Protein AF-0000000079417278 (afdb_homodimer)

Organism: Sphenodon punctatus (NCBI:txid8508)

InterPro domains:
  IPR001283 Cysteine-rich secretory protein-related [PR00837] (62-80)
  IPR001283 Cysteine-rich secretory protein-re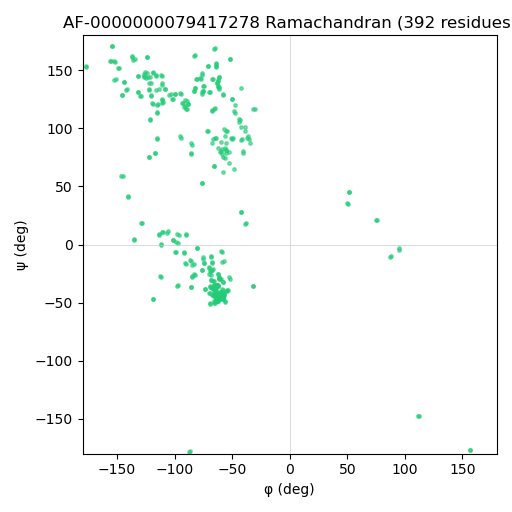lated [PR00837] (104-117)
  IPR001283 Cysteine-rich secretory protein-related [PR00837] (128-144)
  IPR001283 Cysteine-rich secretory protein-related [PR00837] (158-171)
  IPR001283 Cysteine-rich secretory protein-related [PTHR10334] (39-176)
  IPR014044 CAP domain [PF00188] (42-163)
  IPR014044 CAP domain [SM00198] (36-171)
  IPR018244 Allergen V5/Tpx-1-related, conserved site [PS01009] (129-139)
  IPR034117 Cysteine-rich secretory protein, SCP domain [cd05383] (38-166)
  IPR035940 CAP superfamily [G3DSA:3.40.33.10] (29-190)
  IPR035940 CAP superfamily [SSF55797] (27-167)

Solvent-accessible surface area (backbone atoms only — not comparable to full-atom values): 21828 Å² total; per-residue (Å²): 134,83,78,77,76,76,76,76,76,74,75,73,72,74,74,77,74,71,78,78,82,67,71,55,78,66,48,65,78,60,36,51,85,38,65,69,44,46,48,48,52,37,50,48,51,42,56,52,56,62,64,46,78,73,39,34,11,52,32,39,52,50,41,83,29,69,67,42,16,52,53,19,34,59,48,24,64,63,65,57,97,70,85,73,90,48,81,32,15,74,42,77,47,72,28,75,57,84,70,56,63,65,57,55,53,49,55,36,47,56,25,50,81,36,46,37,78,27,71,28,48,72,44,76,55,44,58,35,66,49,23,49,44,67,49,18,20,75,31,23,36,31,14,41,20,62,23,80,27,84,85,46,90,81,30,31,32,34,38,24,35,26,27,38,46,24,60,44,44,50,51,46,73,42,55,58,12,62,50,13,75,95,29,53,56,91,46,19,12,76,47,78,66,77,81,66,84,124,135,81,79,75,74,75,76,73,74,74,73,72,72,73,74,76,75,70,78,78,82,68,70,56,80,66,46,66,79,60,35,51,85,39,66,70,43,46,49,48,51,38,49,50,51,44,56,53,56,63,65,45,79,72,39,33,10,51,29,40,53,50,41,83,28,69,68,40,16,52,53,18,35,59,50,24,66,61,66,57,96,70,86,72,91,48,80,32,15,75,43,77,50,75,28,76,58,84,72,55,63,63,58,54,54,48,56,36,47,57,25,50,80,37,45,37,78,27,72,28,51,73,43,75,54,44,59,33,67,48,25,50,45,66,49,18,20,76,30,24,37,33,13,42,19,62,22,80,28,84,87,48,90,83,32,32,31,33,38,26,36,27,26,37,46,24,60,44,44,51,52,46,74,40,56,59,12,64,50,12,74,94,29,52,58,90,45,19,13,77,46,78,65,77,81,67,84,124

Structure (mmCIF, N/CA/C/O backbone):
data_AF-0000000079417278-model_v1
#
loop_
_entity.id
_entity.type
_entity.pdbx_description
1 polymer 'SCP domain-containing protein'
#
loop_
_atom_site.group_PDB
_atom_site.id
_atom_site.type_symbol
_atom_site.label_atom_id
_atom_site.label_alt_id
_atom_site.label_comp_id
_atom_site.label_asym_id
_atom_site.label_entity_id
_atom_site.label_seq_id
_atom_site.pdbx_PDB_ins_code
_atom_site.Cartn_x
_atom_site.Cartn_y
_atom_site.Cartn_z
_atom_site.occupancy
_atom_site.B_iso_or_equiv
_atom_site.auth_seq_id
_atom_site.auth_comp_id
_atom_site.auth_asym_id
_atom_site.auth_atom_id
_atom_site.pdbx_PDB_model_num
ATOM 1 N N . SER A 1 1 ? 47.281 -26.141 -70.812 1 25.16 1 SER A N 1
ATOM 2 C CA . SER A 1 1 ? 46 -26.688 -70.438 1 25.16 1 SER A CA 1
ATOM 3 C C . SER A 1 1 ? 45.812 -26.609 -68.938 1 25.16 1 SER A C 1
ATOM 5 O O . SER A 1 1 ? 46.438 -27.375 -68.188 1 25.16 1 SER A O 1
ATOM 7 N N . VAL A 1 2 ? 45.75 -25.328 -68.25 1 30.38 2 VAL A N 1
ATOM 8 C CA . VAL A 1 2 ? 45.812 -24.953 -66.875 1 30.38 2 VAL A CA 1
ATOM 9 C C . VAL A 1 2 ? 44.562 -25.453 -66.125 1 30.38 2 VAL A C 1
ATOM 11 O O . VAL A 1 2 ? 43.438 -25.188 -66.562 1 30.38 2 VAL A O 1
ATOM 14 N N . CYS A 1 3 ? 44.594 -26.688 -65.625 1 24.47 3 CYS A N 1
ATOM 15 C CA . CYS A 1 3 ? 43.531 -27.406 -64.938 1 24.47 3 CYS A CA 1
ATOM 16 C C . CYS A 1 3 ? 42.969 -26.594 -63.781 1 24.47 3 CYS A C 1
ATOM 18 O O . CYS A 1 3 ? 43.656 -26.312 -62.812 1 24.47 3 CYS A O 1
ATOM 20 N N . LEU A 1 4 ? 42.094 -25.641 -64.062 1 29.89 4 LEU A N 1
ATOM 21 C CA . LEU A 1 4 ? 41.375 -24.828 -63.062 1 29.89 4 LEU A CA 1
ATOM 22 C C . LEU A 1 4 ? 40.562 -25.703 -62.125 1 29.89 4 LEU A C 1
ATOM 24 O O . LEU A 1 4 ? 39.625 -26.359 -62.562 1 29.89 4 LEU A O 1
ATOM 28 N N . THR A 1 5 ? 41.312 -26.375 -61.188 1 29.88 5 THR A N 1
ATOM 29 C CA . THR A 1 5 ? 40.594 -27.234 -60.25 1 29.88 5 THR A CA 1
ATOM 30 C C . THR A 1 5 ? 39.531 -26.438 -59.5 1 29.88 5 THR A C 1
ATOM 32 O O . THR A 1 5 ? 39.812 -25.391 -58.938 1 29.88 5 THR A O 1
ATOM 35 N N . HIS A 1 6 ? 38.312 -26.438 -60 1 31.06 6 HIS A N 1
ATOM 36 C CA . HIS A 1 6 ? 37.156 -25.859 -59.344 1 31.06 6 HIS A CA 1
ATOM 37 C C . HIS A 1 6 ? 36.938 -26.438 -57.938 1 31.06 6 HIS A C 1
ATOM 39 O O . HIS A 1 6 ? 36.781 -27.641 -57.781 1 31.06 6 HIS A O 1
ATOM 45 N N . VAL A 1 7 ? 37.688 -25.906 -56.938 1 31.5 7 VAL A N 1
ATOM 46 C CA . VAL A 1 7 ? 37.469 -26.391 -55.562 1 31.5 7 VAL A CA 1
ATOM 47 C C . VAL A 1 7 ? 36.031 -26.125 -55.156 1 31.5 7 VAL A C 1
ATOM 49 O O . VAL A 1 7 ? 35.562 -24.984 -55.188 1 31.5 7 VAL A O 1
ATOM 52 N N . VAL A 1 8 ? 35.188 -27.062 -55.469 1 32.56 8 VAL A N 1
ATOM 53 C CA . VAL A 1 8 ? 33.812 -26.953 -55 1 32.56 8 VAL A CA 1
ATOM 54 C C . VAL A 1 8 ? 33.781 -26.969 -53.469 1 32.56 8 VAL A C 1
ATOM 56 O O . VAL A 1 8 ? 34.281 -27.922 -52.844 1 32.56 8 VAL A O 1
ATOM 59 N N . PHE A 1 9 ? 34 -25.844 -52.75 1 33.34 9 PHE A N 1
ATOM 60 C CA . PHE A 1 9 ? 33.844 -25.812 -51.312 1 33.34 9 PHE A CA 1
ATOM 61 C C . PHE A 1 9 ? 32.406 -26.156 -50.906 1 33.34 9 PHE A C 1
ATOM 63 O O . PHE A 1 9 ? 31.469 -25.516 -51.344 1 33.34 9 PHE A O 1
ATOM 70 N N . THR A 1 10 ? 32.125 -27.422 -50.906 1 30.91 10 THR A N 1
ATOM 71 C CA . THR A 1 10 ? 30.797 -27.734 -50.344 1 30.91 10 THR A CA 1
ATOM 72 C C . THR A 1 10 ? 30.656 -27.172 -48.938 1 30.91 10 THR A C 1
ATOM 74 O O . THR A 1 10 ? 31.438 -27.5 -48.062 1 30.91 10 THR A O 1
ATOM 77 N N . VAL A 1 11 ? 30.234 -25.938 -48.781 1 35.12 11 VAL A N 1
ATOM 78 C CA . VAL A 1 11 ? 29.859 -25.438 -47.469 1 35.12 11 VAL A CA 1
ATOM 79 C C . VAL A 1 11 ? 28.781 -26.328 -46.844 1 35.12 11 VAL A C 1
ATOM 81 O O . VAL A 1 11 ? 27.688 -26.469 -47.406 1 35.12 11 VAL A O 1
ATOM 84 N N . SER A 1 12 ? 29.141 -27.516 -46.375 1 31.7 12 SER A N 1
ATOM 85 C CA . SER A 1 12 ? 28.109 -28.203 -45.625 1 31.7 12 SER A CA 1
ATOM 86 C C . SER A 1 12 ? 27.484 -27.297 -44.562 1 31.7 12 SER A C 1
ATOM 88 O O . SER A 1 12 ? 28.203 -26.672 -43.781 1 31.7 12 SER A O 1
ATOM 90 N N . ASN A 1 13 ? 26.438 -26.625 -44.906 1 34.72 13 ASN A N 1
ATOM 91 C CA . ASN A 1 13 ? 25.703 -25.828 -43.938 1 34.72 13 ASN A CA 1
ATOM 92 C C . ASN A 1 13 ? 25.391 -26.641 -42.688 1 34.72 13 ASN A C 1
ATOM 94 O O . ASN A 1 13 ? 24.734 -27.688 -42.75 1 34.72 13 ASN A O 1
ATOM 98 N N . PRO A 1 14 ? 26.281 -26.641 -41.625 1 39.88 14 PRO A N 1
ATOM 99 C CA . PRO A 1 14 ? 25.906 -27.438 -40.469 1 39.88 14 PRO A CA 1
ATOM 100 C C . PRO A 1 14 ? 24.453 -27.203 -40.031 1 39.88 14 PRO A C 1
ATOM 102 O O . PRO A 1 14 ? 23.875 -26.156 -40.312 1 39.88 14 PRO A O 1
ATOM 105 N N . ILE A 1 15 ? 23.594 -28.25 -40.031 1 37.28 15 ILE A N 1
ATOM 106 C CA . ILE A 1 15 ? 22.25 -28.234 -39.5 1 37.28 15 ILE A CA 1
ATOM 107 C C . ILE A 1 15 ? 22.234 -27.484 -38.156 1 37.28 15 ILE A C 1
ATOM 109 O O . ILE A 1 15 ? 23.031 -27.797 -37.281 1 37.28 15 ILE A O 1
ATOM 113 N N . PRO A 1 16 ? 21.797 -26.188 -38.125 1 36.31 16 PRO A N 1
ATOM 114 C CA . PRO A 1 16 ? 21.797 -25.531 -36.812 1 36.31 16 PRO A CA 1
ATOM 115 C C . PRO A 1 16 ? 21.266 -26.438 -35.688 1 36.31 16 PRO A C 1
ATOM 117 O O . PRO A 1 16 ? 20.359 -27.234 -35.906 1 36.31 16 PRO A O 1
ATOM 120 N N . CYS A 1 17 ? 22.078 -26.953 -34.781 1 33.75 17 CYS A N 1
ATOM 121 C CA . CYS A 1 17 ? 21.688 -27.625 -33.562 1 33.75 17 CYS A CA 1
ATOM 122 C C . CYS A 1 17 ? 20.422 -27 -32.969 1 33.75 17 CYS A C 1
ATOM 124 O O . CYS A 1 17 ? 20.375 -25.781 -32.75 1 33.75 17 CYS A O 1
ATOM 126 N N . ARG A 1 18 ? 19.203 -27.469 -33.312 1 36.84 18 ARG A N 1
ATOM 127 C CA . ARG A 1 18 ? 18.016 -27.047 -32.594 1 36.84 18 ARG A CA 1
ATOM 128 C C . ARG A 1 18 ? 18.312 -26.938 -31.094 1 36.84 18 ARG A C 1
ATOM 130 O O . ARG A 1 18 ? 18.891 -27.859 -30.5 1 36.84 18 ARG A O 1
ATOM 137 N N . PRO A 1 19 ? 18.609 -25.828 -30.453 1 39.59 19 PRO A N 1
ATOM 138 C CA . PRO A 1 19 ? 18.812 -25.828 -29 1 39.59 19 PRO A CA 1
ATOM 139 C C . PRO A 1 19 ? 17.891 -26.781 -28.266 1 39.59 19 PRO A C 1
ATOM 141 O O . PRO A 1 19 ? 16.688 -26.828 -28.547 1 39.59 19 PRO A O 1
ATOM 144 N N . SER A 1 20 ? 18.203 -28.016 -27.953 1 35.88 20 SER A N 1
ATOM 145 C CA . SER A 1 20 ? 17.422 -28.984 -27.188 1 35.88 20 SER A CA 1
ATOM 146 C C . SER A 1 20 ? 16.734 -28.312 -26 1 35.88 20 SER A C 1
ATOM 148 O O . SER A 1 20 ? 17.375 -27.703 -25.156 1 35.88 20 SER A O 1
ATOM 150 N N . THR A 1 21 ? 15.578 -27.578 -26 1 42.97 21 THR A N 1
ATOM 151 C CA . THR A 1 21 ? 14.711 -27.125 -24.938 1 42.97 21 THR A CA 1
ATOM 152 C C . THR A 1 21 ? 14.586 -28.188 -23.844 1 42.97 21 THR A C 1
ATOM 154 O O . THR A 1 21 ? 13.547 -28.844 -23.719 1 42.97 21 THR A O 1
ATOM 157 N N . ASP A 1 22 ? 15.344 -29.109 -23.688 1 45.53 22 ASP A N 1
ATOM 158 C CA . ASP A 1 22 ? 15.188 -30.172 -22.703 1 45.53 22 ASP A CA 1
ATOM 159 C C . ASP A 1 22 ? 15.047 -29.609 -21.297 1 45.53 22 ASP A C 1
ATOM 161 O O . ASP A 1 22 ? 15.906 -28.859 -20.828 1 45.53 22 ASP A O 1
ATOM 165 N N . PRO A 1 23 ? 13.828 -29.406 -20.641 1 55.72 23 PRO A N 1
ATOM 166 C CA . PRO A 1 23 ? 13.641 -28.875 -19.297 1 55.72 23 PRO A CA 1
ATOM 167 C C . PRO A 1 23 ? 14.547 -29.547 -18.266 1 55.72 23 PRO A C 1
ATOM 169 O O . PRO A 1 23 ? 14.938 -30.703 -18.438 1 55.72 23 PRO A O 1
ATOM 172 N N . HIS A 1 24 ? 15.492 -28.844 -17.641 1 63.59 24 HIS A N 1
ATOM 173 C CA . HIS A 1 24 ? 16.203 -29.312 -16.469 1 63.59 24 HIS A CA 1
ATOM 174 C C . HIS A 1 24 ? 15.32 -30.203 -15.602 1 63.59 24 HIS A C 1
ATOM 176 O O . HIS A 1 24 ? 14.125 -29.953 -15.469 1 63.59 24 HIS A O 1
ATOM 182 N N . PRO A 1 25 ? 15.727 -31.5 -15.461 1 64.44 25 PRO A N 1
ATOM 183 C CA . PRO A 1 25 ? 14.922 -32.438 -14.688 1 64.44 25 PRO A CA 1
ATOM 184 C C . PRO A 1 25 ? 14.18 -31.766 -13.531 1 64.44 25 PRO A C 1
ATOM 186 O O . PRO A 1 25 ? 13.016 -32.094 -13.273 1 64.44 25 PRO A O 1
ATOM 189 N N . GLY A 1 26 ? 14.719 -30.812 -12.891 1 74.62 26 GLY A N 1
ATOM 190 C CA . GLY A 1 26 ? 14.078 -30.188 -11.75 1 74.62 26 GLY A CA 1
ATOM 191 C C . GLY A 1 26 ? 13.023 -29.172 -12.141 1 74.62 26 GLY A C 1
ATOM 192 O O . GLY A 1 26 ? 12.188 -28.781 -11.32 1 74.62 26 GLY A O 1
ATOM 193 N N . PHE A 1 27 ? 12.875 -28.953 -13.344 1 82.56 27 PHE A N 1
ATOM 194 C CA . PHE A 1 27 ? 11.938 -27.953 -13.82 1 82.56 27 PHE A CA 1
ATOM 195 C C . PHE A 1 27 ? 10.539 -28.531 -13.961 1 82.56 27 PHE A C 1
ATOM 197 O O . PHE A 1 27 ? 9.555 -27.891 -13.602 1 82.56 27 PHE A O 1
ATOM 204 N N . ALA A 1 28 ? 10.43 -29.766 -14.367 1 86.44 28 ALA A N 1
ATOM 205 C CA . ALA A 1 28 ? 9.133 -30.375 -14.664 1 86.44 28 ALA A CA 1
ATOM 206 C C . ALA A 1 28 ? 8.289 -30.5 -13.398 1 86.44 28 ALA A C 1
ATOM 208 O O . ALA A 1 28 ? 7.066 -30.344 -13.445 1 86.44 28 ALA A O 1
ATOM 209 N N . ILE A 1 29 ? 8.938 -30.75 -12.328 1 89.5 29 ILE A N 1
ATOM 210 C CA . ILE A 1 29 ? 8.195 -30.984 -11.094 1 89.5 29 ILE A CA 1
ATOM 211 C C . ILE A 1 29 ? 7.66 -29.656 -10.562 1 89.5 29 ILE A C 1
ATOM 213 O O . ILE A 1 29 ? 6.809 -29.625 -9.672 1 89.5 29 ILE A O 1
ATOM 217 N N . LEU A 1 30 ? 8.156 -28.594 -11.031 1 93.94 30 LEU A N 1
ATOM 218 C CA . LEU A 1 30 ? 7.75 -27.266 -10.578 1 93.94 30 LEU A CA 1
ATOM 219 C C . LEU A 1 30 ? 6.609 -26.719 -11.438 1 93.94 30 LEU A C 1
ATOM 221 O O . LEU A 1 30 ? 6.012 -25.703 -11.102 1 93.94 30 LEU A O 1
ATOM 225 N N . SER A 1 31 ? 6.254 -27.406 -12.508 1 94.69 31 SER A N 1
ATOM 226 C CA . SER A 1 31 ? 5.281 -26.906 -13.469 1 94.69 31 SER A CA 1
ATOM 227 C C . SER A 1 31 ? 3.916 -26.703 -12.82 1 94.69 31 SER A C 1
ATOM 229 O O . SER A 1 31 ? 3.416 -27.578 -12.117 1 94.69 31 SER A O 1
ATOM 231 N N . THR A 1 32 ? 3.326 -25.562 -13.156 1 97.31 32 THR A N 1
ATOM 232 C CA . THR A 1 32 ? 2.029 -25.25 -12.562 1 97.31 32 THR A CA 1
ATOM 233 C C . THR A 1 32 ? 0.896 -25.797 -13.422 1 97.31 32 THR A C 1
ATOM 235 O O . THR A 1 32 ? -0.279 -25.547 -13.148 1 97.31 32 THR A O 1
ATOM 238 N N . HIS A 1 33 ? 1.244 -26.578 -14.414 1 96.06 33 HIS A N 1
ATOM 239 C CA . HIS A 1 33 ? 0.23 -27.344 -15.117 1 96.06 33 HIS A CA 1
ATOM 240 C C . HIS A 1 33 ? -0.213 -28.547 -14.297 1 96.06 33 HIS A C 1
ATOM 242 O O . HIS A 1 33 ? -1.271 -29.125 -14.555 1 96.06 33 HIS A O 1
ATOM 248 N N . LEU A 1 34 ? 0.67 -28.938 -13.367 1 96 34 LEU A N 1
ATOM 249 C CA . LEU A 1 34 ? 0.325 -30 -12.438 1 96 34 LEU A CA 1
ATOM 250 C C . LEU A 1 34 ? -0.626 -29.5 -11.352 1 96 34 LEU A C 1
ATOM 252 O O . LEU A 1 34 ? -0.33 -28.516 -10.672 1 96 34 LEU A O 1
ATOM 256 N N . SER A 1 35 ? -1.718 -30.203 -11.125 1 97.12 35 SER A N 1
ATOM 257 C CA . SER A 1 35 ? -2.703 -29.797 -10.125 1 97.12 35 SER A CA 1
ATOM 258 C C . SER A 1 35 ? -2.102 -29.797 -8.727 1 97.12 35 SER A C 1
ATOM 260 O O . SER A 1 35 ? -2.475 -28.969 -7.887 1 97.12 35 SER A O 1
ATOM 262 N N . GLU A 1 36 ? -1.253 -30.688 -8.508 1 97.5 36 GLU A N 1
ATOM 263 C CA . GLU A 1 36 ? -0.621 -30.766 -7.191 1 97.5 36 GLU A CA 1
ATOM 264 C C . GLU A 1 36 ? 0.176 -29.5 -6.891 1 97.5 36 GLU A C 1
ATOM 266 O O . GLU A 1 36 ? 0.255 -29.078 -5.738 1 97.5 36 GLU A O 1
ATOM 271 N N . ARG A 1 37 ? 0.781 -28.906 -7.867 1 97.94 37 ARG A N 1
ATOM 272 C CA . ARG A 1 37 ? 1.534 -27.672 -7.672 1 97.94 37 ARG A CA 1
ATOM 273 C C . ARG A 1 37 ? 0.599 -26.484 -7.473 1 97.94 37 ARG A C 1
ATOM 275 O O . ARG A 1 37 ? 0.873 -25.609 -6.66 1 97.94 37 ARG A O 1
ATOM 282 N N . GLN A 1 38 ? -0.481 -26.469 -8.203 1 98.62 38 GLN A N 1
ATOM 283 C CA . GLN A 1 38 ? -1.494 -25.453 -7.973 1 98.62 38 GLN A CA 1
ATOM 284 C C . GLN A 1 38 ? -1.996 -25.484 -6.535 1 98.62 38 GLN A C 1
ATOM 286 O O . GLN A 1 38 ? -2.088 -24.453 -5.875 1 98.62 38 GLN A O 1
ATOM 291 N N . GLU A 1 39 ? -2.229 -26.656 -6.094 1 98.56 39 GLU A N 1
ATOM 292 C CA . GLU A 1 39 ? -2.713 -26.828 -4.727 1 98.56 39 GLU A CA 1
ATOM 293 C C . GLU A 1 39 ? -1.662 -26.391 -3.709 1 98.56 39 GLU A C 1
ATOM 295 O O . GLU A 1 39 ? -1.987 -25.75 -2.709 1 98.56 39 GLU A O 1
ATOM 300 N N . GLU A 1 40 ? -0.449 -26.781 -3.996 1 98.69 40 GLU A N 1
ATOM 301 C CA . GLU A 1 40 ? 0.633 -26.359 -3.113 1 98.69 40 GLU A CA 1
ATOM 302 C C . GLU A 1 40 ? 0.671 -24.828 -2.984 1 98.69 40 GLU A C 1
ATOM 304 O O . GLU A 1 40 ? 0.738 -24.297 -1.874 1 98.69 40 GLU A O 1
ATOM 309 N N . ILE A 1 41 ? 0.638 -24.172 -4.074 1 98.81 41 ILE A N 1
ATOM 310 C CA . ILE A 1 41 ? 0.74 -22.719 -4.129 1 98.81 41 ILE A CA 1
ATOM 311 C C . ILE A 1 41 ? -0.442 -22.094 -3.393 1 98.81 41 ILE A C 1
ATOM 313 O O . ILE A 1 41 ? -0.257 -21.234 -2.518 1 98.81 41 ILE A O 1
ATOM 317 N N . VAL A 1 42 ? -1.636 -22.531 -3.674 1 98.88 42 VAL A N 1
ATOM 318 C CA . VAL A 1 42 ? -2.85 -21.969 -3.086 1 98.88 42 VAL A CA 1
ATOM 319 C C . VAL A 1 42 ? -2.865 -22.25 -1.582 1 98.88 42 VAL A C 1
ATOM 321 O O . VAL A 1 42 ? -3.102 -21.328 -0.785 1 98.88 42 VAL A O 1
ATOM 324 N N . ASN A 1 43 ? -2.535 -23.453 -1.196 1 98.81 43 ASN A N 1
ATOM 325 C CA . ASN A 1 43 ? -2.578 -23.828 0.212 1 98.81 43 ASN A CA 1
ATOM 326 C C . ASN A 1 43 ? -1.535 -23.062 1.027 1 98.81 43 ASN A C 1
ATOM 328 O O . ASN A 1 43 ? -1.814 -22.625 2.145 1 98.81 43 ASN A O 1
ATOM 332 N N . LYS A 1 44 ? -0.368 -22.969 0.472 1 98.88 44 LYS A N 1
ATOM 333 C CA . LYS A 1 44 ? 0.672 -22.234 1.195 1 98.88 44 LYS A CA 1
ATOM 334 C C . LYS A 1 44 ? 0.276 -20.781 1.415 1 98.88 44 LYS A C 1
ATOM 336 O O . LYS A 1 44 ? 0.459 -20.25 2.508 1 98.88 44 LYS A O 1
ATOM 341 N N . HIS A 1 45 ? -0.262 -20.156 0.408 1 98.88 45 HIS A N 1
ATOM 342 C CA . HIS A 1 45 ? -0.734 -18.797 0.562 1 98.88 45 HIS A CA 1
ATOM 343 C C . HIS A 1 45 ? -1.825 -18.703 1.623 1 98.88 45 HIS A C 1
ATOM 345 O O . HIS A 1 45 ? -1.789 -17.812 2.482 1 98.88 45 HIS A O 1
ATOM 351 N N . ASN A 1 46 ? -2.74 -19.594 1.552 1 98.94 46 ASN A N 1
ATOM 352 C CA . ASN A 1 46 ? -3.846 -19.562 2.504 1 98.94 46 ASN A CA 1
ATOM 353 C C . ASN A 1 46 ? -3.367 -19.828 3.928 1 98.94 46 ASN A C 1
ATOM 355 O O . ASN A 1 46 ? -3.832 -19.188 4.875 1 98.94 46 ASN A O 1
ATOM 359 N N . ASP A 1 47 ? -2.475 -20.719 4.082 1 98.88 47 ASP A N 1
ATOM 360 C CA . ASP A 1 47 ? -1.902 -20.984 5.398 1 98.88 47 ASP A CA 1
ATOM 361 C C . ASP A 1 47 ? -1.259 -19.719 5.977 1 98.88 47 ASP A C 1
ATOM 363 O O . ASP A 1 47 ? -1.453 -19.406 7.152 1 98.88 47 ASP A O 1
ATOM 367 N N . LEU A 1 48 ? -0.523 -19.078 5.191 1 98.88 48 LEU A N 1
ATOM 368 C CA . LEU A 1 48 ? 0.182 -17.891 5.641 1 98.88 48 LEU A CA 1
ATOM 369 C C . LEU A 1 48 ? -0.796 -16.75 5.91 1 98.88 48 LEU A C 1
ATOM 371 O O . LEU A 1 48 ? -0.62 -15.984 6.863 1 98.88 48 LEU A O 1
ATOM 375 N N . ARG A 1 49 ? -1.822 -16.625 5.141 1 98.75 49 ARG A N 1
ATOM 376 C CA . ARG A 1 49 ? -2.855 -15.609 5.34 1 98.75 49 ARG A CA 1
ATOM 377 C C . ARG A 1 49 ? -3.559 -15.805 6.68 1 98.75 49 ARG A C 1
ATOM 379 O O . ARG A 1 49 ? -3.986 -14.836 7.309 1 98.75 49 ARG A O 1
ATOM 386 N N . ARG A 1 50 ? -3.572 -17.016 7.199 1 98.56 50 ARG A N 1
ATOM 387 C CA . ARG A 1 50 ? -4.176 -17.312 8.492 1 98.56 50 ARG A CA 1
ATOM 388 C C . ARG A 1 50 ? -3.299 -16.828 9.641 1 98.56 50 ARG A C 1
ATOM 390 O O . ARG A 1 50 ? -3.758 -16.719 10.773 1 98.56 50 ARG A O 1
ATOM 397 N N . MET A 1 51 ? -2.115 -16.453 9.32 1 98.06 51 MET A N 1
ATOM 398 C CA . MET A 1 51 ? -1.134 -16.219 10.375 1 98.06 51 MET A CA 1
ATOM 399 C C . MET A 1 51 ? -0.812 -14.734 10.492 1 98.06 51 MET A C 1
ATOM 401 O O . MET A 1 51 ? 0.124 -14.352 11.203 1 98.06 51 MET A O 1
ATOM 405 N N . VAL A 1 52 ? -1.559 -13.922 9.844 1 98.19 52 VAL A N 1
ATOM 406 C CA . VAL A 1 52 ? -1.215 -12.5 9.859 1 98.19 52 VAL A CA 1
ATOM 407 C C . VAL A 1 52 ? -1.485 -11.922 11.242 1 98.19 52 VAL A C 1
ATOM 409 O O . VAL A 1 52 ? -2.322 -12.438 11.992 1 98.19 52 VAL A O 1
ATOM 412 N N . GLU A 1 53 ? -0.718 -10.844 11.562 1 96.25 53 GLU A N 1
ATOM 413 C CA . GLU A 1 53 ? -0.848 -10.055 12.781 1 96.25 53 GLU A CA 1
ATOM 414 C C . GLU A 1 53 ? -0.869 -8.562 12.484 1 96.25 53 GLU A C 1
ATOM 416 O O . GLU A 1 53 ? 0.032 -8.047 11.82 1 96.25 53 GLU A O 1
ATOM 421 N N . PRO A 1 54 ? -1.895 -7.918 13.117 1 95.88 54 PRO A N 1
ATOM 422 C CA . PRO A 1 54 ? -3.1 -8.406 13.789 1 95.88 54 PRO A CA 1
ATOM 423 C C . PRO A 1 54 ? -3.918 -9.359 12.922 1 95.88 54 PRO A C 1
ATOM 425 O O . PRO A 1 54 ? -3.725 -9.414 11.711 1 95.88 54 PRO A O 1
ATOM 428 N N . THR A 1 55 ? -4.758 -10.156 13.578 1 98 55 THR A N 1
ATOM 429 C CA . THR A 1 55 ? -5.605 -11.086 12.844 1 98 55 THR A CA 1
ATOM 430 C C . THR A 1 55 ? -6.582 -10.336 11.945 1 98 55 THR A 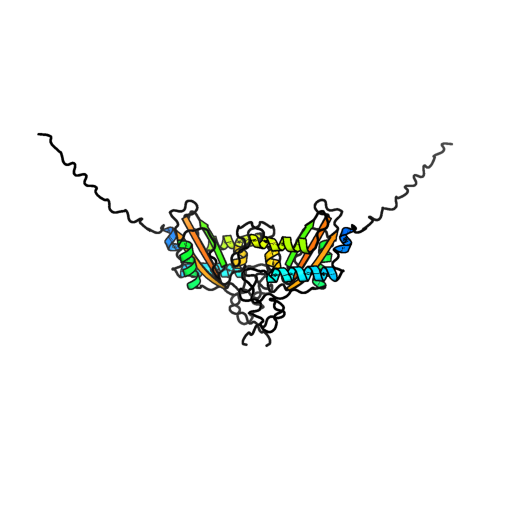C 1
ATOM 432 O O . THR A 1 55 ? -6.891 -9.164 12.195 1 98 55 THR A O 1
ATOM 435 N N . ALA A 1 56 ? -7.027 -10.977 10.93 1 97.5 56 ALA A N 1
ATOM 436 C CA . ALA A 1 56 ? -7.859 -10.344 9.914 1 97.5 56 ALA A CA 1
ATOM 437 C C . ALA A 1 56 ? -9.305 -10.82 10.008 1 97.5 56 ALA A C 1
ATOM 439 O O . ALA A 1 56 ? -9.562 -12.023 10.039 1 97.5 56 ALA A O 1
ATOM 440 N N . SER A 1 57 ? -10.227 -9.93 9.953 1 96.5 57 SER A N 1
ATOM 441 C CA . SER A 1 57 ? -11.641 -10.297 10.023 1 96.5 57 SER A CA 1
ATOM 442 C C . SER A 1 57 ? -12.211 -10.547 8.633 1 96.5 57 SER A C 1
ATOM 444 O O . SER A 1 57 ? -13.25 -11.211 8.5 1 96.5 57 SER A O 1
ATOM 446 N N . ASN A 1 58 ? -11.484 -10.078 7.574 1 96.25 58 ASN A N 1
ATOM 447 C CA . ASN A 1 58 ? -12.086 -10.07 6.246 1 96.25 58 ASN A CA 1
ATOM 448 C C . ASN A 1 58 ? -11.18 -10.734 5.215 1 96.25 58 ASN A C 1
ATOM 450 O O . ASN A 1 58 ? -11.312 -10.484 4.012 1 96.25 58 ASN A O 1
ATOM 454 N N . MET A 1 59 ? -10.219 -11.523 5.617 1 98.25 59 MET A N 1
ATOM 455 C CA . MET A 1 59 ? -9.273 -12.156 4.691 1 98.25 59 MET A CA 1
ATOM 456 C C . MET A 1 59 ? -9.984 -13.188 3.818 1 98.25 59 MET A C 1
ATOM 458 O O . MET A 1 59 ? -10.445 -14.211 4.316 1 98.25 59 MET A O 1
ATOM 462 N N . LEU A 1 60 ? -10.008 -12.906 2.545 1 98.5 60 LEU A N 1
ATOM 463 C CA . LEU A 1 60 ? -10.625 -13.859 1.63 1 98.5 60 LEU A CA 1
ATOM 464 C C . LEU A 1 60 ? -9.695 -15.039 1.359 1 98.5 60 LEU A C 1
ATOM 466 O O . LEU A 1 60 ? -8.484 -14.859 1.213 1 98.5 60 LEU A O 1
ATOM 470 N N . ARG A 1 61 ? -10.273 -16.203 1.244 1 98.62 61 ARG A N 1
ATOM 471 C CA . ARG A 1 61 ? -9.523 -17.406 0.854 1 98.62 61 ARG A CA 1
ATOM 472 C C . ARG A 1 61 ? -9.086 -17.328 -0.604 1 98.62 61 ARG A C 1
ATOM 474 O O . ARG A 1 61 ? -9.891 -17.016 -1.483 1 98.62 61 ARG A O 1
ATOM 481 N N . MET A 1 62 ? -7.824 -17.609 -0.785 1 98.62 62 MET A N 1
ATOM 482 C CA . MET A 1 62 ? -7.285 -17.562 -2.141 1 98.62 62 MET A CA 1
ATOM 483 C C . MET A 1 62 ? -7.707 -18.781 -2.941 1 98.62 62 MET A C 1
ATOM 485 O O . MET A 1 62 ? -7.793 -19.891 -2.396 1 98.62 62 MET A O 1
ATOM 489 N N . LYS A 1 63 ? -7.906 -18.578 -4.203 1 98.5 63 LYS A N 1
ATOM 490 C CA . LYS A 1 63 ? -8.195 -19.641 -5.152 1 98.5 63 LYS A CA 1
ATOM 491 C C . LYS A 1 63 ? -7.363 -19.5 -6.422 1 98.5 63 LYS A C 1
ATOM 493 O O . LYS A 1 63 ? -6.891 -18.406 -6.734 1 98.5 63 LYS A O 1
ATOM 498 N N . TRP A 1 64 ? -7.246 -20.625 -7.137 1 98.69 64 TRP A N 1
ATOM 499 C CA . TRP A 1 64 ? -6.469 -20.641 -8.375 1 98.69 64 TRP A CA 1
ATOM 500 C C . TRP A 1 64 ? -7.234 -19.969 -9.508 1 98.69 64 TRP A C 1
ATOM 502 O O . TRP A 1 64 ? -8.438 -20.188 -9.664 1 98.69 64 TRP A O 1
ATOM 512 N N . ASN A 1 65 ? -6.578 -19.109 -10.203 1 98.25 65 ASN A N 1
ATOM 513 C CA . ASN A 1 65 ? -7.094 -18.484 -11.422 1 98.25 65 ASN A CA 1
ATOM 514 C C . ASN A 1 65 ? -6.273 -18.875 -12.648 1 98.25 65 ASN A C 1
ATOM 516 O O . ASN A 1 65 ? -5.141 -18.422 -12.812 1 98.25 65 ASN A O 1
ATOM 520 N N . ALA A 1 66 ? -6.871 -19.594 -13.523 1 97.62 66 ALA A N 1
ATOM 521 C CA . ALA A 1 66 ? -6.164 -20.156 -14.672 1 97.62 66 ALA A CA 1
ATOM 522 C C . ALA A 1 66 ? -5.715 -19.062 -15.633 1 97.62 66 ALA A C 1
ATOM 524 O O . ALA A 1 66 ? -4.66 -19.172 -16.25 1 97.62 66 ALA A O 1
ATOM 525 N N . THR A 1 67 ? -6.523 -18.078 -15.789 1 95.5 67 THR A N 1
ATOM 526 C CA . THR A 1 67 ? -6.145 -16.969 -16.656 1 95.5 67 THR A CA 1
ATOM 527 C C . THR A 1 67 ? -4.922 -16.25 -16.109 1 95.5 67 THR A C 1
ATOM 529 O O . THR A 1 67 ? -3.99 -15.93 -16.859 1 95.5 67 THR A O 1
ATOM 532 N N . ALA A 1 68 ? -4.953 -15.992 -14.836 1 94.81 68 ALA A N 1
ATOM 533 C CA . ALA A 1 68 ? -3.793 -15.367 -14.203 1 94.81 68 ALA A CA 1
ATOM 534 C C . ALA A 1 68 ? -2.545 -16.219 -14.375 1 94.81 68 ALA A C 1
ATOM 536 O O . ALA A 1 68 ? -1.452 -15.703 -14.609 1 94.81 68 ALA A O 1
ATOM 537 N N . ALA A 1 69 ? -2.689 -17.531 -14.289 1 96.94 69 ALA A N 1
ATOM 538 C CA . ALA A 1 69 ? -1.572 -18.453 -14.461 1 96.94 69 ALA A CA 1
ATOM 539 C C . ALA A 1 69 ? -1.02 -18.391 -15.883 1 96.94 69 ALA A C 1
ATOM 541 O O . ALA A 1 69 ? 0.198 -18.391 -16.078 1 96.94 69 ALA A O 1
ATOM 542 N N . LYS A 1 70 ? -1.911 -18.391 -16.781 1 94.81 70 LYS A N 1
ATOM 543 C CA . LYS A 1 70 ? -1.494 -18.297 -18.188 1 94.81 70 LYS A CA 1
ATOM 544 C C . LYS A 1 70 ? -0.713 -17.016 -18.438 1 94.81 70 LYS A C 1
ATOM 546 O O . LYS A 1 70 ? 0.308 -17.031 -19.125 1 94.81 70 LYS A O 1
ATOM 551 N N . ASN A 1 71 ? -1.22 -15.961 -17.938 1 92.31 71 ASN A N 1
ATOM 552 C CA . ASN A 1 71 ? -0.524 -14.688 -18.078 1 92.31 71 ASN A CA 1
ATOM 553 C C . ASN A 1 71 ? 0.841 -14.711 -17.391 1 92.31 71 ASN A C 1
ATOM 555 O O . ASN A 1 71 ? 1.824 -14.211 -17.938 1 92.31 71 ASN A O 1
ATOM 559 N N . ALA A 1 72 ? 0.885 -15.242 -16.219 1 93.88 72 ALA A N 1
ATO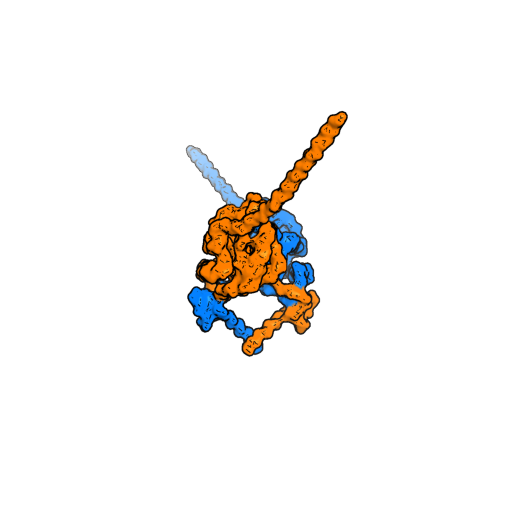M 560 C CA . ALA A 1 72 ? 2.15 -15.398 -15.508 1 93.88 72 ALA A CA 1
ATOM 561 C C . ALA A 1 72 ? 3.146 -16.219 -16.328 1 93.88 72 ALA A C 1
ATOM 563 O O . ALA A 1 72 ? 4.336 -15.898 -16.359 1 93.88 72 ALA A O 1
ATOM 564 N N . GLU A 1 73 ? 2.664 -17.219 -16.891 1 94 73 GLU A N 1
ATOM 565 C CA . GLU A 1 73 ? 3.516 -18.094 -17.703 1 94 73 GLU A CA 1
ATOM 566 C C . GLU A 1 73 ? 4.094 -17.328 -18.891 1 94 73 GLU A C 1
ATOM 568 O O . GLU A 1 73 ? 5.281 -17.453 -19.203 1 94 73 GLU A O 1
ATOM 573 N N . SER A 1 74 ? 3.236 -16.656 -19.562 1 91.06 74 SER A N 1
ATOM 574 C CA . SER A 1 74 ? 3.697 -15.859 -20.688 1 91.06 74 SER A CA 1
ATOM 575 C C . SER A 1 74 ? 4.797 -14.891 -20.266 1 91.06 74 SER A C 1
ATOM 577 O O . SER A 1 74 ? 5.801 -14.734 -20.969 1 91.06 74 SER A O 1
ATOM 579 N N . TRP A 1 75 ? 4.645 -14.328 -19.156 1 88.12 75 TRP A N 1
ATOM 580 C CA . TRP A 1 75 ? 5.629 -13.391 -18.625 1 88.12 75 TRP A CA 1
ATOM 581 C C . TRP A 1 75 ? 6.914 -14.109 -18.234 1 88.12 75 TRP A C 1
ATOM 583 O O . TRP A 1 75 ? 8.016 -13.672 -18.594 1 88.12 75 TRP A O 1
ATOM 593 N N . ALA A 1 76 ? 6.801 -15.133 -17.484 1 90.06 76 ALA A N 1
ATOM 594 C CA . ALA A 1 76 ? 7.957 -15.906 -17.031 1 90.06 76 ALA A CA 1
ATOM 595 C C . ALA A 1 76 ? 8.797 -16.359 -18.219 1 90.06 76 ALA A C 1
ATOM 597 O O . ALA A 1 76 ? 10.031 -16.312 -18.172 1 90.06 76 ALA A O 1
ATOM 598 N N . ASN A 1 77 ? 8.188 -16.719 -19.219 1 91.12 77 ASN A N 1
ATOM 599 C CA . ASN A 1 77 ? 8.867 -17.266 -20.375 1 91.12 77 ASN A CA 1
ATOM 600 C C . ASN A 1 77 ? 9.703 -16.203 -21.094 1 91.12 77 ASN A C 1
ATOM 602 O O . ASN A 1 77 ? 10.609 -16.531 -21.859 1 91.12 77 ASN A O 1
ATOM 606 N N . ASP A 1 78 ? 9.359 -15.023 -20.891 1 85.69 78 ASP A N 1
ATOM 607 C CA . ASP A 1 78 ? 10.164 -13.945 -21.469 1 85.69 78 ASP A CA 1
ATOM 608 C C . ASP A 1 78 ? 11.523 -13.836 -20.781 1 85.69 78 ASP A C 1
ATOM 610 O O . ASP A 1 78 ? 12.461 -13.258 -21.328 1 85.69 78 ASP A O 1
ATOM 614 N N . CYS A 1 79 ? 11.625 -14.375 -19.641 1 86.94 79 CYS A N 1
ATOM 615 C CA . CYS A 1 79 ? 12.844 -14.352 -18.844 1 86.94 79 CYS A CA 1
ATOM 616 C C . CYS A 1 79 ? 13.406 -12.938 -18.734 1 86.94 79 CYS A C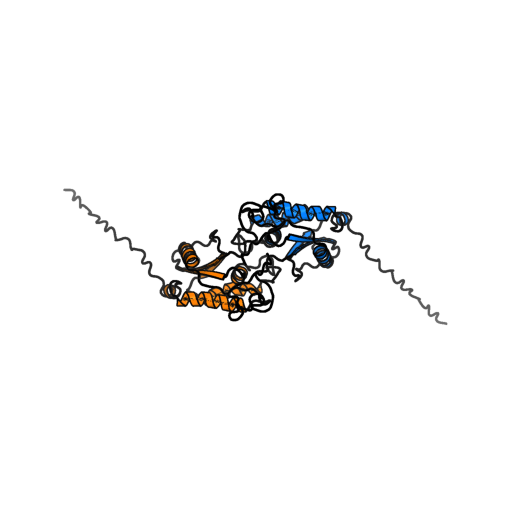 1
ATOM 618 O O . CYS A 1 79 ? 14.602 -12.719 -18.922 1 86.94 79 CYS A O 1
ATOM 620 N N . ILE A 1 80 ? 12.508 -11.969 -18.656 1 73.81 80 ILE A N 1
ATOM 621 C CA . ILE A 1 80 ? 12.883 -10.578 -18.438 1 73.81 80 ILE A CA 1
ATOM 622 C C . ILE A 1 80 ? 12.445 -10.141 -17.047 1 73.81 80 ILE A C 1
ATOM 624 O O . ILE A 1 80 ? 11.266 -10.25 -16.688 1 73.81 80 ILE A O 1
ATOM 628 N N . LEU A 1 81 ? 13.508 -9.719 -16.359 1 65.88 81 LEU A N 1
ATOM 629 C CA . LEU A 1 81 ? 13.227 -9.234 -15.008 1 65.88 81 LEU A CA 1
ATOM 630 C C . LEU A 1 81 ? 12.5 -7.895 -15.055 1 65.88 81 LEU A C 1
ATOM 632 O O . LEU A 1 81 ? 13.039 -6.906 -15.555 1 65.88 81 LEU A O 1
ATOM 636 N N . GLY A 1 82 ? 11.219 -7.867 -14.93 1 64.06 82 GLY A N 1
ATOM 637 C CA . GLY A 1 82 ? 10.422 -6.652 -14.883 1 64.06 82 GLY A CA 1
ATOM 638 C C . GLY A 1 82 ? 8.945 -6.918 -14.656 1 64.06 82 GLY A C 1
ATOM 639 O O . GLY A 1 82 ? 8.5 -8.062 -14.711 1 64.06 82 GLY A O 1
ATOM 640 N N . HIS A 1 83 ? 8.297 -5.891 -14.047 1 60.69 83 HIS A N 1
ATOM 641 C CA . HIS A 1 83 ? 6.875 -6.023 -13.75 1 60.69 83 HIS A CA 1
ATOM 642 C C . HIS A 1 83 ? 6.02 -5.711 -14.969 1 60.69 83 HIS A C 1
ATOM 644 O O . HIS A 1 83 ? 6.383 -4.863 -15.789 1 60.69 83 HIS A O 1
ATOM 650 N N . ASN A 1 84 ? 5.035 -6.574 -15.188 1 55.25 84 ASN A N 1
ATOM 651 C CA . ASN A 1 84 ? 4.098 -6.359 -16.281 1 55.25 84 ASN A CA 1
ATOM 652 C C . ASN A 1 84 ? 2.904 -5.516 -15.852 1 55.25 84 ASN A C 1
ATOM 654 O O . ASN A 1 84 ? 2.553 -5.492 -14.672 1 55.25 84 ASN A O 1
ATOM 658 N N . GLY A 1 85 ? 2.623 -4.328 -16.344 1 55.84 85 GLY A N 1
ATOM 659 C CA . GLY A 1 85 ? 1.533 -3.381 -16.172 1 55.84 85 GLY A CA 1
ATOM 660 C C . GLY A 1 85 ? 0.168 -4.039 -16.156 1 55.84 85 GLY A C 1
ATOM 661 O O . GLY A 1 85 ? -0.812 -3.467 -16.641 1 55.84 85 GLY A O 1
ATOM 662 N N . LEU A 1 86 ? 0.052 -5.328 -15.719 1 61.03 86 LEU A N 1
ATOM 663 C CA . LEU A 1 86 ? -1.285 -5.906 -15.797 1 61.03 86 LEU A CA 1
ATOM 664 C C . LEU A 1 86 ? -2.127 -5.496 -14.594 1 61.03 86 LEU A C 1
ATOM 666 O O . LEU A 1 86 ? -1.618 -4.875 -13.656 1 61.03 86 LEU A O 1
ATOM 670 N N . GLN A 1 87 ? -3.451 -5.633 -14.633 1 71.75 87 GLN A N 1
ATOM 671 C CA . GLN A 1 87 ? -4.477 -5.371 -13.625 1 71.75 87 GLN A CA 1
ATOM 672 C C . GLN A 1 87 ? -4.246 -6.211 -12.375 1 71.75 87 GLN A C 1
ATOM 674 O O . GLN A 1 87 ? -4.828 -5.941 -11.32 1 71.75 87 GLN A O 1
ATOM 679 N N . CYS A 1 88 ? -3.23 -7.129 -12.43 1 88.62 88 CYS A N 1
ATOM 680 C CA . CYS A 1 88 ? -2.93 -7.969 -11.273 1 88.62 88 CYS A CA 1
ATOM 681 C C . CYS A 1 88 ? -1.584 -7.598 -10.664 1 88.62 88 CYS A C 1
ATOM 683 O O . CYS A 1 88 ? -0.679 -7.148 -11.367 1 88.62 88 CYS A O 1
ATOM 685 N N . GLY A 1 89 ? -1.502 -7.727 -9.344 1 91.88 89 GLY A N 1
ATOM 686 C CA . GLY A 1 89 ? -0.204 -7.637 -8.695 1 91.88 89 GLY A CA 1
ATOM 687 C C . GLY A 1 89 ? 0.732 -8.773 -9.078 1 91.88 89 GLY A C 1
ATOM 688 O O . GLY A 1 89 ? 0.309 -9.758 -9.68 1 91.88 89 GLY A O 1
ATOM 689 N N . GLU A 1 90 ? 1.999 -8.602 -8.711 1 92 90 GLU A N 1
ATOM 690 C CA . GLU A 1 90 ? 2.994 -9.57 -9.164 1 92 90 GLU A CA 1
ATOM 691 C C . GLU A 1 90 ? 4.074 -9.789 -8.109 1 92 90 GLU A C 1
ATOM 693 O O . GLU A 1 90 ? 4.566 -8.828 -7.504 1 92 90 GLU A O 1
ATOM 698 N N . ASN A 1 91 ? 4.328 -10.969 -7.773 1 93.94 91 ASN A N 1
ATOM 699 C CA . ASN A 1 91 ? 5.543 -11.344 -7.055 1 93.94 91 ASN A CA 1
ATOM 700 C C . ASN A 1 91 ? 6.48 -12.164 -7.938 1 93.94 91 ASN A C 1
ATOM 702 O O . ASN A 1 91 ? 6.039 -13.055 -8.664 1 93.94 91 ASN A O 1
ATOM 706 N N . LEU A 1 92 ? 7.75 -11.805 -7.816 1 92.31 92 LEU A N 1
ATOM 707 C CA . LEU A 1 92 ? 8.789 -12.477 -8.594 1 92.31 92 LEU A CA 1
ATOM 708 C C . LEU A 1 92 ? 9.836 -13.102 -7.68 1 92.31 92 LEU A C 1
ATOM 710 O O . LEU A 1 92 ? 10.172 -12.531 -6.637 1 92.31 92 LEU A O 1
ATOM 714 N N . TYR A 1 93 ? 10.312 -14.195 -8.078 1 91.31 93 TYR A N 1
ATOM 715 C CA . TYR A 1 93 ? 11.422 -14.898 -7.43 1 91.31 93 TYR A CA 1
ATOM 716 C C . TYR A 1 93 ? 12.344 -15.531 -8.461 1 91.31 93 TYR A C 1
ATOM 718 O O . TYR A 1 93 ? 11.875 -16.094 -9.461 1 91.31 93 TYR A O 1
ATOM 726 N N . TYR A 1 94 ? 13.633 -15.375 -8.328 1 91.06 94 TYR A N 1
ATOM 727 C CA . TYR A 1 94 ? 14.586 -16.031 -9.227 1 91.06 94 TYR A CA 1
ATOM 728 C C . TYR A 1 94 ? 15.609 -16.844 -8.438 1 91.06 94 TYR A C 1
ATOM 730 O O . TYR A 1 94 ? 15.961 -16.484 -7.312 1 91.06 94 TYR A O 1
ATOM 738 N N . ALA A 1 95 ? 16.016 -17.891 -9.102 1 91.31 95 ALA A N 1
ATOM 739 C CA . ALA A 1 95 ? 16.953 -18.812 -8.461 1 91.31 95 ALA A CA 1
ATOM 740 C C . ALA A 1 95 ? 17.875 -19.469 -9.492 1 91.31 95 ALA A C 1
ATOM 742 O O . ALA A 1 95 ? 17.5 -19.609 -10.656 1 91.31 95 ALA A O 1
ATOM 743 N N . SER A 1 96 ? 19.094 -19.828 -8.984 1 90.19 96 SER A N 1
ATOM 744 C CA . SER A 1 96 ? 20.047 -20.516 -9.844 1 90.19 96 SER A CA 1
ATOM 745 C C . SER A 1 96 ? 19.766 -22.016 -9.891 1 90.19 96 SER A C 1
ATOM 747 O O . SER A 1 96 ? 20.156 -22.703 -10.836 1 90.19 96 SER A O 1
ATOM 749 N N . VAL A 1 97 ? 19.156 -22.484 -8.852 1 91.31 97 VAL A N 1
ATOM 750 C CA . VAL A 1 97 ? 18.75 -23.891 -8.758 1 91.31 97 VAL A CA 1
ATOM 751 C C . VAL A 1 97 ? 17.25 -23.969 -8.484 1 91.31 97 VAL A C 1
ATOM 753 O O . VAL A 1 97 ? 16.641 -23.016 -8.008 1 91.31 97 VAL A O 1
ATOM 756 N N . PRO A 1 98 ? 16.641 -25.109 -8.742 1 92.81 98 PRO A N 1
ATOM 757 C CA . PRO A 1 98 ? 15.203 -25.234 -8.484 1 92.81 98 PRO A CA 1
ATOM 758 C C . PRO A 1 98 ? 14.859 -25.031 -7.008 1 92.81 98 PRO A C 1
ATOM 760 O O . PRO A 1 98 ? 15.57 -25.531 -6.129 1 92.81 98 PRO A O 1
ATOM 763 N N . LYS A 1 99 ? 13.844 -24.25 -6.742 1 94.94 99 LYS A N 1
ATOM 764 C CA . LYS A 1 99 ? 13.25 -24.031 -5.426 1 94.94 99 LYS A CA 1
ATOM 765 C C . LYS A 1 99 ? 11.773 -24.422 -5.418 1 94.94 99 LYS A C 1
ATOM 767 O O . LYS A 1 99 ? 11.055 -24.156 -6.383 1 94.94 99 LYS A O 1
ATOM 772 N N . SER A 1 100 ? 11.391 -25.078 -4.285 1 96.38 100 SER A N 1
ATOM 773 C CA . SER A 1 100 ? 9.969 -25.391 -4.191 1 96.38 100 SER A CA 1
ATOM 774 C C . SER A 1 100 ? 9.125 -24.125 -4.129 1 96.38 100 SER A C 1
ATOM 776 O O . SER A 1 100 ? 9.578 -23.094 -3.648 1 96.38 100 SER A O 1
ATOM 778 N N . TRP A 1 101 ? 7.922 -24.266 -4.598 1 97.88 101 TRP A N 1
ATOM 779 C CA . TRP A 1 101 ? 6.988 -23.156 -4.488 1 97.88 101 TRP A CA 1
ATOM 780 C C . TRP A 1 101 ? 6.805 -22.734 -3.033 1 97.88 101 TRP A C 1
ATOM 782 O O . TRP A 1 101 ? 6.836 -21.547 -2.715 1 97.88 101 TRP A O 1
ATOM 792 N N . SER A 1 102 ? 6.684 -23.703 -2.148 1 98.44 102 SER A N 1
ATOM 793 C CA . SER A 1 102 ? 6.5 -23.391 -0.735 1 98.44 102 SER A CA 1
ATOM 794 C C . SER A 1 102 ? 7.66 -22.562 -0.195 1 98.44 102 SER A C 1
ATOM 796 O O . SER A 1 102 ? 7.453 -21.609 0.566 1 98.44 102 SER A O 1
ATOM 798 N N . SER A 1 103 ? 8.805 -22.891 -0.574 1 97.31 103 SER A N 1
ATOM 799 C CA . SER A 1 103 ? 9.984 -22.156 -0.111 1 97.31 103 SER A CA 1
ATOM 800 C C . SER A 1 103 ? 9.984 -20.734 -0.635 1 97.31 103 SER A C 1
ATOM 802 O O . SER A 1 103 ? 10.234 -19.781 0.119 1 97.31 103 SER A O 1
ATOM 804 N N . GLY A 1 104 ? 9.766 -20.547 -1.907 1 97.19 104 GLY A N 1
ATOM 805 C CA . GLY A 1 104 ? 9.695 -19.219 -2.48 1 97.19 104 GLY A CA 1
ATOM 806 C C . GLY A 1 104 ? 8.617 -18.344 -1.854 1 97.19 104 GLY A C 1
ATOM 807 O O . GLY A 1 104 ? 8.867 -17.203 -1.499 1 97.19 104 GLY A O 1
ATOM 808 N N . ILE A 1 105 ? 7.465 -18.906 -1.664 1 98.62 105 ILE A N 1
ATOM 809 C CA . ILE A 1 105 ? 6.324 -18.203 -1.084 1 98.62 105 ILE A CA 1
ATOM 810 C C . ILE A 1 105 ? 6.648 -17.797 0.352 1 98.62 105 ILE A C 1
ATOM 812 O O . ILE A 1 105 ? 6.34 -16.688 0.768 1 98.62 105 ILE A O 1
ATOM 816 N N . GLN A 1 106 ? 7.309 -18.688 1.093 1 98.69 106 GLN A N 1
ATOM 817 C CA . GLN A 1 106 ? 7.727 -18.344 2.449 1 98.69 106 GLN A CA 1
ATOM 818 C C . GLN A 1 106 ? 8.672 -17.156 2.449 1 98.69 106 GLN A C 1
ATOM 820 O O . GLN A 1 106 ? 8.594 -16.297 3.328 1 98.69 106 GLN A O 1
ATOM 825 N N . GLY A 1 107 ? 9.555 -17.125 1.521 1 97.62 107 GLY A N 1
ATOM 826 C CA . GLY A 1 107 ? 10.469 -16 1.4 1 97.62 107 GLY A CA 1
ATOM 827 C C . GLY A 1 107 ? 9.766 -14.664 1.225 1 97.62 107 GLY A C 1
ATOM 828 O O . GLY A 1 107 ? 10.141 -13.672 1.851 1 97.62 107 GLY A O 1
ATOM 829 N N . TRP A 1 108 ? 8.789 -14.609 0.35 1 97.69 108 TRP A N 1
ATOM 830 C CA . TRP A 1 108 ? 7.984 -13.406 0.183 1 97.69 108 TRP A CA 1
ATOM 831 C C . TRP A 1 108 ? 7.316 -13.008 1.496 1 97.69 108 TRP A C 1
ATOM 833 O O . TRP A 1 108 ? 7.359 -11.844 1.896 1 97.69 108 TRP A O 1
ATOM 843 N N . PHE A 1 109 ? 6.762 -13.969 2.205 1 98.69 109 PHE A N 1
ATOM 844 C CA . PHE A 1 109 ? 6.016 -13.727 3.434 1 98.69 109 PHE A CA 1
ATOM 845 C C . PHE A 1 109 ? 6.938 -13.195 4.527 1 98.69 109 PHE A C 1
ATOM 847 O O . PHE A 1 109 ? 6.52 -12.398 5.371 1 98.69 109 PHE A O 1
ATOM 854 N N . ASP A 1 110 ? 8.141 -13.578 4.516 1 98.44 110 ASP A N 1
ATOM 855 C CA . ASP A 1 110 ? 9.078 -13.25 5.586 1 98.44 110 ASP A CA 1
ATOM 856 C C . ASP A 1 110 ? 9.375 -11.75 5.605 1 98.44 110 ASP A C 1
ATOM 858 O O . ASP A 1 110 ? 9.906 -11.234 6.594 1 98.44 110 ASP A O 1
ATOM 862 N N . GLU A 1 111 ? 9.055 -11.07 4.539 1 96.88 111 GLU A N 1
ATOM 863 C CA . GLU A 1 111 ? 9.125 -9.609 4.574 1 96.88 111 GLU A CA 1
ATOM 864 C C . GLU A 1 111 ? 8.25 -9.039 5.688 1 96.88 111 GLU A C 1
ATOM 866 O O . GLU A 1 111 ? 8.391 -7.871 6.051 1 96.88 111 GLU A O 1
ATOM 871 N N . ARG A 1 112 ? 7.355 -9.836 6.266 1 97.56 112 ARG A N 1
ATOM 872 C CA . ARG A 1 112 ? 6.48 -9.414 7.355 1 97.56 112 ARG A CA 1
ATOM 873 C C . ARG A 1 112 ? 7.285 -8.805 8.5 1 97.56 112 ARG A C 1
ATOM 875 O O . ARG A 1 112 ? 6.789 -7.938 9.219 1 97.56 112 ARG A O 1
ATOM 882 N N . SER A 1 113 ? 8.516 -9.203 8.664 1 97.44 113 SER A N 1
ATOM 883 C CA . SER A 1 113 ? 9.359 -8.727 9.758 1 97.44 113 SER A CA 1
ATOM 884 C C . SER A 1 113 ? 9.688 -7.246 9.602 1 97.44 113 SER A C 1
ATOM 886 O O . SER A 1 113 ? 10.062 -6.578 10.57 1 97.44 113 SER A O 1
ATOM 888 N N . ASP A 1 114 ? 9.586 -6.734 8.398 1 96 114 ASP A N 1
ATOM 889 C CA . ASP A 1 114 ? 9.93 -5.344 8.102 1 96 114 ASP A CA 1
ATOM 890 C C . ASP A 1 114 ? 8.68 -4.5 7.883 1 96 114 ASP A C 1
ATOM 892 O O . ASP A 1 114 ? 8.766 -3.359 7.426 1 96 114 ASP A O 1
ATOM 896 N N . PHE A 1 115 ? 7.551 -5.043 8.203 1 94.69 115 PHE A N 1
ATOM 897 C CA . PHE A 1 115 ? 6.27 -4.391 7.949 1 94.69 115 PHE A CA 1
ATOM 898 C C . PHE A 1 115 ? 5.559 -4.074 9.258 1 94.69 115 PHE A C 1
ATOM 900 O O . PHE A 1 115 ? 5.469 -4.926 10.148 1 94.69 115 PHE A O 1
ATOM 907 N N . ILE A 1 116 ? 5.074 -2.914 9.375 1 91.88 116 ILE A N 1
ATOM 908 C CA . ILE A 1 116 ? 4.203 -2.504 10.469 1 91.88 116 ILE A CA 1
ATOM 909 C C . ILE A 1 116 ? 2.814 -2.172 9.93 1 91.88 116 ILE A C 1
ATOM 911 O O . ILE A 1 116 ? 2.662 -1.274 9.102 1 91.88 116 ILE A O 1
ATOM 915 N N . PHE A 1 117 ? 1.813 -2.879 10.414 1 93.19 117 PHE A N 1
ATOM 916 C CA . PHE A 1 117 ? 0.437 -2.676 9.977 1 93.19 117 PHE A CA 1
ATOM 917 C C . PHE A 1 117 ? -0.003 -1.237 10.227 1 93.19 117 PHE A C 1
ATOM 919 O O . PHE A 1 117 ? 0.17 -0.709 11.32 1 93.19 117 PHE A O 1
ATOM 926 N N . GLY A 1 118 ? -0.525 -0.613 9.203 1 89.56 118 GLY A N 1
ATOM 927 C CA . GLY A 1 118 ? -1.011 0.754 9.312 1 89.56 118 GLY A CA 1
ATOM 928 C C . GLY A 1 118 ? 0.066 1.791 9.055 1 89.56 118 GLY A C 1
ATOM 929 O O . GLY A 1 118 ? -0.236 2.967 8.844 1 89.56 118 GLY A O 1
ATOM 930 N N . LYS A 1 119 ? 1.251 1.405 8.977 1 87.69 119 LYS A N 1
ATOM 931 C CA . LYS A 1 119 ? 2.367 2.33 8.797 1 87.69 119 LYS A CA 1
ATOM 932 C C . LYS A 1 119 ? 3.109 2.047 7.492 1 87.69 119 LYS A C 1
ATOM 934 O O . LYS A 1 119 ? 3.408 2.969 6.73 1 87.69 119 LYS A O 1
ATOM 939 N N . GLY A 1 120 ? 3.379 0.797 7.293 1 91.44 120 GLY A N 1
ATOM 940 C CA . GLY A 1 120 ? 4.215 0.422 6.164 1 91.44 120 GLY A CA 1
ATOM 941 C C . GLY A 1 120 ? 5.574 -0.109 6.578 1 91.44 120 GLY A C 1
ATOM 942 O O . GLY A 1 120 ? 5.688 -0.836 7.566 1 91.44 120 GLY A O 1
ATOM 943 N N . PRO A 1 121 ? 6.551 0.156 5.746 1 91.56 121 PRO A N 1
ATOM 944 C CA . PRO A 1 121 ? 7.879 -0.354 6.105 1 91.56 121 PRO A CA 1
ATOM 945 C C . PRO A 1 121 ? 8.406 0.236 7.41 1 91.56 121 PRO A C 1
ATOM 947 O O . PRO A 1 121 ? 8.172 1.413 7.699 1 91.56 121 PRO A O 1
ATOM 950 N N . ASP A 1 122 ? 9.055 -0.613 8.211 1 90.06 122 ASP A N 1
ATOM 951 C CA . ASP A 1 122 ? 9.609 -0.143 9.469 1 90.06 122 ASP A CA 1
ATOM 952 C C . ASP A 1 122 ? 10.719 0.881 9.234 1 90.06 122 ASP A C 1
ATOM 954 O O . ASP A 1 122 ? 10.828 1.863 9.969 1 90.06 122 ASP A O 1
ATOM 958 N N . GLU A 1 123 ? 11.461 0.575 8.195 1 87.75 123 GLU A N 1
ATOM 959 C CA . GLU A 1 123 ? 12.43 1.536 7.672 1 87.75 123 GLU A CA 1
ATOM 960 C C . GLU A 1 123 ? 12.102 1.922 6.23 1 87.75 123 GLU A C 1
ATOM 962 O O . GLU A 1 123 ? 11.656 1.082 5.445 1 87.75 123 GLU A O 1
ATOM 967 N N . ASP A 1 124 ? 12.391 3.098 5.852 1 81.5 124 ASP A N 1
ATOM 968 C CA . ASP A 1 124 ? 11.922 3.682 4.598 1 81.5 124 ASP A CA 1
ATOM 969 C C . ASP A 1 124 ? 12.352 2.836 3.404 1 81.5 124 ASP A C 1
ATOM 971 O O . ASP A 1 124 ? 11.641 2.752 2.402 1 81.5 124 ASP A O 1
ATOM 975 N N . THR A 1 125 ? 13.5 2.197 3.523 1 86.94 125 THR A N 1
ATOM 976 C CA . THR A 1 125 ? 14.031 1.49 2.365 1 86.94 125 THR A CA 1
ATOM 977 C C . THR A 1 125 ? 13.766 -0.009 2.477 1 86.94 125 THR A C 1
ATOM 979 O O . THR A 1 125 ? 14.258 -0.793 1.66 1 86.94 125 THR A O 1
ATOM 982 N N . ALA A 1 126 ? 13.039 -0.414 3.529 1 92.31 126 ALA A N 1
ATOM 983 C CA . ALA A 1 126 ? 12.742 -1.833 3.701 1 92.31 126 ALA A CA 1
ATOM 984 C C . ALA A 1 126 ? 11.812 -2.334 2.596 1 92.31 126 ALA A C 1
ATOM 986 O O . ALA A 1 126 ? 10.914 -1.614 2.154 1 92.31 126 ALA A O 1
ATOM 987 N N . ILE A 1 127 ? 12.07 -3.551 2.184 1 91.44 127 ILE A N 1
ATOM 988 C CA . ILE A 1 127 ? 11.273 -4.172 1.133 1 91.44 127 ILE A CA 1
ATOM 989 C C . ILE A 1 127 ? 10.078 -4.891 1.752 1 91.44 127 ILE A C 1
ATOM 991 O O . ILE A 1 127 ? 10.25 -5.812 2.557 1 91.44 127 ILE A O 1
ATOM 995 N N . ILE A 1 128 ? 8.844 -4.492 1.349 1 94.94 128 ILE A N 1
ATOM 996 C CA . ILE A 1 128 ? 7.645 -5.078 1.944 1 94.94 128 ILE A CA 1
ATOM 997 C C . ILE A 1 128 ? 6.637 -5.414 0.85 1 94.94 128 ILE A C 1
ATOM 999 O O . ILE A 1 128 ? 5.531 -5.887 1.137 1 94.94 128 ILE A O 1
ATOM 1003 N N . GLY A 1 129 ? 6.984 -5.23 -0.377 1 94 129 GLY A N 1
ATOM 1004 C CA . GLY A 1 129 ? 6.027 -5.316 -1.469 1 94 129 GLY A CA 1
ATOM 1005 C C . GLY A 1 129 ? 5.488 -6.719 -1.683 1 94 129 GLY A C 1
ATOM 1006 O O . GLY A 1 129 ? 4.301 -6.895 -1.965 1 94 129 GLY A O 1
ATOM 1007 N N . HIS A 1 130 ? 6.312 -7.762 -1.518 1 95.88 130 HIS A N 1
ATOM 1008 C CA . HIS A 1 130 ? 5.84 -9.125 -1.722 1 95.88 130 HIS A CA 1
ATOM 1009 C C . HIS A 1 130 ? 4.867 -9.539 -0.623 1 95.88 130 HIS A C 1
ATOM 1011 O O . HIS A 1 130 ? 3.809 -10.109 -0.905 1 95.88 130 HIS A O 1
ATOM 1017 N N . TYR A 1 131 ? 5.195 -9.18 0.558 1 97.75 131 TYR A N 1
ATOM 1018 C CA . TYR A 1 131 ? 4.348 -9.523 1.694 1 97.75 131 TYR A CA 1
ATOM 1019 C C . TYR A 1 131 ? 2.986 -8.844 1.584 1 97.75 131 TYR A C 1
ATOM 1021 O O . TYR A 1 131 ? 1.95 -9.492 1.741 1 97.75 131 TYR A O 1
ATOM 1029 N N . THR A 1 132 ? 3.023 -7.52 1.287 1 97 132 THR A N 1
ATOM 1030 C CA . THR A 1 132 ? 1.763 -6.785 1.258 1 97 132 THR A CA 1
ATOM 1031 C C . THR A 1 132 ? 0.857 -7.309 0.148 1 97 132 THR A C 1
ATOM 1033 O O . THR A 1 132 ? -0.362 -7.391 0.319 1 97 132 THR A O 1
ATOM 1036 N N . GLN A 1 133 ? 1.446 -7.695 -0.924 1 96.56 133 GLN A N 1
ATOM 1037 C CA . GLN A 1 133 ? 0.64 -8.289 -1.986 1 96.56 133 GLN A CA 1
ATOM 1038 C C . GLN A 1 133 ? 0 -9.594 -1.528 1 96.56 133 GLN A C 1
ATOM 1040 O O . GLN A 1 133 ? -1.167 -9.859 -1.823 1 96.56 133 GLN A O 1
ATOM 1045 N N . MET A 1 134 ? 0.678 -10.391 -0.756 1 98.31 134 MET A N 1
ATOM 1046 C CA . MET A 1 134 ? 0.208 -11.703 -0.318 1 98.31 134 MET A CA 1
ATOM 1047 C C . MET A 1 134 ? -0.968 -11.562 0.644 1 98.31 134 MET A C 1
ATOM 1049 O O . MET A 1 134 ? -1.839 -12.438 0.695 1 98.31 134 MET A O 1
ATOM 1053 N N . VAL A 1 135 ? -1.018 -10.492 1.396 1 98.25 135 VAL A N 1
ATOM 1054 C CA . VAL A 1 135 ? -1.975 -10.453 2.496 1 98.25 135 VAL A CA 1
ATOM 1055 C C . VAL A 1 135 ? -3.035 -9.391 2.225 1 98.25 135 VAL A C 1
ATOM 1057 O O . VAL A 1 135 ? -3.822 -9.047 3.111 1 98.25 135 VAL A O 1
ATOM 1060 N N . TRP A 1 136 ? -3.016 -8.859 1.053 1 97 136 TRP A N 1
ATOM 1061 C CA . TRP A 1 136 ? -4.125 -7.992 0.671 1 97 136 TRP A CA 1
ATOM 1062 C C . TRP A 1 136 ? -5.43 -8.781 0.594 1 97 136 TRP A C 1
ATOM 1064 O O . TRP A 1 136 ? -5.578 -9.672 -0.25 1 97 136 TRP A O 1
ATOM 1074 N N . TYR A 1 137 ? -6.391 -8.461 1.412 1 96.94 137 TYR A N 1
ATOM 1075 C CA . TYR A 1 137 ? -7.543 -9.312 1.676 1 96.94 137 TYR A CA 1
ATOM 1076 C C . TYR A 1 137 ? -8.328 -9.578 0.399 1 96.94 137 TYR A C 1
ATOM 1078 O O . TYR A 1 137 ? -8.906 -10.656 0.227 1 96.94 137 TYR A O 1
ATOM 1086 N N . LYS A 1 138 ? -8.281 -8.625 -0.492 1 93.44 138 LYS A N 1
ATOM 1087 C CA . LYS A 1 138 ? -9.203 -8.742 -1.618 1 93.44 138 LYS A CA 1
ATOM 1088 C C . LYS A 1 138 ? -8.5 -9.312 -2.848 1 93.44 138 LYS A C 1
ATOM 1090 O O . LYS A 1 138 ? -9.133 -9.547 -3.877 1 93.44 138 LYS A O 1
ATOM 1095 N N . SER A 1 139 ? -7.219 -9.477 -2.771 1 95.31 139 SER A N 1
ATOM 1096 C CA . SER A 1 139 ? -6.469 -10.141 -3.832 1 95.31 139 SER A CA 1
ATOM 1097 C C . SER A 1 139 ? -6.477 -11.648 -3.648 1 95.31 139 SER A C 1
ATOM 1099 O O . SER A 1 139 ? -5.461 -12.25 -3.285 1 95.31 139 SER A O 1
ATOM 1101 N N . TYR A 1 140 ? -7.594 -12.297 -4.02 1 97.31 140 TYR A N 1
ATOM 1102 C CA . TYR A 1 140 ? -7.754 -13.688 -3.604 1 97.31 140 TYR A CA 1
ATOM 1103 C C . TYR A 1 140 ? -7.688 -14.625 -4.805 1 97.31 140 TYR A C 1
ATOM 1105 O O . TYR A 1 140 ? -7.805 -15.844 -4.656 1 97.31 140 TYR A O 1
ATOM 1113 N N . GLU A 1 141 ? -7.508 -14.086 -6.016 1 97.44 141 GLU A N 1
ATOM 1114 C CA . GLU A 1 141 ? -7.285 -14.906 -7.199 1 97.44 141 GLU A CA 1
ATOM 1115 C C . GLU A 1 141 ? -5.805 -14.938 -7.582 1 97.44 141 GLU A C 1
ATOM 1117 O O . GLU A 1 141 ? -5.211 -13.891 -7.844 1 97.44 141 GLU A O 1
ATOM 1122 N N . ILE A 1 142 ? -5.285 -16.188 -7.695 1 98.19 142 ILE A N 1
ATOM 1123 C CA . ILE A 1 142 ? -3.846 -16.281 -7.914 1 98.19 142 ILE A CA 1
ATOM 1124 C C . ILE A 1 142 ? -3.562 -17.234 -9.07 1 98.19 142 ILE A C 1
ATOM 1126 O O . ILE A 1 142 ? -4.309 -18.203 -9.281 1 98.19 142 ILE A O 1
ATOM 1130 N N . GLY A 1 143 ? -2.59 -16.969 -9.828 1 97.94 143 GLY A N 1
ATOM 1131 C CA . GLY A 1 143 ? -1.967 -17.812 -10.828 1 97.94 143 GLY A CA 1
ATOM 1132 C C . GLY A 1 143 ? -0.465 -17.625 -10.914 1 97.94 143 GLY A C 1
ATOM 1133 O O . GLY A 1 143 ? 0.028 -16.5 -10.859 1 97.94 143 GLY A O 1
ATOM 1134 N N . CYS A 1 144 ? 0.244 -18.75 -11.078 1 97.88 144 CYS A N 1
ATOM 1135 C CA . CYS A 1 144 ? 1.701 -18.688 -11.055 1 97.88 144 CYS A CA 1
ATOM 1136 C C . CYS A 1 144 ? 2.299 -19.547 -12.164 1 97.88 144 CYS A C 1
ATOM 1138 O O . CYS A 1 144 ? 1.623 -20.438 -12.695 1 97.88 144 CYS A O 1
ATOM 1140 N N . ALA A 1 145 ? 3.504 -19.234 -12.422 1 96.94 145 ALA A N 1
ATOM 1141 C CA . ALA A 1 145 ? 4.266 -20.047 -13.367 1 96.94 145 ALA A CA 1
ATOM 1142 C C . ALA A 1 145 ? 5.766 -19.922 -13.109 1 96.94 145 ALA A C 1
ATOM 1144 O O . ALA A 1 145 ? 6.211 -19 -12.422 1 96.94 145 ALA A O 1
ATOM 1145 N N . VAL A 1 146 ? 6.461 -20.922 -13.57 1 95.88 146 VAL A N 1
ATOM 1146 C CA . VAL A 1 146 ? 7.918 -20.922 -13.508 1 95.88 146 VAL A CA 1
ATOM 1147 C C . VAL A 1 146 ? 8.492 -21.141 -14.906 1 95.88 146 VAL A C 1
ATOM 1149 O O . VAL A 1 146 ? 7.914 -21.875 -15.711 1 95.88 146 VAL A O 1
ATOM 1152 N N . ALA A 1 147 ? 9.57 -20.5 -15.188 1 94.25 147 ALA A N 1
ATOM 1153 C CA . ALA A 1 147 ? 10.281 -20.688 -16.453 1 94.25 147 ALA A CA 1
ATOM 1154 C C . ALA A 1 147 ? 11.75 -21.031 -16.203 1 94.25 147 ALA A C 1
ATOM 1156 O O . ALA A 1 147 ? 12.32 -20.625 -15.188 1 94.25 147 ALA A O 1
ATOM 1157 N N . TYR A 1 148 ? 12.297 -21.875 -17.062 1 93.12 148 TYR A N 1
ATOM 1158 C CA . TYR A 1 148 ? 13.734 -22.094 -17.125 1 93.12 148 TYR A CA 1
ATOM 1159 C C . TYR A 1 148 ? 14.398 -21.125 -18.094 1 93.12 148 TYR A C 1
ATOM 1161 O O . TYR A 1 148 ? 13.969 -20.984 -19.234 1 93.12 148 TYR A O 1
ATOM 1169 N N . CYS A 1 149 ? 15.391 -20.375 -17.562 1 91.25 149 CYS A N 1
ATOM 1170 C CA . CYS A 1 149 ? 16.047 -19.312 -18.328 1 91.25 149 CYS A CA 1
ATOM 1171 C C . CYS A 1 149 ? 17.531 -19.625 -18.531 1 91.25 149 CYS A C 1
ATOM 1173 O O . CYS A 1 149 ? 18.391 -18.984 -17.938 1 91.25 149 CYS A O 1
ATOM 1175 N N . PRO A 1 150 ? 17.859 -20.5 -19.469 1 89.19 150 PRO A N 1
ATOM 1176 C CA . PRO A 1 150 ? 19.234 -20.984 -19.625 1 89.19 150 PRO A CA 1
ATOM 1177 C C . PRO A 1 150 ? 20.188 -19.891 -20.125 1 89.19 150 PRO A C 1
ATOM 1179 O O . PRO A 1 150 ? 21.391 -19.953 -19.859 1 89.19 150 PRO A O 1
ATOM 1182 N N . LYS A 1 151 ? 19.703 -18.938 -20.797 1 89.31 151 LYS A N 1
ATOM 1183 C CA . LYS A 1 151 ? 20.562 -17.922 -21.375 1 89.31 151 LYS A CA 1
ATOM 1184 C C . LYS A 1 151 ? 20.844 -16.797 -20.375 1 89.31 151 LYS A C 1
ATOM 1186 O O . LYS A 1 151 ? 21.719 -15.953 -20.609 1 89.31 151 LYS A O 1
ATOM 1191 N N . SER A 1 152 ? 20.062 -16.844 -19.344 1 87.06 152 SER A N 1
ATOM 1192 C CA . SER A 1 152 ? 20.281 -15.812 -18.344 1 87.06 152 SER A CA 1
ATOM 1193 C C . SER A 1 152 ? 21.531 -16.094 -17.516 1 87.06 152 SER A C 1
ATOM 1195 O O . SER A 1 152 ? 21.75 -17.234 -17.094 1 87.06 152 SER A O 1
ATOM 1197 N N . ALA A 1 153 ? 22.344 -15.008 -17.281 1 85.19 153 ALA A N 1
ATOM 1198 C CA . ALA A 1 153 ? 23.531 -15.133 -16.453 1 85.19 153 ALA A CA 1
ATOM 1199 C C . ALA A 1 153 ? 23.172 -14.984 -14.969 1 85.19 153 ALA A C 1
ATOM 1201 O O . ALA A 1 153 ? 23.906 -15.453 -14.102 1 85.19 153 ALA A O 1
ATOM 1202 N N . LEU A 1 154 ? 22.078 -14.469 -14.703 1 84.56 154 LEU A N 1
ATOM 1203 C CA . LEU A 1 154 ? 21.719 -14.086 -13.344 1 84.56 154 LEU A CA 1
ATOM 1204 C C . LEU A 1 154 ? 20.875 -15.18 -12.672 1 84.56 154 LEU A C 1
ATOM 1206 O O . LEU A 1 154 ? 21 -15.406 -11.469 1 84.56 154 LEU A O 1
ATOM 1210 N N . TYR A 1 155 ? 20.094 -15.797 -13.398 1 89 155 TYR A N 1
ATOM 1211 C CA . TYR A 1 155 ? 19.203 -16.828 -12.852 1 89 155 TYR A CA 1
ATOM 1212 C C . TYR A 1 155 ? 18.859 -17.875 -13.898 1 89 155 TYR A C 1
ATOM 1214 O O . TYR A 1 155 ? 18.922 -17.594 -15.102 1 89 155 TYR A O 1
ATOM 1222 N N . LYS A 1 156 ? 18.469 -19.047 -13.375 1 92 156 LYS A N 1
ATOM 1223 C CA . LYS A 1 156 ? 18.078 -20.125 -14.281 1 92 156 LYS A CA 1
ATOM 1224 C C . LYS A 1 156 ? 16.594 -20.422 -14.156 1 92 156 LYS A C 1
ATOM 1226 O O . LYS A 1 156 ? 15.969 -20.906 -15.102 1 92 156 LYS A O 1
ATOM 1231 N N . PHE A 1 157 ? 16.094 -20.125 -12.945 1 93.06 157 PHE A N 1
ATOM 1232 C CA . PHE A 1 157 ? 14.672 -20.375 -12.695 1 93.06 157 PHE A CA 1
ATOM 1233 C C . PHE A 1 157 ? 13.969 -19.078 -12.312 1 93.06 157 PHE A C 1
ATOM 1235 O O . PHE A 1 157 ? 14.406 -18.359 -11.398 1 93.06 157 PHE A O 1
ATOM 1242 N N . PHE A 1 158 ? 12.875 -18.812 -13.031 1 93.12 158 PHE A N 1
ATOM 1243 C CA . PHE A 1 158 ? 12.125 -17.578 -12.859 1 93.12 158 PHE A CA 1
ATOM 1244 C C . PHE A 1 158 ? 10.68 -17.859 -12.469 1 93.12 158 PHE A C 1
ATOM 1246 O O . PHE A 1 158 ? 9.906 -18.375 -13.273 1 93.12 158 PHE A O 1
ATOM 1253 N N . TYR A 1 159 ? 10.375 -17.562 -11.133 1 95 159 TYR A N 1
ATOM 1254 C CA . TYR A 1 159 ? 9.039 -17.797 -10.578 1 95 159 TYR A CA 1
ATOM 1255 C C . TYR A 1 159 ? 8.195 -16.531 -10.648 1 95 159 TYR A C 1
ATOM 1257 O O . TYR A 1 159 ? 8.648 -15.453 -10.234 1 95 159 TYR A O 1
ATOM 1265 N N . VAL A 1 160 ? 6.98 -16.656 -11.188 1 94.06 160 VAL A N 1
ATOM 1266 C CA . VAL A 1 160 ? 6.074 -15.523 -11.305 1 94.06 160 VAL A CA 1
ATOM 1267 C C . VAL A 1 160 ? 4.707 -15.883 -10.734 1 94.06 160 VAL A C 1
ATOM 1269 O O . VAL A 1 160 ? 4.141 -16.922 -11.07 1 94.06 160 VAL A O 1
ATOM 1272 N N . CYS A 1 161 ? 4.18 -15.055 -9.812 1 96.62 161 CYS A N 1
ATOM 1273 C CA . CYS A 1 161 ? 2.793 -15.164 -9.367 1 96.62 161 CYS A CA 1
ATOM 1274 C C . CYS A 1 161 ? 2.035 -13.867 -9.609 1 96.62 161 CYS A C 1
ATOM 1276 O O . CYS A 1 161 ? 2.523 -12.789 -9.266 1 96.62 161 CYS A O 1
ATOM 1278 N N . HIS A 1 162 ? 0.871 -14.008 -10.172 1 94.94 162 HIS A N 1
ATOM 1279 C CA . HIS A 1 162 ? -0.06 -12.898 -10.328 1 94.94 162 HIS A CA 1
ATOM 1280 C C . HIS A 1 162 ? -1.189 -12.977 -9.305 1 94.94 162 HIS A C 1
ATOM 1282 O O . HIS A 1 162 ? -1.763 -14.039 -9.086 1 94.94 162 HIS A O 1
ATOM 1288 N N . TYR A 1 163 ? -1.368 -11.852 -8.648 1 96.19 163 TYR A N 1
ATOM 1289 C CA . TYR A 1 163 ? -2.428 -11.656 -7.66 1 96.19 163 TYR A CA 1
ATOM 1290 C C . TYR A 1 163 ? -3.471 -10.672 -8.172 1 96.19 163 TYR A C 1
ATOM 1292 O O . TYR A 1 163 ? -3.162 -9.508 -8.422 1 96.19 163 TYR A O 1
ATOM 1300 N N . CYS A 1 164 ? -4.688 -11.07 -8.188 1 92.75 164 CYS A N 1
ATOM 1301 C CA . CYS A 1 164 ? -5.699 -10.172 -8.734 1 92.75 164 CYS A CA 1
ATOM 1302 C C . CYS A 1 164 ? -6.746 -9.828 -7.676 1 92.75 164 CYS A C 1
ATOM 1304 O O . CYS A 1 164 ? -7.43 -10.719 -7.164 1 92.75 164 CYS A O 1
ATOM 1306 N N . PRO A 1 165 ? -6.852 -8.523 -7.43 1 90.75 165 PRO A N 1
ATOM 1307 C CA . PRO A 1 165 ? -6.199 -7.344 -8.008 1 90.75 165 PRO A CA 1
ATOM 1308 C C . PRO A 1 165 ? -4.875 -7.004 -7.332 1 90.75 165 PRO A C 1
ATOM 1310 O O . PRO A 1 165 ? -4.445 -7.715 -6.418 1 90.75 165 PRO A O 1
ATOM 1313 N N . ALA A 1 166 ? -4.258 -5.895 -7.805 1 91.69 166 ALA A N 1
ATOM 1314 C CA . ALA A 1 166 ? -2.969 -5.441 -7.281 1 91.69 166 ALA A CA 1
ATOM 1315 C C . ALA A 1 166 ? -3.15 -4.66 -5.984 1 91.69 166 ALA A C 1
ATOM 1317 O O . ALA A 1 166 ? -4.074 -3.854 -5.859 1 91.69 166 ALA A O 1
ATOM 1318 N N . PHE A 1 167 ? -2.211 -4.844 -5.047 1 91.81 167 PHE A N 1
ATOM 1319 C CA . PHE A 1 167 ? -2.229 -4.086 -3.799 1 91.81 167 PHE A CA 1
ATOM 1320 C C . PHE A 1 167 ? -1.993 -2.604 -4.062 1 91.81 167 PHE A C 1
ATOM 1322 O O . PHE A 1 167 ? -2.732 -1.754 -3.564 1 91.81 167 PHE A O 1
ATOM 1329 N N . TYR A 1 168 ? -0.968 -2.275 -4.801 1 91.56 168 TYR A N 1
ATOM 1330 C CA . TYR A 1 168 ? -0.591 -0.888 -5.043 1 91.56 168 TYR A CA 1
ATOM 1331 C C . TYR A 1 168 ? -1.522 -0.239 -6.062 1 91.56 168 TYR A C 1
ATOM 1333 O O . TYR A 1 168 ? -1.066 0.351 -7.043 1 91.56 168 TYR A O 1
ATOM 1341 N N . SER A 1 169 ? -2.758 -0.355 -5.766 1 90.94 169 SER A N 1
ATOM 1342 C CA . SER A 1 169 ? -3.855 0.288 -6.484 1 90.94 169 SER A CA 1
ATOM 1343 C C . SER A 1 169 ? -4.68 1.171 -5.555 1 90.94 169 SER A C 1
ATOM 1345 O O . SER A 1 169 ? -5.797 0.809 -5.176 1 90.94 169 SER A O 1
ATOM 1347 N N . PRO A 1 170 ? -4.145 2.336 -5.207 1 94.44 170 PRO A N 1
ATOM 1348 C CA . PRO A 1 170 ? -4.746 3.16 -4.156 1 94.44 170 PRO A CA 1
ATOM 1349 C C . PRO A 1 170 ? -6.094 3.75 -4.566 1 94.44 170 PRO A C 1
ATOM 1351 O O . PRO A 1 170 ? -6.805 4.309 -3.729 1 94.44 170 PRO A O 1
ATOM 1354 N N . TYR A 1 171 ? -6.461 3.641 -5.855 1 94.75 171 TYR A N 1
ATOM 1355 C CA . TYR A 1 171 ? -7.746 4.09 -6.375 1 94.75 171 TYR A CA 1
ATOM 1356 C C . TYR A 1 171 ? -8.133 3.305 -7.625 1 94.75 171 TYR A C 1
ATOM 1358 O O . TYR A 1 171 ? -7.352 2.488 -8.117 1 94.75 171 TYR A O 1
ATOM 1366 N N . THR A 1 172 ? -9.375 3.5 -8.062 1 92.94 172 THR A N 1
ATOM 1367 C CA . THR A 1 172 ? -9.844 2.838 -9.273 1 92.94 172 THR A CA 1
ATOM 1368 C C . THR A 1 172 ? -9.594 3.715 -10.492 1 92.94 172 THR A C 1
ATOM 1370 O O . THR A 1 172 ? -10.109 4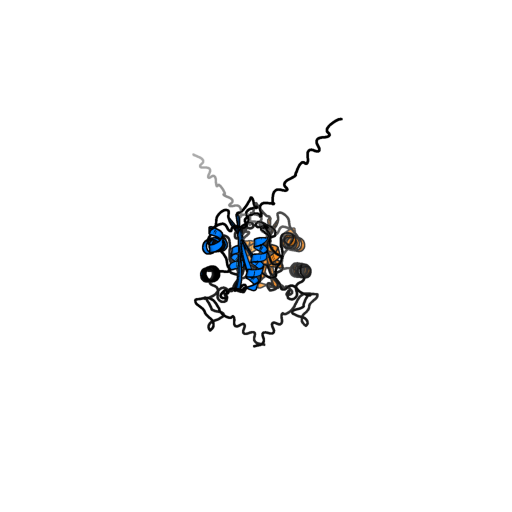.832 -10.578 1 92.94 172 THR A O 1
ATOM 1373 N N . PRO A 1 173 ? -8.789 3.193 -11.414 1 94.19 173 PRO A N 1
ATOM 1374 C CA . PRO A 1 173 ? -8.57 3.975 -12.633 1 94.19 173 PRO A CA 1
ATOM 1375 C C . PRO A 1 173 ? -9.859 4.215 -13.422 1 94.19 173 PRO A C 1
ATOM 1377 O O . PRO A 1 173 ? -10.727 3.334 -13.477 1 94.19 173 PRO A O 1
ATOM 1380 N N . GLY A 1 174 ? -9.969 5.316 -13.992 1 96 174 GLY A N 1
ATOM 1381 C CA . GLY A 1 174 ? -11.117 5.699 -14.797 1 96 174 GLY A CA 1
ATOM 1382 C C . GLY A 1 174 ? -11.289 7.199 -14.906 1 96 174 GLY A C 1
ATOM 1383 O O . GLY A 1 174 ? -10.477 7.965 -14.391 1 96 174 GLY A O 1
ATOM 1384 N N . ASN A 1 175 ? -12.367 7.602 -15.57 1 97.38 175 ASN A N 1
ATOM 1385 C CA . ASN A 1 175 ? -12.664 9.031 -15.664 1 97.38 175 ASN A CA 1
ATOM 1386 C C . ASN A 1 175 ? -12.938 9.633 -14.289 1 97.38 175 ASN A C 1
ATOM 1388 O O . ASN A 1 175 ? -13.609 9.023 -13.453 1 97.38 175 ASN A O 1
ATOM 1392 N N . PRO A 1 176 ? -12.367 10.883 -14.133 1 97.88 176 PRO A N 1
ATOM 1393 C CA . PRO A 1 176 ? -12.656 11.516 -12.844 1 97.88 176 PRO A CA 1
ATOM 1394 C C . PRO A 1 176 ? -14.148 11.508 -12.508 1 97.88 176 PRO A C 1
ATOM 1396 O O . PRO A 1 176 ? -14.977 11.867 -13.344 1 97.88 176 PRO A O 1
ATOM 1399 N N . CYS A 1 177 ? -14.477 10.977 -11.375 1 97.25 177 CYS A N 1
ATOM 1400 C CA . CYS A 1 177 ? -15.828 10.898 -10.844 1 97.25 177 CYS A CA 1
ATOM 1401 C C . CYS A 1 177 ? -16.641 9.828 -11.555 1 97.25 177 CYS A C 1
ATOM 1403 O O . CYS A 1 177 ? -17.875 9.852 -11.516 1 97.25 177 CYS A O 1
ATOM 1405 N N . GLY A 1 178 ? -16.031 8.906 -12.172 1 95.19 178 GLY A N 1
ATOM 1406 C CA . GLY A 1 178 ? -16.75 7.836 -12.836 1 95.19 178 GLY A CA 1
ATOM 1407 C C . GLY A 1 178 ? -17.594 7 -11.891 1 95.19 178 GLY A C 1
ATOM 1408 O O . GLY A 1 178 ? -18.641 6.48 -12.273 1 95.19 178 GLY A O 1
ATOM 1409 N N . ASP A 1 179 ? -17.156 6.898 -10.633 1 94.06 179 ASP A N 1
ATOM 1410 C CA . ASP A 1 179 ? -17.844 6.07 -9.648 1 94.06 179 ASP A CA 1
ATOM 1411 C C . ASP A 1 179 ? -18.797 6.91 -8.789 1 94.06 179 ASP A C 1
ATOM 1413 O O . ASP A 1 179 ? -19.422 6.395 -7.863 1 94.06 179 ASP A O 1
ATOM 1417 N N . CYS A 1 180 ? -18.891 8.219 -9.062 1 95.06 180 CYS A N 1
ATOM 1418 C CA . CYS A 1 180 ? -19.781 9.109 -8.328 1 95.06 180 CYS A CA 1
ATOM 1419 C C . CYS A 1 180 ? -20.359 10.195 -9.234 1 95.06 180 CYS A C 1
ATOM 1421 O O . CYS A 1 180 ? -20.266 11.383 -8.922 1 95.06 180 CYS A O 1
ATOM 1423 N N . PRO A 1 181 ? -21.016 9.883 -10.227 1 92.5 181 PRO A N 1
ATOM 1424 C CA . PRO A 1 181 ? -21.438 10.867 -11.227 1 92.5 181 PRO A CA 1
ATOM 1425 C C . PRO A 1 181 ? -22.359 11.945 -10.641 1 92.5 181 PRO A C 1
ATOM 1427 O O . PRO A 1 181 ? -22.328 13.094 -11.102 1 92.5 181 PRO A O 1
ATOM 1430 N N . ASP A 1 182 ? -23.125 11.664 -9.594 1 94.12 182 ASP A N 1
ATOM 1431 C CA . ASP A 1 182 ? -24.047 12.641 -9.023 1 94.12 182 ASP A CA 1
ATOM 1432 C C . ASP A 1 182 ? -23.438 13.336 -7.816 1 94.12 182 ASP A C 1
ATOM 1434 O O . ASP A 1 182 ? -24.125 14.047 -7.086 1 94.12 182 ASP A O 1
ATOM 1438 N N . ALA A 1 183 ? -22.125 13.062 -7.621 1 96.81 183 ALA A N 1
ATOM 1439 C CA . ALA A 1 183 ? -21.453 13.641 -6.461 1 96.81 183 ALA A CA 1
ATOM 1440 C C . ALA A 1 183 ? -20.031 14.094 -6.82 1 96.81 183 ALA A C 1
ATOM 1442 O O . ALA A 1 183 ? -19.094 13.867 -6.055 1 96.81 183 ALA A O 1
ATOM 1443 N N . CYS A 1 184 ? -20 14.68 -7.992 1 97.06 184 CYS A N 1
ATOM 1444 C CA . CYS A 1 184 ? -18.688 15.078 -8.5 1 97.06 184 CYS A CA 1
ATOM 1445 C C . CYS A 1 184 ? -18.375 16.516 -8.125 1 97.06 184 CYS A C 1
ATOM 1447 O O . CYS A 1 184 ? -19.156 17.422 -8.414 1 97.06 184 CYS A O 1
ATOM 1449 N N . ASP A 1 185 ? -17.312 16.703 -7.438 1 97.5 185 ASP A N 1
ATOM 1450 C CA . ASP A 1 185 ? -16.781 18.016 -7.105 1 97.5 185 ASP A CA 1
ATOM 1451 C C . ASP A 1 185 ? -15.422 18.25 -7.762 1 97.5 185 ASP A C 1
ATOM 1453 O O . ASP A 1 185 ? -14.383 17.969 -7.16 1 97.5 185 ASP A O 1
ATOM 1457 N N . ASN A 1 186 ? -15.453 18.828 -8.992 1 97.88 186 ASN A N 1
ATOM 1458 C CA . ASN A 1 186 ? -14.242 19.156 -9.727 1 97.88 186 ASN A CA 1
ATOM 1459 C C . ASN A 1 186 ? -13.297 17.953 -9.812 1 97.88 186 ASN A C 1
ATOM 1461 O O . ASN A 1 186 ? -12.133 18.047 -9.438 1 97.88 186 ASN A O 1
ATOM 1465 N N . GLY A 1 187 ? -13.852 16.828 -10.125 1 98.12 187 GLY A N 1
ATOM 1466 C CA . GLY A 1 187 ? -13.055 15.641 -10.398 1 98.12 187 GLY A CA 1
ATOM 1467 C C . GLY A 1 187 ? -12.875 14.75 -9.18 1 98.12 187 GLY A C 1
ATOM 1468 O O . GLY A 1 187 ? -12.266 13.68 -9.273 1 98.12 187 GLY A O 1
ATOM 1469 N N . LEU A 1 188 ? -13.367 15.156 -8.062 1 98.62 188 LEU A N 1
ATOM 1470 C CA . LEU A 1 188 ? -13.305 14.367 -6.832 1 98.62 188 LEU A CA 1
ATOM 1471 C C . LEU A 1 188 ? -14.711 13.992 -6.363 1 98.62 188 LEU A C 1
ATOM 1473 O O . LEU A 1 188 ? -15.656 14.766 -6.535 1 98.62 188 LEU A O 1
ATOM 1477 N N . CYS A 1 189 ? -14.82 12.859 -5.812 1 97.94 189 CYS A N 1
ATOM 1478 C CA . CYS A 1 189 ? -16.109 12.375 -5.316 1 97.94 189 CYS A CA 1
ATOM 1479 C C . CYS A 1 189 ? -16.391 12.938 -3.928 1 97.94 189 CYS A C 1
ATOM 1481 O O . CYS A 1 189 ? -15.547 12.859 -3.033 1 97.94 189 CYS A O 1
ATOM 1483 N N . SER A 1 190 ? -17.531 13.445 -3.719 1 96.31 190 SER A N 1
ATOM 1484 C CA . SER A 1 190 ? -17.953 13.812 -2.375 1 96.31 190 SER A CA 1
ATOM 1485 C C . SER A 1 190 ? -18.547 12.617 -1.628 1 96.31 190 SER A C 1
ATOM 1487 O O . SER A 1 190 ? -18.609 12.625 -0.397 1 96.31 190 SER A O 1
ATOM 1489 N N . LYS A 1 191 ? -19.062 11.734 -2.387 1 93 191 LYS A N 1
ATOM 1490 C CA . LYS A 1 191 ? -19.594 10.477 -1.873 1 93 191 LYS A CA 1
ATOM 1491 C C . LYS A 1 191 ? -19.516 9.375 -2.926 1 93 191 LYS A C 1
ATOM 1493 O O . LYS A 1 191 ? -19.594 9.648 -4.125 1 93 191 LYS A O 1
ATOM 1498 N N . LEU A 1 192 ? -19.188 8.195 -2.346 1 88.81 192 LEU A N 1
ATOM 1499 C CA . LEU A 1 192 ? -19.188 7.059 -3.256 1 88.81 192 LEU A CA 1
ATOM 1500 C C . LEU A 1 192 ? -20.469 6.258 -3.137 1 88.81 192 LEU A C 1
ATOM 1502 O O . LEU A 1 192 ? -21.031 6.121 -2.045 1 88.81 192 LEU A O 1
ATOM 1506 N N . ILE A 1 193 ? -21.062 6.004 -4.211 1 72.19 193 ILE A N 1
ATOM 1507 C CA . ILE A 1 193 ? -22.297 5.219 -4.27 1 72.19 193 ILE A CA 1
ATOM 1508 C C . ILE A 1 193 ? -21.953 3.754 -4.539 1 72.19 193 ILE A C 1
ATOM 1510 O O . ILE A 1 193 ? -21.281 3.436 -5.527 1 72.19 193 ILE A O 1
ATOM 1514 N N . TYR A 1 194 ? -21.797 3.016 -3.521 1 60.84 194 TYR A N 1
ATOM 1515 C CA . TYR A 1 194 ? -21.578 1.596 -3.766 1 60.84 194 TYR A CA 1
ATOM 1516 C C . TYR A 1 194 ? -22.891 0.851 -3.936 1 60.84 194 TYR A C 1
ATOM 1518 O O . TYR A 1 194 ? -23.812 1.018 -3.133 1 60.84 194 TYR A O 1
ATOM 1526 N N . CYS A 1 195 ? -23.516 0.77 -5.105 1 50.41 195 CYS A N 1
ATOM 1527 C CA . CYS A 1 195 ? -24.75 0.009 -5.309 1 50.41 195 CYS A CA 1
ATOM 1528 C C . CYS A 1 195 ? -24.5 -1.483 -5.117 1 50.41 195 CYS A C 1
ATOM 1530 O O . CYS A 1 195 ? -23.719 -2.088 -5.855 1 50.41 195 CYS A O 1
ATOM 1532 N N . PHE A 1 196 ? -24.219 -1.928 -3.959 1 42.94 196 PHE A N 1
ATOM 1533 C CA . PHE A 1 196 ? -24.25 -3.375 -3.783 1 42.94 196 PHE A CA 1
ATOM 1534 C C . PHE A 1 196 ? -25.656 -3.914 -3.979 1 42.94 196 PHE A C 1
ATOM 1536 O O . PHE A 1 196 ? -26.625 -3.33 -3.484 1 42.94 196 PHE A O 1
ATOM 1543 N N . SER A 1 197 ? -26.094 -4.324 -5.137 1 33.53 197 SER A N 1
ATOM 1544 C CA . SER A 1 197 ? -27.344 -5.086 -5.176 1 33.53 197 SER A CA 1
ATOM 1545 C C . SER A 1 197 ? -27.406 -6.086 -4.027 1 33.53 197 SER A C 1
ATOM 1547 O O . SER A 1 197 ? -26.484 -6.871 -3.82 1 33.53 197 SER A O 1
ATOM 1549 N N . CYS A 1 198 ? -27.969 -5.664 -2.863 1 31.83 198 CYS A N 1
ATOM 1550 C CA . CYS A 1 198 ? -28.5 -6.703 -1.993 1 31.83 198 CYS A CA 1
ATOM 1551 C C . CYS A 1 198 ? -29.531 -7.551 -2.73 1 31.83 198 CYS A C 1
ATOM 1553 O O . CYS A 1 198 ? -30.312 -7.031 -3.523 1 31.83 198 CYS A O 1
ATOM 1555 N N . SER B 1 1 ? 41.031 36.219 69.312 1 24.73 1 SER B N 1
ATOM 1556 C CA . SER B 1 1 ? 39.719 36.781 68.875 1 24.73 1 SER B CA 1
ATOM 1557 C C . SER B 1 1 ? 39.438 36.531 67.438 1 24.73 1 SER B C 1
ATOM 1559 O O . SER B 1 1 ? 40.031 37.188 66.562 1 24.73 1 SER B O 1
ATOM 1561 N N . VAL B 1 2 ? 39.375 35.188 67 1 29.75 2 VAL B N 1
ATOM 1562 C CA . VAL B 1 2 ? 39.375 34.594 65.688 1 29.75 2 VAL B CA 1
ATOM 1563 C C . VAL B 1 2 ? 38.094 34.969 64.938 1 29.75 2 VAL B C 1
ATOM 1565 O O . VAL B 1 2 ? 37 34.812 65.438 1 29.75 2 VAL B O 1
ATOM 1568 N N . CYS B 1 3 ? 38.188 36.094 64.188 1 24.34 3 CYS B N 1
ATOM 1569 C CA . CYS B 1 3 ? 37.062 36.75 63.469 1 24.34 3 CYS B CA 1
ATOM 1570 C C . CYS B 1 3 ? 36.375 35.781 62.531 1 24.34 3 CYS B C 1
ATOM 1572 O O . CYS B 1 3 ? 36.969 35.281 61.562 1 24.34 3 CYS B O 1
ATOM 1574 N N . LEU B 1 4 ? 35.5 34.906 63.094 1 32.41 4 LEU B N 1
ATOM 1575 C CA . LEU B 1 4 ? 34.656 33.969 62.375 1 32.41 4 LEU B CA 1
ATOM 1576 C C . LEU B 1 4 ? 33.75 34.719 61.375 1 32.41 4 LEU B C 1
ATOM 1578 O O . LEU B 1 4 ? 32.844 35.438 61.781 1 32.41 4 LEU B O 1
ATOM 1582 N N . THR B 1 5 ? 34.438 35.406 60.375 1 33.91 5 THR B N 1
ATOM 1583 C CA . THR B 1 5 ? 33.562 36.125 59.438 1 33.91 5 THR B CA 1
ATOM 1584 C C . THR B 1 5 ? 32.562 35.188 58.781 1 33.91 5 THR B C 1
ATOM 1586 O O . THR B 1 5 ? 32.938 34.094 58.312 1 33.91 5 THR B O 1
ATOM 1589 N N . HIS B 1 6 ? 31.359 35.188 59.312 1 30.81 6 HIS B N 1
ATOM 1590 C CA . HIS B 1 6 ? 30.219 34.438 58.812 1 30.81 6 HIS B CA 1
ATOM 1591 C C . HIS B 1 6 ? 29.938 34.75 57.375 1 30.81 6 HIS B C 1
ATOM 1593 O O . HIS B 1 6 ? 29.672 35.906 57 1 30.81 6 HIS B O 1
ATOM 1599 N N . VAL B 1 7 ? 30.719 34.094 56.438 1 30.69 7 VAL B N 1
ATOM 1600 C CA . VAL B 1 7 ? 30.469 34.312 55 1 30.69 7 VAL B CA 1
ATOM 1601 C C . VAL B 1 7 ? 29.031 33.906 54.656 1 30.69 7 VAL B C 1
ATOM 1603 O O . VAL B 1 7 ? 28.656 32.75 54.875 1 30.69 7 VAL B O 1
ATOM 1606 N N . VAL B 1 8 ? 28.156 34.844 54.938 1 30.22 8 VAL B N 1
ATOM 1607 C CA . VAL B 1 8 ? 26.797 34.531 54.531 1 30.22 8 VAL B CA 1
ATOM 1608 C C . VAL B 1 8 ? 26.734 34.312 53.031 1 30.22 8 VAL B C 1
ATOM 1610 O O . VAL B 1 8 ? 27.062 35.219 52.25 1 30.22 8 VAL B O 1
ATOM 1613 N N . PHE B 1 9 ? 27.078 33.188 52.5 1 34.06 9 PHE B N 1
ATOM 1614 C CA . PHE B 1 9 ? 26.906 32.906 51.094 1 34.06 9 PHE B CA 1
ATOM 1615 C C . PHE B 1 9 ? 25.438 33.031 50.688 1 34.06 9 PHE B C 1
ATOM 1617 O O . PHE B 1 9 ? 24.578 32.344 51.219 1 34.06 9 PHE B O 1
ATOM 1624 N N . THR B 1 10 ? 25.047 34.281 50.531 1 29.42 10 THR B N 1
ATOM 1625 C CA . THR B 1 10 ? 23.688 34.375 50.031 1 29.42 10 THR B CA 1
ATOM 1626 C C . THR B 1 10 ? 23.547 33.594 48.719 1 29.42 10 THR B C 1
ATOM 1628 O O . THR B 1 10 ? 24.25 33.875 47.75 1 29.42 10 THR B O 1
ATOM 1631 N N . VAL B 1 11 ? 23.344 32.344 48.781 1 36.12 11 VAL B N 1
ATOM 1632 C CA . VAL B 1 11 ? 22.984 31.562 47.594 1 36.12 11 VAL B CA 1
ATOM 1633 C C . VAL B 1 11 ? 21.781 32.219 46.906 1 36.12 11 VAL B C 1
ATOM 1635 O O . VAL B 1 11 ? 20.688 32.281 47.5 1 36.12 11 VAL B O 1
ATOM 1638 N N . SER B 1 12 ? 21.969 33.406 46.281 1 30.72 12 SER B N 1
ATOM 1639 C CA . SER B 1 12 ? 20.812 33.844 45.531 1 30.72 12 SER B CA 1
ATOM 1640 C C . SER B 1 12 ? 20.297 32.719 44.594 1 30.72 12 SER B C 1
ATOM 1642 O O . SER B 1 12 ? 21.078 32.094 43.875 1 30.72 12 SER B O 1
ATOM 1644 N N . ASN B 1 13 ? 19.422 31.953 45.062 1 36.31 13 ASN B N 1
ATOM 1645 C CA . ASN B 1 13 ? 18.75 30.953 44.25 1 36.31 13 ASN B CA 1
ATOM 1646 C C . ASN B 1 13 ? 18.25 31.547 42.938 1 36.31 13 ASN B C 1
ATOM 1648 O O . ASN B 1 13 ? 17.328 32.375 42.938 1 36.31 13 ASN B O 1
ATOM 1652 N N . PRO B 1 14 ? 19.094 32.031 41.969 1 39.47 14 PRO B N 1
ATOM 1653 C CA . PRO B 1 14 ? 18.375 32.656 40.875 1 39.47 14 PRO B CA 1
ATOM 1654 C C . PRO B 1 14 ? 17.141 31.875 40.438 1 39.47 14 PRO B C 1
ATOM 1656 O O . PRO B 1 14 ? 17.062 30.672 40.688 1 39.47 14 PRO B O 1
ATOM 1659 N N . ILE B 1 15 ? 15.977 32.531 40.219 1 38.5 15 ILE B N 1
ATOM 1660 C CA . ILE B 1 15 ? 14.688 32.156 39.656 1 38.5 15 ILE B CA 1
ATOM 1661 C C . ILE B 1 15 ? 14.922 31.328 38.406 1 38.5 15 ILE B C 1
ATOM 1663 O O . ILE B 1 15 ? 15.695 31.703 37.531 1 38.5 15 ILE B O 1
ATOM 1667 N N . PRO B 1 16 ? 14.703 29.969 38.5 1 36.25 16 PRO B N 1
ATOM 1668 C CA . PRO B 1 16 ? 14.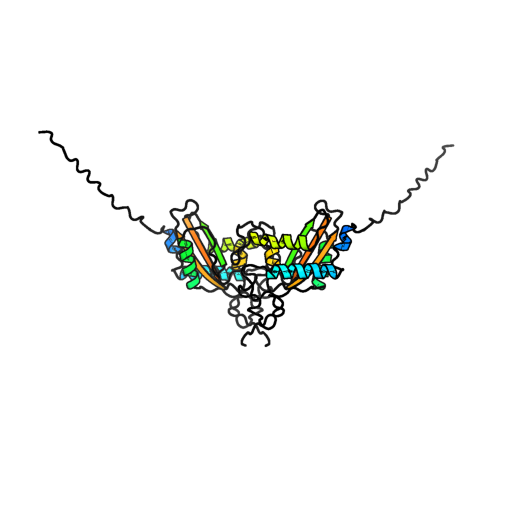953 29.203 37.25 1 36.25 16 PRO B CA 1
ATOM 1669 C C . PRO B 1 16 ? 14.383 29.891 36.031 1 36.25 16 PRO B C 1
ATOM 1671 O O . PRO B 1 16 ? 13.328 30.531 36.094 1 36.25 16 PRO B O 1
ATOM 1674 N N . CYS B 1 17 ? 15.148 30.469 35.125 1 34 17 CYS B N 1
ATOM 1675 C CA . CYS B 1 17 ? 14.734 30.938 33.812 1 34 17 CYS B CA 1
ATOM 1676 C C . CYS B 1 17 ? 13.664 30.047 33.219 1 34 17 CYS B C 1
ATOM 1678 O O . CYS B 1 17 ? 13.859 28.828 33.094 1 34 17 CYS B O 1
ATOM 1680 N N . ARG B 1 18 ? 12.359 30.297 33.5 1 37 18 ARG B N 1
ATOM 1681 C CA . ARG B 1 18 ? 11.328 29.594 32.75 1 37 18 ARG B CA 1
ATOM 1682 C C . ARG B 1 18 ? 11.727 29.453 31.281 1 37 18 ARG B C 1
ATOM 1684 O O . ARG B 1 18 ? 12.148 30.422 30.641 1 37 18 ARG B O 1
ATOM 1691 N N . PRO B 1 19 ? 12.219 28.391 30.719 1 39.41 19 PRO B N 1
ATOM 1692 C CA . PRO B 1 19 ? 12.516 28.328 29.281 1 39.41 19 PRO B CA 1
ATOM 1693 C C . PRO B 1 19 ? 11.492 29.062 28.438 1 39.41 19 PRO B C 1
ATOM 1695 O O . PRO B 1 19 ? 10.289 28.906 28.641 1 39.41 19 PRO B O 1
ATOM 1698 N N . SER B 1 20 ? 11.594 30.312 28.078 1 35.78 20 SER B N 1
ATOM 1699 C CA . SER B 1 20 ? 10.711 31.125 27.234 1 35.78 20 SER B CA 1
ATOM 1700 C C . SER B 1 20 ? 10.211 30.312 26.047 1 35.7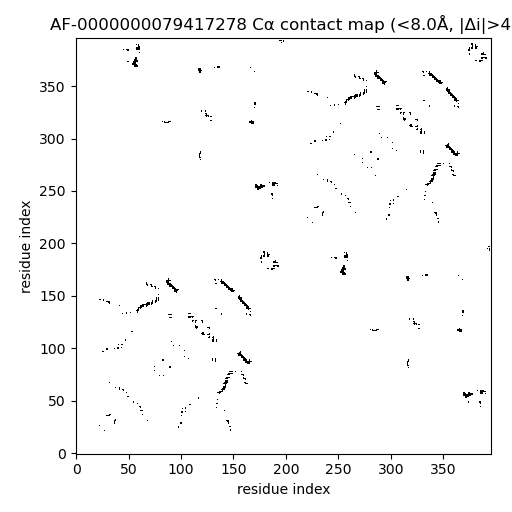8 20 SER B C 1
ATOM 1702 O O . SER B 1 20 ? 11.008 29.828 25.234 1 35.78 20 SER B O 1
ATOM 1704 N N . THR B 1 21 ? 9.227 29.391 26.016 1 43.09 21 THR B N 1
ATOM 1705 C CA . THR B 1 21 ? 8.516 28.75 24.922 1 43.09 21 THR B CA 1
ATOM 1706 C C . THR B 1 21 ? 8.242 29.75 23.797 1 43.09 21 THR B C 1
ATOM 1708 O O . THR B 1 21 ? 7.105 30.203 23.625 1 43.09 21 THR B O 1
ATOM 1711 N N . ASP B 1 22 ? 8.805 30.797 23.672 1 45.38 22 ASP B N 1
ATOM 1712 C CA . ASP B 1 22 ? 8.484 31.797 22.656 1 45.38 22 ASP B CA 1
ATOM 1713 C C . ASP B 1 22 ? 8.523 31.203 21.25 1 45.38 22 ASP B C 1
ATOM 1715 O O . ASP B 1 22 ? 9.539 30.625 20.844 1 45.38 22 ASP B O 1
ATOM 1719 N N . PRO B 1 23 ? 7.41 30.766 20.562 1 55.91 23 PRO B N 1
ATOM 1720 C CA . PRO B 1 23 ? 7.391 30.203 19.203 1 55.91 23 PRO B CA 1
ATOM 1721 C C . PRO B 1 23 ? 8.195 31.031 18.203 1 55.91 23 PRO B C 1
ATOM 1723 O O . PRO B 1 23 ? 8.352 32.25 18.391 1 55.91 23 PRO B O 1
ATOM 1726 N N . HIS B 1 24 ? 9.305 30.516 17.656 1 63.84 24 HIS B N 1
ATOM 1727 C CA . HIS B 1 24 ? 9.969 31.109 16.516 1 63.84 24 HIS B CA 1
ATOM 1728 C C . HIS B 1 24 ? 8.969 31.828 15.609 1 63.84 24 HIS B C 1
ATOM 1730 O O . HIS B 1 24 ? 7.852 31.344 15.414 1 63.84 24 HIS B O 1
ATOM 1736 N N . PRO B 1 25 ? 9.117 33.156 15.477 1 64.44 25 PRO B N 1
ATOM 1737 C CA . PRO B 1 25 ? 8.18 33.938 14.656 1 64.44 25 PRO B CA 1
ATOM 1738 C C . PRO B 1 25 ? 7.629 33.156 13.477 1 64.44 25 PRO B C 1
ATOM 1740 O O . PRO B 1 25 ? 6.441 33.25 13.164 1 64.44 25 PRO B O 1
ATOM 1743 N N . GLY B 1 26 ? 8.375 32.312 12.867 1 74.56 26 GLY B N 1
ATOM 1744 C CA . GLY B 1 26 ? 7.91 31.578 11.711 1 74.56 26 GLY B CA 1
ATOM 1745 C C . GLY B 1 26 ? 7.047 30.375 12.07 1 74.56 26 GLY B C 1
ATOM 1746 O O . GLY B 1 26 ? 6.324 29.859 11.219 1 74.56 26 GLY B O 1
ATOM 1747 N N . PHE B 1 27 ? 6.895 30.141 13.266 1 82.56 27 PHE B N 1
ATOM 1748 C CA . PHE B 1 27 ? 6.145 28.984 13.719 1 82.56 27 PHE B CA 1
ATOM 1749 C C . PHE B 1 27 ? 4.656 29.297 13.797 1 82.56 27 PHE B C 1
ATOM 1751 O O . PHE B 1 27 ? 3.818 28.484 13.406 1 82.56 27 PHE B O 1
ATOM 1758 N N . ALA B 1 28 ? 4.305 30.5 14.195 1 86.31 28 ALA B N 1
ATOM 1759 C CA . ALA B 1 28 ? 2.908 30.859 14.438 1 86.31 28 ALA B CA 1
ATOM 1760 C C . ALA B 1 28 ? 2.102 30.828 13.141 1 86.31 28 ALA B C 1
ATOM 1762 O O . ALA B 1 28 ? 0.93 30.438 13.141 1 86.31 28 ALA B O 1
ATOM 1763 N N . ILE B 1 29 ? 2.734 31.188 12.094 1 89.5 29 ILE B N 1
ATOM 1764 C CA . ILE B 1 29 ? 2.016 31.266 10.828 1 89.5 29 ILE B CA 1
ATOM 1765 C C . ILE B 1 29 ? 1.757 29.859 10.289 1 89.5 29 ILE B C 1
ATOM 1767 O O . ILE B 1 29 ? 0.956 29.688 9.367 1 89.5 29 ILE B O 1
ATOM 1771 N N . LEU B 1 30 ? 2.412 28.922 10.781 1 93.88 30 LEU B N 1
ATOM 1772 C CA . LEU B 1 30 ? 2.279 27.547 10.32 1 93.88 30 LEU B CA 1
ATOM 1773 C C . LEU B 1 30 ? 1.229 26.797 11.141 1 93.88 30 LEU B C 1
ATOM 1775 O O . LEU B 1 30 ? 0.843 25.688 10.789 1 93.88 30 LEU B O 1
ATOM 1779 N N . SER B 1 31 ? 0.714 27.406 12.188 1 94.62 31 SER B N 1
ATOM 1780 C CA . SER B 1 31 ? -0.184 26.734 13.117 1 94.62 31 SER B CA 1
ATOM 1781 C C . SER B 1 31 ? -1.461 26.281 12.414 1 94.62 31 SER B C 1
ATOM 1783 O O . SER B 1 31 ? -2.088 27.062 11.695 1 94.62 31 SER B O 1
ATOM 1785 N N . THR B 1 32 ? -1.855 25.031 12.742 1 97.31 32 THR B N 1
ATOM 1786 C CA . THR B 1 32 ? -3.049 24.5 12.109 1 97.31 32 THR B CA 1
ATOM 1787 C C . THR B 1 32 ? -4.297 24.828 12.922 1 97.31 32 THR B C 1
ATOM 1789 O O . THR B 1 32 ? -5.395 24.359 12.602 1 97.31 32 THR B O 1
ATOM 1792 N N . HIS B 1 33 ? -4.129 25.656 13.914 1 96.06 33 HIS B N 1
ATOM 1793 C CA . HIS B 1 33 ? -5.293 26.234 14.586 1 96.06 33 HIS B CA 1
ATOM 1794 C C . HIS B 1 33 ? -5.922 27.344 13.734 1 96.06 33 HIS B C 1
ATOM 1796 O O . HIS B 1 33 ? -7.078 27.703 13.953 1 96.06 33 HIS B O 1
ATOM 1802 N N . LEU B 1 34 ? -5.094 27.875 12.844 1 96 34 LEU B N 1
ATOM 1803 C CA . LEU B 1 34 ? -5.598 28.859 11.898 1 96 34 LEU B CA 1
ATOM 1804 C C . LEU B 1 34 ? -6.398 28.188 10.789 1 96 34 LEU B C 1
ATOM 1806 O O . LEU B 1 34 ? -5.906 27.281 10.117 1 96 34 LEU B O 1
ATOM 1810 N N . SER B 1 35 ? -7.582 28.688 10.508 1 97.06 35 SER B N 1
ATOM 1811 C CA . SER B 1 35 ? -8.438 28.125 9.477 1 97.06 35 SER B CA 1
ATOM 1812 C C . SER B 1 35 ? -7.793 28.219 8.094 1 97.06 35 SER B C 1
ATOM 1814 O O . SER B 1 35 ? -7.973 27.344 7.25 1 97.06 35 SER B O 1
ATOM 1816 N N . GLU B 1 36 ? -7.109 29.266 7.91 1 97.44 36 GLU B N 1
ATOM 1817 C CA . GLU B 1 36 ? -6.453 29.469 6.621 1 97.44 36 GLU B CA 1
ATOM 1818 C C . GLU B 1 36 ? -5.426 28.359 6.352 1 97.44 36 GLU B C 1
ATOM 1820 O O . GLU B 1 36 ? -5.23 27.953 5.207 1 97.44 36 GLU B O 1
ATOM 1825 N N . ARG B 1 37 ? -4.762 27.891 7.348 1 97.94 37 ARG B N 1
ATOM 1826 C CA . ARG B 1 37 ? -3.787 26.812 7.188 1 97.94 37 ARG B CA 1
ATOM 1827 C C . ARG B 1 37 ? -4.48 25.484 6.965 1 97.94 37 ARG B C 1
ATOM 1829 O O . ARG B 1 37 ? -4.02 24.656 6.164 1 97.94 37 ARG B O 1
ATOM 1836 N N . GLN B 1 38 ? -5.57 25.266 7.648 1 98.56 38 GLN B N 1
ATOM 1837 C CA . GLN B 1 38 ? -6.367 24.062 7.391 1 98.56 38 GLN B CA 1
ATOM 1838 C C . GLN B 1 38 ? -6.816 24.016 5.934 1 98.56 38 GLN B C 1
ATOM 1840 O O . GLN B 1 38 ? -6.695 22.984 5.277 1 98.56 38 GLN B O 1
ATOM 1845 N N . GLU B 1 39 ? -7.242 25.141 5.484 1 98.56 39 GLU B N 1
ATOM 1846 C CA . GLU B 1 39 ? -7.703 25.219 4.102 1 98.56 39 GLU B CA 1
ATOM 1847 C C . GLU B 1 39 ? -6.551 24.984 3.125 1 98.56 39 GLU B C 1
ATOM 1849 O O . GLU B 1 39 ? -6.719 24.297 2.115 1 98.56 39 GLU B O 1
ATOM 1854 N N . GLU B 1 40 ? -5.426 25.578 3.453 1 98.62 40 GLU B N 1
ATOM 1855 C CA . GLU B 1 40 ? -4.254 25.359 2.611 1 98.62 40 GLU B CA 1
ATOM 1856 C C . GLU B 1 40 ? -3.93 23.875 2.49 1 98.62 40 GLU B C 1
ATOM 1858 O O . GLU B 1 40 ? -3.723 23.375 1.385 1 98.62 40 GLU B O 1
ATOM 1863 N N . ILE B 1 41 ? -3.895 23.219 3.574 1 98.81 41 ILE B N 1
ATOM 1864 C CA . ILE B 1 41 ? -3.527 21.812 3.637 1 98.81 41 ILE B CA 1
ATOM 1865 C C . ILE B 1 41 ? -4.547 20.969 2.859 1 98.81 41 ILE B C 1
ATOM 1867 O O . ILE B 1 41 ? -4.176 20.172 1.994 1 98.81 41 ILE B O 1
ATOM 1871 N N . VAL B 1 42 ? -5.809 21.188 3.105 1 98.88 42 VAL B N 1
ATOM 1872 C CA . VAL B 1 42 ? -6.875 20.422 2.475 1 98.88 42 VAL B CA 1
ATOM 1873 C C . VAL B 1 42 ? -6.887 20.688 0.972 1 98.88 42 VAL B C 1
ATOM 1875 O O . VAL B 1 42 ? -6.922 19.75 0.169 1 98.88 42 VAL B O 1
ATOM 1878 N N . ASN B 1 43 ? -6.762 21.938 0.593 1 98.81 43 ASN B N 1
ATOM 1879 C CA . ASN B 1 43 ? -6.824 22.297 -0.817 1 98.81 43 ASN B CA 1
ATOM 1880 C C . ASN B 1 43 ? -5.629 21.75 -1.592 1 98.81 43 ASN B C 1
ATOM 1882 O O . ASN B 1 43 ? -5.785 21.266 -2.715 1 98.81 43 ASN B O 1
ATOM 1886 N N . LYS B 1 44 ? -4.477 21.875 -0.995 1 98.88 44 LYS B N 1
ATOM 1887 C CA . LYS B 1 44 ? -3.297 21.359 -1.678 1 98.88 44 LYS B CA 1
ATOM 1888 C C . LYS B 1 44 ? -3.408 19.844 -1.906 1 98.88 44 LYS B C 1
ATOM 1890 O O . LYS B 1 44 ? -3.092 19.359 -2.99 1 98.88 44 LYS B O 1
ATOM 1895 N N . HIS B 1 45 ? -3.865 19.141 -0.923 1 98.88 45 HIS B N 1
ATOM 1896 C CA . HIS B 1 45 ? -4.07 17.703 -1.089 1 98.88 45 HIS B CA 1
ATOM 1897 C C . HIS B 1 45 ? -5.086 17.406 -2.188 1 98.88 45 HIS B C 1
ATOM 1899 O O . HIS B 1 45 ? -4.859 16.547 -3.041 1 98.88 45 HIS B O 1
ATOM 1905 N N . ASN B 1 46 ? -6.152 18.109 -2.146 1 98.94 46 ASN B N 1
ATOM 1906 C CA . ASN B 1 46 ? -7.199 17.891 -3.137 1 98.94 46 ASN B CA 1
ATOM 1907 C C . ASN B 1 46 ? -6.727 18.234 -4.543 1 98.94 46 ASN B C 1
ATOM 1909 O O . ASN B 1 46 ? -7.031 17.531 -5.504 1 98.94 46 ASN B O 1
ATOM 1913 N N . ASP B 1 47 ? -6.008 19.281 -4.672 1 98.88 47 ASP B N 1
ATOM 1914 C CA . ASP B 1 47 ? -5.445 19.656 -5.969 1 98.88 47 ASP B CA 1
ATOM 1915 C C . ASP B 1 47 ? -4.559 18.531 -6.52 1 98.88 47 ASP B C 1
ATOM 1917 O O . ASP B 1 47 ? -4.648 18.188 -7.699 1 98.88 47 ASP B O 1
ATOM 1921 N N . LEU B 1 48 ? -3.736 18.031 -5.699 1 98.88 48 LEU B N 1
ATOM 1922 C CA . LEU B 1 48 ? -2.809 17 -6.121 1 98.88 48 LEU B CA 1
ATOM 1923 C C . LEU B 1 48 ? -3.551 15.695 -6.422 1 98.88 48 LEU B C 1
ATOM 1925 O O . LEU B 1 48 ? -3.205 14.984 -7.367 1 98.88 48 LEU B O 1
ATOM 1929 N N . ARG B 1 49 ? -4.578 15.383 -5.684 1 98.75 49 ARG B N 1
ATOM 1930 C CA . ARG B 1 49 ? -5.398 14.203 -5.922 1 98.75 49 ARG B CA 1
ATOM 1931 C C . ARG B 1 49 ? -6.074 14.266 -7.285 1 98.75 49 ARG B C 1
ATOM 1933 O O . ARG B 1 49 ? -6.289 13.234 -7.93 1 98.75 49 ARG B O 1
ATOM 1940 N N . ARG B 1 50 ? -6.285 15.453 -7.805 1 98.56 50 ARG B N 1
ATOM 1941 C CA . ARG B 1 50 ? -6.883 15.648 -9.117 1 98.56 50 ARG B CA 1
ATOM 1942 C C . ARG B 1 50 ? -5.887 15.328 -10.227 1 98.56 50 ARG B C 1
ATOM 1944 O O . ARG B 1 50 ? -6.277 15.133 -11.383 1 98.56 50 ARG B O 1
ATOM 1951 N N . MET B 1 51 ? -4.668 15.188 -9.875 1 98 51 MET B N 1
ATOM 1952 C CA . MET B 1 51 ? -3.621 15.141 -10.891 1 98 51 MET B CA 1
ATOM 1953 C C . MET B 1 51 ? -3.029 13.742 -11 1 98 51 MET B C 1
ATOM 1955 O O . MET B 1 51 ? -2.02 13.539 -11.68 1 98 51 MET B O 1
ATOM 1959 N N . VAL B 1 52 ? -3.645 12.797 -10.375 1 98.19 52 VAL B N 1
ATOM 1960 C CA . VAL B 1 52 ? -3.043 11.469 -10.367 1 98.19 52 VAL B CA 1
ATOM 1961 C C . VAL B 1 52 ? -3.152 10.852 -11.758 1 98.19 52 VAL B C 1
ATOM 1963 O O . VAL B 1 52 ? -4.043 11.203 -12.531 1 98.19 52 VAL B O 1
ATOM 1966 N N . GLU B 1 53 ? -2.184 9.93 -12.039 1 96.19 53 GLU B N 1
ATOM 1967 C CA . GLU B 1 53 ? -2.123 9.133 -13.266 1 96.19 53 GLU B CA 1
ATOM 1968 C C . GLU B 1 53 ? -1.885 7.656 -12.953 1 96.19 53 GLU B C 1
ATOM 1970 O O . GLU B 1 53 ? -0.933 7.312 -12.25 1 96.19 53 GLU B O 1
ATOM 1975 N N . PRO B 1 54 ? -2.754 6.855 -13.625 1 95.81 54 PRO B N 1
ATOM 1976 C CA . PRO B 1 54 ? -4 7.109 -14.344 1 95.81 54 PRO B CA 1
ATOM 1977 C C . PRO B 1 54 ? -5.016 7.895 -13.516 1 95.81 54 PRO B C 1
ATOM 1979 O O . PRO B 1 54 ? -4.875 7.988 -12.297 1 95.81 54 PRO B O 1
ATOM 1982 N N . THR B 1 55 ? -5.957 8.508 -14.211 1 98.06 55 THR B N 1
ATOM 1983 C CA . THR B 1 55 ? -6.988 9.266 -13.508 1 98.06 55 THR B CA 1
ATOM 1984 C C . THR B 1 55 ? -7.84 8.344 -12.641 1 98.06 55 THR B C 1
ATOM 1986 O O . THR B 1 55 ? -7.922 7.145 -12.898 1 98.06 55 THR B O 1
ATOM 1989 N N . ALA B 1 56 ? -8.438 8.898 -11.641 1 97.5 56 ALA B N 1
ATOM 1990 C CA . ALA B 1 56 ? -9.172 8.109 -10.648 1 97.5 56 ALA B CA 1
ATOM 1991 C C . ALA B 1 56 ? -10.68 8.32 -10.797 1 97.5 56 ALA B C 1
ATOM 1993 O O . ALA B 1 56 ? -11.156 9.453 -10.844 1 97.5 56 ALA B O 1
ATOM 1994 N N . SER B 1 57 ? -11.414 7.27 -10.773 1 96.5 57 SER B N 1
ATOM 1995 C CA . SER B 1 57 ? -12.867 7.363 -10.898 1 96.5 57 SER B CA 1
ATOM 1996 C C . SER B 1 57 ? -13.531 7.504 -9.539 1 96.5 57 SER B C 1
ATOM 1998 O O . SER B 1 57 ? -14.68 7.957 -9.445 1 96.5 57 SER B O 1
ATOM 2000 N N . ASN B 1 58 ? -12.773 7.164 -8.445 1 96.12 58 ASN B N 1
ATOM 2001 C CA . ASN B 1 58 ? -13.414 7.043 -7.137 1 96.12 58 ASN B CA 1
ATOM 2002 C C . ASN B 1 58 ? -12.688 7.859 -6.074 1 96.12 58 ASN B C 1
ATOM 2004 O O . ASN B 1 58 ? -12.82 7.598 -4.879 1 96.12 58 ASN B O 1
ATOM 2008 N N . MET B 1 59 ? -11.875 8.812 -6.445 1 98.25 59 MET B N 1
ATOM 2009 C CA . MET B 1 59 ? -11.102 9.602 -5.492 1 98.25 59 MET B CA 1
ATOM 2010 C C . MET B 1 59 ? -12.016 10.492 -4.652 1 98.25 59 MET B C 1
ATOM 2012 O O . MET B 1 59 ? -12.633 11.422 -5.176 1 98.25 59 MET B O 1
ATOM 2016 N N . LEU B 1 60 ? -12.031 10.227 -3.387 1 98.44 60 LEU B N 1
ATOM 2017 C CA . LEU B 1 60 ? -12.852 11.047 -2.502 1 98.44 60 LEU B CA 1
ATOM 2018 C C . LEU B 1 60 ? -12.164 12.375 -2.207 1 98.44 60 LEU B C 1
ATOM 2020 O O . LEU B 1 60 ? -10.945 12.422 -2.02 1 98.44 60 LEU B O 1
ATOM 2024 N N . ARG B 1 61 ? -12.953 13.414 -2.105 1 98.62 61 ARG B N 1
ATOM 2025 C CA . ARG B 1 61 ? -12.461 14.727 -1.69 1 98.62 61 ARG B CA 1
ATOM 2026 C C . ARG B 1 61 ? -12.07 14.719 -0.217 1 98.62 61 ARG B C 1
ATOM 2028 O O . ARG B 1 61 ? -12.828 14.258 0.632 1 98.62 61 ARG B O 1
ATOM 2035 N N . MET B 1 62 ? -10.891 15.234 0.002 1 98.62 62 MET B N 1
ATOM 2036 C CA . MET B 1 62 ? -10.398 15.281 1.379 1 98.62 62 MET B CA 1
ATOM 2037 C C . MET B 1 62 ? -11.078 16.406 2.158 1 98.62 62 MET B C 1
ATOM 2039 O O . MET B 1 62 ? -11.344 17.469 1.607 1 98.62 62 MET B O 1
ATOM 2043 N N . LYS B 1 63 ? -11.258 16.172 3.416 1 98.5 63 LYS B N 1
ATOM 2044 C CA . LYS B 1 63 ? -11.781 17.156 4.352 1 98.5 63 LYS B CA 1
ATOM 2045 C C . LYS B 1 63 ? -10.984 17.156 5.652 1 98.5 63 LYS B C 1
ATOM 2047 O O . LYS B 1 63 ? -10.32 16.172 5.984 1 98.5 63 LYS B O 1
ATOM 2052 N N . TRP B 1 64 ? -11.109 18.297 6.355 1 98.69 64 TRP B N 1
ATOM 2053 C CA . TRP B 1 64 ? -10.391 18.453 7.617 1 98.69 64 TRP B CA 1
ATOM 2054 C C . TRP B 1 64 ? -11.062 17.641 8.727 1 98.69 64 TRP B C 1
ATOM 2056 O O . TRP B 1 64 ? -12.289 17.625 8.844 1 98.69 64 TRP B O 1
ATOM 2066 N N . ASN B 1 65 ? -10.281 16.906 9.453 1 98.25 65 ASN B N 1
ATOM 2067 C CA . ASN B 1 65 ? -10.719 16.203 10.648 1 98.25 65 ASN B CA 1
ATOM 2068 C C . ASN B 1 65 ? -10.023 16.734 11.906 1 98.25 65 ASN B C 1
ATOM 2070 O O . ASN B 1 65 ? -8.836 16.5 12.109 1 98.25 65 ASN B O 1
ATOM 2074 N N . ALA B 1 66 ? -10.781 17.328 12.758 1 97.62 66 ALA B N 1
ATOM 2075 C CA . ALA B 1 66 ? -10.227 18 13.93 1 97.62 66 ALA B CA 1
ATOM 2076 C C . ALA B 1 66 ? -9.625 17 14.914 1 97.62 66 ALA B C 1
ATOM 2078 O O . ALA B 1 66 ? -8.625 17.297 15.57 1 97.62 66 ALA B O 1
ATOM 2079 N N . THR B 1 67 ? -10.234 15.883 15.047 1 95.5 67 THR B N 1
ATOM 2080 C CA . THR B 1 67 ? -9.688 14.859 15.938 1 95.5 67 THR B CA 1
ATOM 2081 C C . THR B 1 67 ? -8.336 14.367 15.43 1 95.5 67 THR B C 1
ATOM 2083 O O . THR B 1 67 ? -7.391 14.234 16.219 1 95.5 67 THR B O 1
ATOM 2086 N N . ALA B 1 68 ? -8.281 14.109 14.156 1 94.81 68 ALA B N 1
ATOM 2087 C CA . ALA B 1 68 ? -7.004 13.719 13.57 1 94.81 68 ALA B CA 1
ATOM 2088 C C . ALA B 1 68 ? -5.941 14.789 13.789 1 94.81 68 ALA B C 1
ATOM 2090 O O . ALA B 1 68 ? -4.781 14.477 14.062 1 94.81 68 ALA B O 1
ATOM 2091 N N . ALA B 1 69 ? -6.328 16.047 13.68 1 96.88 69 ALA B N 1
ATOM 2092 C CA . ALA B 1 69 ? -5.406 17.172 13.891 1 96.88 69 ALA B CA 1
ATOM 2093 C C . ALA B 1 69 ? -4.902 17.203 15.328 1 96.88 69 ALA B C 1
ATOM 2095 O O . ALA B 1 69 ? -3.711 17.422 15.57 1 96.88 69 ALA B O 1
ATOM 2096 N N . LYS B 1 70 ? -5.801 17.031 16.203 1 94.81 70 LYS B N 1
ATOM 2097 C CA . LYS B 1 70 ? -5.426 17 17.625 1 94.81 70 LYS B CA 1
ATOM 2098 C C . LYS B 1 70 ? -4.434 15.883 17.906 1 94.81 70 LYS B C 1
ATOM 2100 O O . LYS B 1 70 ? -3.457 16.094 18.641 1 94.81 70 LYS B O 1
ATOM 2105 N N . ASN B 1 71 ? -4.723 14.758 17.406 1 92.31 71 ASN B N 1
ATOM 2106 C CA . ASN B 1 71 ? -3.811 13.633 17.578 1 92.31 71 ASN B CA 1
ATOM 2107 C C . ASN B 1 71 ? -2.451 13.914 16.938 1 92.31 71 ASN B C 1
ATOM 2109 O O . ASN B 1 71 ? -1.413 13.594 17.531 1 92.31 71 ASN B O 1
ATOM 2113 N N . ALA B 1 72 ? -2.469 14.445 15.766 1 93.81 72 ALA B N 1
ATOM 2114 C CA . ALA B 1 72 ? -1.228 14.828 15.102 1 93.81 72 ALA B CA 1
ATOM 2115 C C . ALA B 1 72 ? -0.43 15.812 15.945 1 93.81 72 ALA B C 1
ATOM 2117 O O . ALA B 1 72 ? 0.797 15.719 16.031 1 93.81 72 ALA B O 1
ATOM 2118 N N . GLU B 1 73 ? -1.109 16.719 16.5 1 93.94 73 GLU B N 1
ATOM 2119 C CA . GLU B 1 73 ? -0.462 17.719 17.328 1 93.94 73 GLU B CA 1
ATOM 2120 C C . GLU B 1 73 ? 0.201 17.078 18.547 1 93.94 73 GLU B C 1
ATOM 2122 O O . GLU B 1 73 ? 1.334 17.422 18.891 1 93.94 73 GLU B O 1
ATOM 2127 N N . SER B 1 74 ? -0.537 16.266 19.172 1 91.06 74 SER B N 1
ATOM 2128 C CA . SER B 1 74 ? 0.023 15.562 20.312 1 91.06 74 SER B CA 1
ATOM 2129 C C . SER B 1 74 ? 1.298 14.812 19.938 1 91.06 74 SER B C 1
ATOM 2131 O O . SER B 1 74 ? 2.285 14.844 20.672 1 91.06 74 SER B O 1
ATOM 2133 N N . TRP B 1 75 ? 1.293 14.234 18.828 1 88.06 75 TRP B N 1
ATOM 2134 C CA . TRP B 1 75 ? 2.451 13.492 18.344 1 88.06 75 TRP B CA 1
ATOM 2135 C C . TRP B 1 75 ? 3.596 14.445 18 1 88.06 75 TRP B C 1
ATOM 2137 O O . TRP B 1 75 ? 4.742 14.211 18.391 1 88.06 75 TRP B O 1
ATOM 2147 N N . ALA B 1 76 ? 3.311 15.438 17.234 1 90 76 ALA B N 1
ATOM 2148 C CA . ALA B 1 76 ? 4.316 16.422 16.828 1 90 76 ALA B CA 1
ATOM 2149 C C . ALA B 1 76 ? 5.012 17.016 18.047 1 90 76 ALA B C 1
ATOM 2151 O O . ALA B 1 76 ? 6.234 17.188 18.047 1 90 76 ALA B O 1
ATOM 2152 N N . ASN B 1 77 ? 4.312 17.234 19.016 1 91.12 77 ASN B N 1
ATOM 2153 C CA . ASN B 1 77 ? 4.832 17.906 20.219 1 91.12 77 ASN B CA 1
ATOM 2154 C C . ASN B 1 77 ? 5.82 17.016 20.953 1 91.12 77 ASN B C 1
ATOM 2156 O O . ASN B 1 77 ? 6.621 17.5 21.766 1 91.12 77 ASN B O 1
ATOM 2160 N N . ASP B 1 78 ? 5.723 15.781 20.75 1 85.88 78 ASP B N 1
ATOM 2161 C CA . ASP B 1 78 ? 6.688 14.875 21.359 1 85.88 78 ASP B CA 1
ATOM 2162 C C . ASP B 1 78 ? 8.062 15.023 20.719 1 85.88 78 ASP B C 1
ATOM 2164 O O . ASP B 1 78 ? 9.078 14.633 21.312 1 85.88 78 ASP B O 1
ATOM 2168 N N . CYS B 1 79 ? 8.109 15.555 19.578 1 86.81 79 CYS B N 1
ATOM 2169 C CA . CYS B 1 79 ? 9.344 15.766 18.828 1 86.81 79 CYS B CA 1
ATOM 2170 C C . CYS B 1 79 ? 10.156 14.477 18.75 1 86.81 79 CYS B C 1
ATOM 2172 O O . CYS B 1 79 ? 11.367 14.484 19 1 86.81 79 CYS B O 1
ATOM 2174 N N . ILE B 1 80 ? 9.445 13.359 18.656 1 73.75 80 ILE B N 1
ATOM 2175 C CA . ILE B 1 80 ? 10.078 12.062 18.453 1 73.75 80 ILE B CA 1
ATOM 2176 C C . ILE B 1 80 ? 9.781 11.555 17.047 1 73.75 80 ILE B C 1
ATOM 2178 O O . ILE B 1 80 ? 8.617 11.445 16.656 1 73.75 80 ILE B O 1
ATOM 2182 N N . LEU B 1 81 ? 10.938 11.32 16.406 1 65.81 81 LEU B N 1
ATOM 2183 C CA . LEU B 1 81 ? 10.805 10.797 15.047 1 65.81 81 LEU B CA 1
ATOM 2184 C C . LEU B 1 81 ? 10.328 9.344 15.07 1 65.81 81 LEU B C 1
ATOM 2186 O O . LEU B 1 81 ? 11.016 8.469 15.609 1 65.81 81 LEU B O 1
ATOM 2190 N N . GLY B 1 82 ? 9.086 9.102 14.898 1 64.19 82 GLY B N 1
ATOM 2191 C CA . GLY B 1 82 ? 8.531 7.758 14.828 1 64.19 82 GLY B CA 1
ATOM 2192 C C . GLY B 1 82 ? 7.039 7.75 14.539 1 64.19 82 GLY B C 1
ATOM 2193 O O . GLY B 1 82 ? 6.387 8.797 14.57 1 64.19 82 GLY B O 1
ATOM 2194 N N . HIS B 1 83 ? 6.613 6.613 13.914 1 60.62 83 HIS B N 1
ATOM 2195 C CA . HIS B 1 83 ? 5.207 6.48 13.555 1 60.62 83 HIS B CA 1
ATOM 2196 C C . HIS B 1 83 ? 4.375 6.016 14.75 1 60.62 83 HIS B C 1
ATOM 2198 O O . HIS B 1 83 ? 4.855 5.246 15.586 1 60.62 83 HIS B O 1
ATOM 2204 N N . ASN B 1 84 ? 3.227 6.672 14.938 1 55.16 84 ASN B N 1
ATOM 2205 C CA . ASN B 1 84 ? 2.307 6.293 16 1 55.16 84 ASN B CA 1
ATOM 2206 C C . ASN B 1 84 ? 1.3 5.25 15.531 1 55.16 84 ASN B C 1
ATOM 2208 O O . ASN B 1 84 ? 1.01 5.156 14.336 1 55.16 84 ASN B O 1
ATOM 2212 N N . GLY B 1 85 ? 1.219 4.031 16.031 1 55.62 85 GLY B N 1
ATOM 2213 C CA . GLY B 1 85 ? 0.327 2.9 15.828 1 55.62 85 GLY B CA 1
ATOM 2214 C C . GLY B 1 85 ? -1.134 3.301 15.734 1 55.62 85 GLY B C 1
ATOM 2215 O O . GLY B 1 85 ? -2.016 2.559 16.172 1 55.62 85 GLY B O 1
ATOM 2216 N N . LEU B 1 86 ? -1.477 4.559 15.273 1 61.44 86 LEU B N 1
ATOM 2217 C CA . LEU B 1 86 ? -2.898 4.883 15.289 1 61.44 86 LEU B CA 1
ATOM 2218 C C . LEU B 1 86 ? -3.594 4.328 14.047 1 61.44 86 LEU B C 1
ATOM 2220 O O . LEU B 1 86 ? -2.938 3.82 13.141 1 61.44 86 LEU B O 1
ATOM 2224 N N . GLN B 1 87 ? -4.918 4.203 14.023 1 72.31 87 GLN B N 1
ATOM 2225 C CA . GLN B 1 87 ? -5.828 3.76 12.977 1 72.31 87 GLN B CA 1
ATOM 2226 C C . GLN B 1 87 ? -5.703 4.633 11.727 1 72.31 87 GLN B C 1
ATOM 2228 O O . GLN B 1 87 ? -6.168 4.258 10.656 1 72.31 87 GLN B O 1
ATOM 2233 N N . CYS B 1 88 ? -4.879 5.742 11.828 1 88.69 88 CYS B N 1
ATOM 2234 C CA . CYS B 1 88 ? -4.691 6.629 10.688 1 88.69 88 CYS B CA 1
ATOM 2235 C C . CYS B 1 88 ? -3.277 6.512 10.133 1 88.69 88 CYS B C 1
ATOM 2237 O O . CYS B 1 88 ? -2.334 6.238 10.875 1 88.69 88 CYS B O 1
ATOM 2239 N N . GLY B 1 89 ? -3.162 6.641 8.828 1 91.81 89 GLY B N 1
ATOM 2240 C CA . GLY B 1 89 ? -1.846 6.793 8.234 1 91.81 89 GLY B CA 1
ATOM 2241 C C . GLY B 1 89 ? -1.149 8.078 8.641 1 91.81 89 GLY B C 1
ATOM 2242 O O . GLY B 1 89 ? -1.771 8.969 9.219 1 91.81 89 GLY B O 1
ATOM 2243 N N . GLU B 1 90 ? 0.133 8.164 8.312 1 92 90 GLU B N 1
ATOM 2244 C CA . GLU B 1 90 ? 0.915 9.297 8.797 1 92 90 GLU B CA 1
ATOM 2245 C C . GLU B 1 90 ? 1.972 9.719 7.777 1 92 90 GLU B C 1
ATOM 2247 O O . GLU B 1 90 ? 2.65 8.867 7.195 1 92 90 GLU B O 1
ATOM 2252 N N . ASN B 1 91 ? 2.02 10.906 7.461 1 93.88 91 ASN B N 1
ATOM 2253 C CA . ASN B 1 91 ? 3.17 11.508 6.789 1 93.88 91 ASN B CA 1
ATOM 2254 C C . ASN B 1 91 ? 3.908 12.477 7.703 1 93.88 91 ASN B C 1
ATOM 2256 O O . ASN B 1 91 ? 3.283 13.266 8.414 1 93.88 91 ASN B O 1
ATOM 2260 N N . LEU B 1 92 ? 5.234 12.391 7.613 1 92.25 92 LEU B N 1
ATOM 2261 C CA . LEU B 1 92 ? 6.098 13.234 8.43 1 92.25 92 LEU B CA 1
ATOM 2262 C C . LEU B 1 92 ? 7.051 14.047 7.551 1 92.25 92 LEU B C 1
ATOM 2264 O O . LEU B 1 92 ? 7.516 13.555 6.52 1 92.25 92 LEU B O 1
ATOM 2268 N N . TYR B 1 93 ? 7.305 15.195 7.961 1 91.12 93 TYR B N 1
ATOM 2269 C CA . TYR B 1 93 ? 8.281 16.094 7.355 1 91.12 93 TYR B CA 1
ATOM 2270 C C . TYR B 1 93 ? 9.031 16.891 8.422 1 91.12 93 TYR B C 1
ATOM 2272 O O . TYR B 1 93 ? 8.438 17.344 9.398 1 91.12 93 TYR B O 1
ATOM 2280 N N . TYR B 1 94 ? 10.328 16.969 8.352 1 91.06 94 TYR B N 1
ATOM 2281 C CA . TYR B 1 94 ? 11.125 17.766 9.273 1 91.06 94 TYR B CA 1
ATOM 2282 C C . TYR B 1 94 ? 11.992 18.766 8.523 1 91.06 94 TYR B C 1
ATOM 2284 O O . TYR B 1 94 ? 12.445 18.5 7.406 1 91.06 94 TYR B O 1
ATOM 2292 N N . ALA B 1 95 ? 12.172 19.875 9.195 1 91 95 ALA B N 1
ATOM 2293 C CA . ALA B 1 95 ? 12.945 20.953 8.586 1 91 95 ALA B CA 1
ATOM 2294 C C . ALA B 1 95 ? 13.695 21.75 9.648 1 91 95 ALA B C 1
ATOM 2296 O O . ALA B 1 95 ? 13.266 21.812 10.805 1 91 95 ALA B O 1
ATOM 2297 N N . SER B 1 96 ? 14.859 22.328 9.18 1 90.12 96 SER B N 1
ATOM 2298 C CA . SER B 1 96 ? 15.633 23.188 10.07 1 90.12 96 SER B CA 1
ATOM 2299 C C . SER B 1 96 ? 15.078 24.609 10.102 1 90.12 96 SER B C 1
ATOM 2301 O O . SER B 1 96 ? 15.32 25.359 11.055 1 90.12 96 SER B O 1
ATOM 2303 N N . VAL B 1 97 ? 14.438 24.953 9.039 1 91.31 97 VAL B N 1
ATOM 2304 C CA . VAL B 1 97 ? 13.781 26.266 8.93 1 91.31 97 VAL B CA 1
ATOM 2305 C C . VAL B 1 97 ? 12.305 26.078 8.602 1 91.31 97 VAL B C 1
ATOM 2307 O O . VAL B 1 97 ? 11.898 25.016 8.117 1 91.31 97 VAL B O 1
ATOM 2310 N N . PRO B 1 98 ? 11.484 27.078 8.836 1 92.75 98 PRO B N 1
ATOM 2311 C CA . PRO B 1 98 ? 10.062 26.922 8.523 1 92.75 98 PRO B CA 1
ATOM 2312 C C . PRO B 1 98 ? 9.812 26.672 7.035 1 92.75 98 PRO B C 1
ATOM 2314 O O . PRO B 1 98 ? 10.445 27.297 6.184 1 92.75 98 PRO B O 1
ATOM 2317 N N . LYS B 1 99 ? 8.961 25.734 6.73 1 94.75 99 LYS B N 1
ATOM 2318 C CA . LYS B 1 99 ? 8.469 25.422 5.391 1 94.75 99 LYS B CA 1
ATOM 2319 C C . LYS B 1 99 ? 6.945 25.516 5.332 1 94.75 99 LYS B C 1
ATOM 2321 O O . LYS B 1 99 ? 6.254 25.125 6.27 1 94.75 99 LYS B O 1
ATOM 2326 N N . SER B 1 100 ? 6.492 26.094 4.199 1 96.31 100 SER B N 1
ATOM 2327 C CA . SER B 1 100 ? 5.039 26.156 4.055 1 96.31 100 SER B CA 1
ATOM 2328 C C . SER B 1 100 ? 4.445 24.75 3.967 1 96.31 100 SER B C 1
ATOM 2330 O O . SER B 1 100 ? 5.105 23.812 3.508 1 96.31 100 SER B O 1
ATOM 2332 N N . TRP B 1 101 ? 3.221 24.672 4.367 1 97.81 101 TRP B N 1
ATOM 2333 C CA . TRP B 1 101 ? 2.52 23.391 4.23 1 97.81 101 TRP B CA 1
ATOM 2334 C C . TRP B 1 101 ? 2.473 22.953 2.771 1 97.81 101 TRP B C 1
ATOM 2336 O O . TRP B 1 101 ? 2.736 21.797 2.461 1 97.81 101 TRP B O 1
ATOM 2346 N N . SER B 1 102 ? 2.205 23.875 1.889 1 98.38 102 SER B N 1
ATOM 2347 C CA . SER B 1 102 ? 2.135 23.547 0.47 1 98.38 102 SER B CA 1
ATOM 2348 C C . SER B 1 102 ? 3.449 22.938 -0.023 1 98.38 102 SER B C 1
ATOM 2350 O O . SER B 1 102 ? 3.449 21.969 -0.784 1 98.38 102 SER B O 1
ATOM 2352 N N . SER B 1 103 ? 4.516 23.484 0.377 1 97.19 103 SER B N 1
ATOM 2353 C CA . SER B 1 103 ? 5.82 22.984 -0.039 1 97.19 103 SER B CA 1
ATOM 2354 C C . SER B 1 103 ? 6.062 21.578 0.492 1 97.19 103 SER B C 1
ATOM 2356 O O . SER B 1 103 ? 6.516 20.688 -0.245 1 97.19 103 SER B O 1
ATOM 2358 N N . GLY B 1 104 ? 5.828 21.359 1.755 1 97.12 104 GLY B N 1
ATOM 2359 C CA . GLY B 1 104 ? 5.984 20.031 2.332 1 97.12 104 GLY B CA 1
ATOM 2360 C C . GLY B 1 104 ? 5.109 18.984 1.672 1 97.12 104 GLY B C 1
ATOM 2361 O O . GLY B 1 104 ? 5.582 17.891 1.332 1 97.12 104 GLY B O 1
ATOM 2362 N N . ILE B 1 105 ? 3.877 19.328 1.447 1 98.62 105 ILE B N 1
ATOM 2363 C CA . ILE B 1 105 ? 2.908 18.422 0.828 1 98.62 105 ILE B CA 1
ATOM 2364 C C . ILE B 1 105 ? 3.354 18.094 -0.593 1 98.62 105 ILE B C 1
ATOM 2366 O O . ILE B 1 105 ? 3.277 16.938 -1.016 1 98.62 105 ILE B O 1
ATOM 2370 N N . GLN B 1 106 ? 3.871 19.078 -1.312 1 98.69 106 GLN B N 1
ATOM 2371 C CA . GLN B 1 106 ? 4.395 18.828 -2.648 1 98.69 106 GLN B CA 1
ATOM 2372 C C . GLN B 1 106 ? 5.543 17.828 -2.607 1 98.69 106 GLN B C 1
ATOM 2374 O O . GLN B 1 106 ? 5.656 16.969 -3.486 1 98.69 106 GLN B O 1
ATOM 2379 N N . GLY B 1 107 ? 6.383 17.953 -1.656 1 97.62 107 GLY B N 1
ATOM 2380 C CA . GLY B 1 107 ? 7.484 17.031 -1.497 1 97.62 107 GLY B CA 1
ATOM 2381 C C . GLY B 1 107 ? 7.027 15.586 -1.344 1 97.62 107 GLY B C 1
ATOM 2382 O O . GLY B 1 107 ? 7.602 14.68 -1.951 1 97.62 107 GLY B O 1
ATOM 2383 N N . TRP B 1 108 ? 6.043 15.344 -0.498 1 97.75 108 TRP B N 1
ATOM 2384 C CA . TRP B 1 108 ? 5.469 14.008 -0.356 1 97.75 108 TRP B CA 1
ATOM 2385 C C . TRP B 1 108 ? 4.938 13.5 -1.69 1 97.75 108 TRP B C 1
ATOM 2387 O O . TRP B 1 108 ? 5.207 12.367 -2.084 1 97.75 108 TRP B O 1
ATOM 2397 N N . PHE B 1 109 ? 4.242 14.344 -2.422 1 98.69 109 PHE B N 1
ATOM 2398 C CA . PHE B 1 109 ? 3.604 13.969 -3.676 1 98.69 109 PHE B CA 1
ATOM 2399 C C . PHE B 1 109 ? 4.645 13.625 -4.734 1 98.69 109 PHE B C 1
ATOM 2401 O O . PHE B 1 109 ? 4.414 12.766 -5.586 1 98.69 109 PHE B O 1
ATOM 2408 N N . ASP B 1 110 ? 5.75 14.219 -4.688 1 98.44 110 ASP B N 1
ATOM 2409 C CA . ASP B 1 110 ? 6.77 14.062 -5.719 1 98.44 110 ASP B CA 1
ATOM 2410 C C . ASP B 1 110 ? 7.344 12.648 -5.723 1 98.44 110 ASP B C 1
ATOM 2412 O O . ASP B 1 110 ? 7.996 12.242 -6.684 1 98.44 110 ASP B O 1
ATOM 2416 N N . GLU B 1 111 ? 7.098 11.914 -4.68 1 96.94 111 GLU B N 1
ATOM 2417 C CA . GLU B 1 111 ? 7.441 10.492 -4.703 1 96.94 111 GLU B CA 1
ATOM 2418 C C . GLU B 1 111 ? 6.73 9.773 -5.844 1 96.94 111 GLU B C 1
ATOM 2420 O O . GLU B 1 111 ? 7.09 8.648 -6.195 1 96.94 111 GLU B O 1
ATOM 2425 N N . ARG B 1 112 ? 5.727 10.383 -6.441 1 97.56 112 ARG B N 1
ATOM 2426 C CA . ARG B 1 112 ? 4.988 9.82 -7.566 1 97.56 112 ARG B CA 1
ATOM 2427 C C . ARG B 1 112 ? 5.938 9.367 -8.672 1 97.56 112 ARG B C 1
ATOM 2429 O O . ARG B 1 112 ? 5.641 8.43 -9.406 1 97.56 112 ARG B O 1
ATOM 2436 N N . SER B 1 113 ? 7.074 9.992 -8.805 1 97.44 113 SER B N 1
ATOM 2437 C CA . SER B 1 113 ? 8.031 9.688 -9.859 1 97.44 113 SER B CA 1
ATOM 2438 C C . SER B 1 113 ? 8.625 8.289 -9.688 1 97.44 113 SER B C 1
ATOM 2440 O O . SER B 1 113 ? 9.148 7.707 -10.633 1 97.44 113 SER B O 1
ATOM 2442 N N . ASP B 1 114 ? 8.57 7.758 -8.492 1 96.12 114 ASP B N 1
ATOM 2443 C CA . ASP B 1 114 ? 9.156 6.453 -8.188 1 96.12 114 ASP B CA 1
ATOM 2444 C C . ASP B 1 114 ? 8.07 5.395 -8.008 1 96.12 114 ASP B C 1
ATOM 2446 O O . ASP B 1 114 ? 8.344 4.289 -7.539 1 96.12 114 ASP B O 1
ATOM 2450 N N . PHE B 1 115 ? 6.898 5.719 -8.328 1 94.88 115 PHE B N 1
ATOM 2451 C CA . PHE B 1 115 ? 5.746 4.848 -8.117 1 94.88 115 PHE B CA 1
ATOM 2452 C C . PHE B 1 115 ? 5.156 4.402 -9.453 1 94.88 115 PHE B C 1
ATOM 2454 O O . PHE B 1 115 ? 4.957 5.223 -10.352 1 94.88 115 PHE B O 1
ATOM 2461 N N . ILE B 1 116 ? 4.871 3.18 -9.617 1 91.81 116 ILE B N 1
ATOM 2462 C CA . ILE B 1 116 ? 4.133 2.623 -10.742 1 91.81 116 ILE B CA 1
ATOM 2463 C C . ILE B 1 116 ? 2.805 2.043 -10.258 1 91.81 116 ILE B C 1
ATOM 2465 O O . ILE B 1 116 ? 2.785 1.126 -9.438 1 91.81 116 ILE B O 1
ATOM 2469 N N . PHE B 1 117 ? 1.72 2.557 -10.766 1 93.12 117 PHE B N 1
ATOM 2470 C CA . PHE B 1 117 ? 0.387 2.105 -10.383 1 93.12 117 PHE B CA 1
ATOM 2471 C C . PHE B 1 117 ? 0.225 0.613 -10.648 1 93.12 117 PHE B C 1
ATOM 2473 O O . PHE B 1 117 ? 0.534 0.131 -11.734 1 93.12 117 PHE B O 1
ATOM 2480 N N . GLY B 1 118 ? -0.229 -0.105 -9.648 1 89.5 118 GLY B N 1
ATOM 2481 C CA . GLY B 1 118 ? -0.449 -1.538 -9.773 1 89.5 118 GLY B CA 1
ATOM 2482 C C . GLY B 1 118 ? 0.788 -2.359 -9.469 1 89.5 118 GLY B C 1
ATOM 2483 O O . GLY B 1 118 ? 0.699 -3.572 -9.266 1 89.5 118 GLY B O 1
ATOM 2484 N N . LYS B 1 119 ? 1.883 -1.767 -9.352 1 87.69 119 LYS B N 1
ATOM 2485 C CA . LYS B 1 119 ? 3.141 -2.473 -9.117 1 87.69 119 LYS B CA 1
ATOM 2486 C C . LYS B 1 119 ? 3.768 -2.064 -7.793 1 87.69 119 LYS B C 1
ATOM 2488 O O . LYS B 1 119 ? 4.199 -2.918 -7.016 1 87.69 119 LYS B O 1
ATOM 2493 N N . GLY B 1 120 ? 3.805 -0.803 -7.59 1 91.5 120 GLY B N 1
ATOM 2494 C CA . GLY B 1 120 ? 4.516 -0.285 -6.43 1 91.5 120 GLY B CA 1
ATOM 2495 C C . GLY B 1 120 ? 5.766 0.492 -6.797 1 91.5 120 GLY B C 1
ATOM 2496 O O . GLY B 1 120 ? 5.777 1.228 -7.785 1 91.5 120 GLY B O 1
ATOM 2497 N N . PRO B 1 121 ? 6.734 0.408 -5.934 1 91.56 121 PRO B N 1
ATOM 2498 C CA . PRO B 1 121 ? 7.953 1.158 -6.246 1 91.56 121 PRO B CA 1
ATOM 2499 C C . PRO B 1 121 ? 8.625 0.683 -7.531 1 91.56 121 PRO B C 1
ATOM 2501 O O . PRO B 1 121 ? 8.617 -0.515 -7.828 1 91.56 121 PRO B O 1
ATOM 2504 N N . ASP B 1 122 ? 9.148 1.638 -8.289 1 90 122 ASP B N 1
ATOM 2505 C CA . ASP B 1 122 ? 9.836 1.284 -9.523 1 90 122 ASP B CA 1
ATOM 2506 C C . ASP B 1 122 ? 11.102 0.478 -9.25 1 90 122 ASP B C 1
ATOM 2508 O O . ASP B 1 122 ? 11.422 -0.46 -9.977 1 90 122 ASP B O 1
ATOM 2512 N N . GLU B 1 123 ? 11.734 0.912 -8.188 1 87.62 123 GLU B N 1
ATOM 2513 C CA . GLU B 1 123 ? 12.836 0.138 -7.629 1 87.62 123 GLU B CA 1
ATOM 2514 C C . GLU B 1 123 ? 12.539 -0.303 -6.199 1 87.62 123 GLU B C 1
ATOM 2516 O O . GLU B 1 123 ? 11.93 0.442 -5.43 1 87.62 123 GLU B O 1
ATOM 2521 N N . ASP B 1 124 ? 13.031 -1.407 -5.805 1 81.44 124 ASP B N 1
ATOM 2522 C CA . ASP B 1 124 ? 12.641 -2.07 -4.562 1 81.44 124 ASP B CA 1
ATOM 2523 C C . ASP B 1 124 ? 12.867 -1.163 -3.359 1 81.44 124 ASP B C 1
ATOM 2525 O O . ASP B 1 124 ? 12.125 -1.223 -2.379 1 81.44 124 ASP B O 1
ATOM 2529 N N . THR B 1 125 ? 13.859 -0.332 -3.439 1 87 125 THR B N 1
ATOM 2530 C CA . THR B 1 125 ? 14.219 0.458 -2.266 1 87 125 THR B CA 1
ATOM 2531 C C . THR B 1 125 ? 13.688 1.882 -2.391 1 87 125 THR B C 1
ATOM 2533 O O . THR B 1 125 ? 13.992 2.74 -1.562 1 87 125 THR B O 1
ATOM 2536 N N . ALA B 1 126 ? 12.938 2.16 -3.477 1 92.12 126 ALA B N 1
ATOM 2537 C CA . ALA B 1 126 ? 12.383 3.5 -3.664 1 92.12 126 ALA B CA 1
ATOM 2538 C C . ALA B 1 126 ? 11.344 3.818 -2.594 1 92.12 126 ALA B C 1
ATOM 2540 O O . ALA B 1 126 ? 10.578 2.943 -2.184 1 92.12 126 ALA B O 1
ATOM 2541 N N . ILE B 1 127 ? 11.359 5.055 -2.174 1 91.5 127 ILE B N 1
ATOM 2542 C CA . ILE B 1 127 ? 10.422 5.516 -1.153 1 91.5 127 ILE B CA 1
ATOM 2543 C C . ILE B 1 127 ? 9.133 6.008 -1.817 1 91.5 127 ILE B C 1
ATOM 2545 O O . ILE B 1 127 ? 9.164 6.941 -2.621 1 91.5 127 ILE B O 1
ATOM 2549 N N . ILE B 1 128 ? 7.984 5.387 -1.449 1 94.81 128 ILE B N 1
ATOM 2550 C CA . ILE B 1 128 ? 6.727 5.75 -2.092 1 94.81 128 ILE B CA 1
ATOM 2551 C C . ILE B 1 128 ? 5.633 5.895 -1.035 1 94.81 128 ILE B C 1
ATOM 2553 O O . ILE B 1 128 ? 4.473 6.152 -1.365 1 94.81 128 ILE B O 1
ATOM 2557 N N . GLY B 1 129 ? 5.957 5.781 0.202 1 94.06 129 GLY B N 1
ATOM 2558 C CA . GLY B 1 129 ? 4.961 5.688 1.257 1 94.06 129 GLY B CA 1
ATOM 2559 C C . GLY B 1 129 ? 4.164 6.965 1.441 1 94.06 129 GLY B C 1
ATOM 2560 O O . GLY B 1 129 ? 2.953 6.922 1.673 1 94.06 129 GLY B O 1
ATOM 2561 N N . HIS B 1 130 ? 4.785 8.148 1.308 1 95.88 130 HIS B N 1
ATOM 2562 C CA . HIS B 1 130 ? 4.062 9.398 1.486 1 95.88 130 HIS B CA 1
ATOM 2563 C C . HIS B 1 130 ? 3.072 9.633 0.349 1 95.88 130 HIS B C 1
ATOM 2565 O O . HIS B 1 130 ? 1.916 9.984 0.589 1 95.88 130 HIS B O 1
ATOM 2571 N N . TYR B 1 131 ? 3.506 9.344 -0.815 1 97.75 131 TYR B N 1
ATOM 2572 C CA . TYR B 1 131 ? 2.652 9.523 -1.984 1 97.75 131 TYR B CA 1
ATOM 2573 C C . TYR B 1 131 ? 1.435 8.617 -1.922 1 97.75 131 TYR B C 1
ATOM 2575 O O . TYR B 1 131 ? 0.303 9.062 -2.121 1 97.75 131 TYR B O 1
ATOM 2583 N N . THR B 1 132 ? 1.706 7.312 -1.627 1 96.94 132 THR B N 1
ATOM 2584 C CA . THR B 1 132 ? 0.603 6.359 -1.643 1 96.94 132 THR B CA 1
ATOM 2585 C C . THR B 1 132 ? -0.428 6.707 -0.572 1 96.94 132 THR B C 1
ATOM 2587 O O . THR B 1 132 ? -1.633 6.566 -0.792 1 96.94 132 THR B O 1
ATOM 2590 N N . GLN B 1 133 ? 0.044 7.195 0.527 1 96.5 133 GLN B N 1
ATOM 2591 C CA . GLN B 1 133 ? -0.898 7.625 1.556 1 96.5 133 GLN B CA 1
ATOM 2592 C C . GLN B 1 133 ? -1.748 8.797 1.069 1 96.5 133 GLN B C 1
ATOM 2594 O O . GLN B 1 133 ? -2.953 8.844 1.322 1 96.5 133 GLN B O 1
ATOM 2599 N N . MET B 1 134 ? -1.194 9.703 0.323 1 98.31 134 MET B N 1
ATOM 2600 C CA . MET B 1 134 ? -1.881 10.906 -0.139 1 98.31 134 MET B CA 1
ATOM 2601 C C . MET B 1 134 ? -2.975 10.555 -1.144 1 98.31 134 MET B C 1
ATOM 2603 O O . MET B 1 134 ? -3.988 11.25 -1.23 1 98.31 134 MET B O 1
ATOM 2607 N N . VAL B 1 135 ? -2.791 9.492 -1.893 1 98.25 135 VAL B N 1
ATOM 2608 C CA . VAL B 1 135 ? -3.684 9.281 -3.029 1 98.25 135 VAL B CA 1
ATOM 2609 C C . VAL B 1 135 ? -4.539 8.039 -2.793 1 98.25 135 VAL B C 1
ATOM 2611 O O . VAL B 1 135 ? -5.223 7.566 -3.707 1 98.25 135 VAL B O 1
ATOM 2614 N N . TRP B 1 136 ? -4.48 7.527 -1.626 1 97 136 TRP B N 1
ATOM 2615 C CA . TRP B 1 136 ? -5.426 6.473 -1.28 1 97 136 TRP B CA 1
ATOM 2616 C C . TRP B 1 136 ? -6.852 7.004 -1.253 1 97 136 TRP B C 1
ATOM 2618 O O . TRP B 1 136 ? -7.191 7.844 -0.415 1 97 136 TRP B O 1
ATOM 2628 N N . TYR B 1 137 ? -7.707 6.512 -2.107 1 96.94 137 TYR B N 1
ATOM 2629 C CA . TYR B 1 137 ? -8.984 7.141 -2.418 1 96.94 137 TYR B CA 1
ATOM 2630 C C . TYR B 1 137 ? -9.859 7.25 -1.172 1 96.94 137 TYR B C 1
ATOM 2632 O O . TYR B 1 137 ? -10.625 8.203 -1.024 1 96.94 137 TYR B O 1
ATOM 2640 N N . LYS B 1 138 ? -9.656 6.305 -0.274 1 93.5 138 LYS B N 1
ATOM 2641 C CA . LYS B 1 138 ? -10.625 6.25 0.815 1 93.5 138 LYS B CA 1
ATOM 2642 C C . LYS B 1 138 ? -10.086 6.934 2.066 1 93.5 138 LYS B C 1
ATOM 2644 O O . LYS B 1 138 ? -10.797 7.055 3.068 1 93.5 138 LYS B O 1
ATOM 2649 N N . SER B 1 139 ? -8.867 7.332 2.041 1 95.44 139 SER B N 1
ATOM 2650 C CA . SER B 1 139 ? -8.297 8.117 3.127 1 95.44 139 SER B CA 1
ATOM 2651 C C . SER B 1 139 ? -8.57 9.609 2.936 1 95.44 139 SER B C 1
ATOM 2653 O O . SER B 1 139 ? -7.664 10.375 2.605 1 95.44 139 SER B O 1
ATOM 2655 N N . TYR B 1 140 ? -9.797 10.039 3.268 1 97.31 140 TYR B N 1
ATOM 2656 C CA . TYR B 1 140 ? -10.195 11.383 2.842 1 97.31 140 TYR B CA 1
ATOM 2657 C C . TYR B 1 140 ? -10.344 12.312 4.039 1 97.31 140 TYR B C 1
ATOM 2659 O O . TYR B 1 140 ? -10.664 13.492 3.879 1 97.31 140 TYR B O 1
ATOM 2667 N N . GLU B 1 141 ? -10.102 11.805 5.254 1 97.44 141 GLU B N 1
ATOM 2668 C CA . GLU B 1 141 ? -10.078 12.656 6.441 1 97.44 141 GLU B CA 1
ATOM 2669 C C . GLU B 1 141 ? -8.648 12.953 6.879 1 97.44 141 GLU B C 1
ATOM 2671 O O . GLU B 1 141 ? -7.879 12.031 7.164 1 97.44 141 GLU B O 1
ATOM 2676 N N . ILE B 1 142 ? -8.367 14.266 7 1 98.25 142 ILE B N 1
ATOM 2677 C CA . ILE B 1 142 ? -6.98 14.625 7.273 1 98.25 142 ILE B CA 1
ATOM 2678 C C . ILE B 1 142 ? -6.922 15.617 8.43 1 98.25 142 ILE B C 1
ATOM 2680 O O . ILE B 1 142 ? -7.836 16.422 8.617 1 98.25 142 ILE B O 1
ATOM 2684 N N . GLY B 1 143 ? -5.949 15.539 9.227 1 97.94 143 GLY B N 1
ATOM 2685 C CA . GLY B 1 143 ? -5.535 16.484 10.242 1 97.94 143 GLY B CA 1
ATOM 2686 C C . GLY B 1 143 ? -4.027 16.578 10.391 1 97.94 143 GLY B C 1
ATOM 2687 O O . GLY B 1 143 ? -3.334 15.555 10.367 1 97.94 143 GLY B O 1
ATOM 2688 N N . CYS B 1 144 ? -3.545 17.797 10.57 1 97.88 144 CYS B N 1
ATOM 2689 C CA . CYS B 1 144 ? -2.102 18 10.609 1 97.88 144 CYS B CA 1
ATOM 2690 C C . CYS B 1 144 ? -1.715 18.969 11.727 1 97.88 144 CYS B C 1
ATOM 2692 O O . CYS B 1 144 ? -2.561 19.703 12.242 1 97.88 144 CYS B O 1
ATOM 2694 N N . ALA B 1 145 ? -0.477 18.891 12.023 1 96.94 145 ALA B N 1
ATOM 2695 C CA . ALA B 1 145 ? 0.085 19.812 13 1 96.94 145 ALA B CA 1
ATOM 2696 C C . ALA B 1 145 ? 1.589 19.984 12.797 1 96.94 145 ALA B C 1
ATOM 2698 O O . ALA B 1 145 ? 2.225 19.156 12.133 1 96.94 145 ALA B O 1
ATOM 2699 N N . VAL B 1 146 ? 2.059 21.062 13.289 1 95.81 146 VAL B N 1
ATOM 2700 C CA . VAL B 1 146 ? 3.492 21.328 13.289 1 95.81 146 VAL B CA 1
ATOM 2701 C C . VAL B 1 146 ? 3.963 21.656 14.703 1 95.81 146 VAL B C 1
ATOM 2703 O O . VAL B 1 146 ? 3.225 22.266 15.484 1 95.81 146 VAL B O 1
ATOM 2706 N N . ALA B 1 147 ? 5.137 21.219 15.023 1 94.25 147 ALA B N 1
ATOM 2707 C CA . ALA B 1 147 ? 5.758 21.547 16.312 1 94.25 147 ALA B CA 1
ATOM 2708 C C . ALA B 1 147 ? 7.145 22.156 16.109 1 94.25 147 ALA B C 1
ATOM 2710 O O . ALA B 1 147 ? 7.82 21.859 15.117 1 94.25 147 ALA B O 1
ATOM 2711 N N . TYR B 1 148 ? 7.488 23.062 17 1 93.19 148 TYR B N 1
ATOM 2712 C CA . TYR B 1 148 ? 8.859 23.562 17.109 1 93.19 148 TYR B CA 1
ATOM 2713 C C . TYR B 1 148 ? 9.656 22.719 18.109 1 93.19 148 TYR B C 1
ATOM 2715 O O . TYR B 1 148 ? 9.211 22.5 19.234 1 93.19 148 TYR B O 1
ATOM 2723 N N . CYS B 1 149 ? 10.789 22.172 17.625 1 91.19 149 CYS B N 1
ATOM 2724 C CA . CYS B 1 149 ? 11.602 21.25 18.406 1 91.19 149 CYS B CA 1
ATOM 2725 C C . CYS B 1 149 ? 12.984 21.828 18.672 1 91.19 149 CYS B C 1
ATOM 2727 O O . CYS B 1 149 ? 13.977 21.359 18.109 1 91.19 149 CYS B O 1
ATOM 2729 N N . PRO B 1 150 ? 13.109 22.734 19.625 1 89.25 150 PRO B N 1
ATOM 2730 C CA . PRO B 1 150 ? 14.367 23.469 19.828 1 89.25 150 PRO B CA 1
ATOM 2731 C C . PRO B 1 150 ? 15.477 22.578 20.375 1 89.25 150 PRO B C 1
ATOM 2733 O O . PRO B 1 150 ? 16.656 22.859 20.156 1 89.25 150 PRO B O 1
ATOM 2736 N N . LYS B 1 151 ? 15.156 21.531 21.047 1 89.5 151 LYS B N 1
ATOM 2737 C CA . LYS B 1 151 ? 16.156 20.688 21.672 1 89.5 151 LYS B CA 1
ATOM 2738 C C . LYS B 1 151 ? 16.688 19.641 20.688 1 89.5 151 LYS B C 1
ATOM 2740 O O . LYS B 1 151 ? 17.672 18.953 20.969 1 89.5 151 LYS B O 1
ATOM 2745 N N . SER B 1 152 ? 15.945 19.531 19.609 1 87.31 152 SER B N 1
ATOM 2746 C CA . SER B 1 152 ? 16.391 18.562 18.625 1 87.31 152 SER B CA 1
ATOM 2747 C C . SER B 1 152 ? 17.609 19.062 17.859 1 87.31 152 SER B C 1
ATOM 2749 O O . SER B 1 152 ? 17.641 20.219 17.422 1 87.31 152 SER B O 1
ATOM 2751 N N . ALA B 1 153 ? 18.609 18.172 17.656 1 85.06 153 ALA B N 1
ATOM 2752 C CA . ALA B 1 153 ? 19.781 18.5 16.859 1 85.06 153 ALA B CA 1
ATOM 2753 C C . ALA B 1 153 ? 19.531 18.312 15.375 1 85.06 153 ALA B C 1
ATOM 2755 O O . ALA B 1 153 ? 20.203 18.906 14.531 1 85.06 153 ALA B O 1
ATOM 2756 N N . LEU B 1 154 ? 18.531 17.609 15.047 1 84.38 154 LEU B N 1
ATOM 2757 C CA . LEU B 1 154 ? 18.312 17.172 13.672 1 84.38 154 LEU B CA 1
ATOM 2758 C C . LEU B 1 154 ? 17.328 18.094 12.969 1 84.38 154 LEU B C 1
ATOM 2760 O O . LEU B 1 154 ? 17.453 18.359 11.766 1 84.38 154 LEU B O 1
ATOM 2764 N N . TYR B 1 155 ? 16.406 18.547 13.672 1 88.81 155 TYR B N 1
ATOM 2765 C CA . TYR B 1 155 ? 15.375 19.391 13.078 1 88.81 155 TYR B CA 1
ATOM 2766 C C . TYR B 1 155 ? 14.797 20.359 14.109 1 88.81 155 TYR B C 1
ATOM 2768 O O . TYR B 1 155 ? 14.852 20.094 15.312 1 88.81 155 TYR B O 1
ATOM 2776 N N . LYS B 1 156 ? 14.227 21.453 13.562 1 91.94 156 LYS B N 1
ATOM 2777 C CA . LYS B 1 156 ? 13.602 22.438 14.438 1 91.94 156 LYS B CA 1
ATOM 2778 C C . LYS B 1 156 ? 12.086 22.453 14.258 1 91.94 156 LYS B C 1
ATOM 2780 O O . LYS B 1 156 ? 11.352 22.812 15.18 1 91.94 156 LYS B O 1
ATOM 2785 N N . PHE B 1 157 ? 11.703 22.078 13.039 1 92.94 157 PHE B N 1
ATOM 2786 C CA . PHE B 1 157 ? 10.273 22.062 12.734 1 92.94 157 PHE B CA 1
ATOM 2787 C C . PHE B 1 157 ? 9.836 20.656 12.336 1 92.94 157 PHE B C 1
ATOM 2789 O O . PHE B 1 157 ? 10.43 20.047 11.445 1 92.94 157 PHE B O 1
ATOM 2796 N N . PHE B 1 158 ? 8.773 20.188 13.008 1 93.12 158 PHE B N 1
ATOM 2797 C CA . PHE B 1 158 ? 8.273 18.844 12.812 1 93.12 158 PHE B CA 1
ATOM 2798 C C . PHE B 1 158 ? 6.816 18.859 12.359 1 93.12 158 PHE B C 1
ATOM 2800 O O . PHE B 1 158 ? 5.926 19.219 13.141 1 93.12 158 PHE B O 1
ATOM 2807 N N . TYR B 1 159 ? 6.617 18.516 11.023 1 94.94 159 TYR B N 1
ATOM 2808 C CA . TYR B 1 159 ? 5.285 18.5 10.422 1 94.94 159 TYR B CA 1
ATOM 2809 C C . TYR B 1 159 ? 4.691 17.094 10.461 1 94.94 159 TYR B C 1
ATOM 2811 O O . TYR B 1 159 ? 5.344 16.125 10.07 1 94.94 159 TYR B O 1
ATOM 2819 N N . VAL B 1 160 ? 3.445 17 10.945 1 94.06 160 VAL B N 1
ATOM 2820 C CA . VAL B 1 160 ? 2.764 15.703 11.039 1 94.06 160 VAL B CA 1
ATOM 2821 C C . VAL B 1 160 ? 1.375 15.812 10.414 1 94.06 160 VAL B C 1
ATOM 2823 O O . VAL B 1 160 ? 0.613 16.734 10.727 1 94.06 160 VAL B O 1
ATOM 2826 N N . CYS B 1 161 ? 1.045 14.898 9.477 1 96.62 161 CYS B N 1
ATOM 2827 C CA . CYS B 1 161 ? -0.32 14.758 8.984 1 96.62 161 CYS B CA 1
ATOM 2828 C C . CYS B 1 161 ? -0.832 13.336 9.203 1 96.62 161 CYS B C 1
ATOM 2830 O O . CYS B 1 161 ? -0.14 12.367 8.883 1 96.62 161 CYS B O 1
ATOM 2832 N N . HIS B 1 162 ? -2.035 13.258 9.711 1 94.94 162 HIS B N 1
ATOM 2833 C CA . HIS B 1 162 ? -2.752 11.992 9.844 1 94.94 162 HIS B CA 1
ATOM 2834 C C . HIS B 1 162 ? -3.838 11.867 8.781 1 94.94 162 HIS B C 1
ATOM 2836 O O . HIS B 1 162 ? -4.59 12.812 8.539 1 94.94 162 HIS B O 1
ATOM 2842 N N . TYR B 1 163 ? -3.773 10.727 8.117 1 96.19 163 TYR B N 1
ATOM 2843 C CA . TYR B 1 163 ? -4.742 10.352 7.094 1 96.19 163 TYR B CA 1
ATOM 2844 C C . TYR B 1 163 ? -5.605 9.188 7.566 1 96.19 163 TYR B C 1
ATOM 2846 O O . TYR B 1 163 ? -5.094 8.094 7.828 1 96.19 163 TYR B O 1
ATOM 2854 N N . CYS B 1 164 ? -6.871 9.352 7.547 1 92.69 164 CYS B N 1
ATOM 2855 C CA . CYS B 1 164 ? -7.723 8.281 8.062 1 92.69 164 CYS B CA 1
ATOM 2856 C C . CYS B 1 164 ? -8.648 7.758 6.969 1 92.69 164 CYS B C 1
ATOM 2858 O O . CYS B 1 164 ? -9.469 8.5 6.43 1 92.69 164 CYS B O 1
ATOM 2860 N N . PRO B 1 165 ? -8.5 6.438 6.711 1 90.81 165 PRO B N 1
ATOM 2861 C CA . PRO B 1 165 ? -7.66 5.398 7.32 1 90.81 165 PRO B CA 1
ATOM 2862 C C . PRO B 1 165 ? -6.273 5.312 6.691 1 90.81 165 PRO B C 1
ATOM 2864 O O . PRO B 1 165 ? -5.953 6.086 5.781 1 90.81 165 PRO B O 1
ATOM 2867 N N . ALA B 1 166 ? -5.469 4.34 7.195 1 91.69 166 ALA B N 1
ATOM 2868 C CA . ALA B 1 166 ? -4.105 4.137 6.719 1 91.69 166 ALA B CA 1
ATOM 2869 C C . ALA B 1 166 ? -4.09 3.336 5.422 1 91.69 166 ALA B C 1
ATOM 2871 O O . ALA B 1 166 ? -4.848 2.375 5.266 1 91.69 166 ALA B O 1
ATOM 2872 N N . PHE B 1 167 ? -3.178 3.688 4.52 1 91.69 167 PHE B N 1
ATOM 2873 C CA . PHE B 1 167 ? -3.012 2.941 3.279 1 91.69 167 PHE B CA 1
ATOM 2874 C C . PHE B 1 167 ? -2.518 1.526 3.559 1 91.69 167 PHE B C 1
ATOM 2876 O O . PHE B 1 167 ? -3.066 0.557 3.031 1 91.69 167 PHE B O 1
ATOM 2883 N N . TYR B 1 168 ? -1.478 1.396 4.332 1 91.5 168 TYR B N 1
ATOM 2884 C CA . TYR B 1 168 ? -0.86 0.1 4.594 1 91.5 168 TYR B CA 1
ATOM 2885 C C . TYR B 1 168 ? -1.691 -0.71 5.582 1 91.5 168 TYR B C 1
ATOM 2887 O O . TYR B 1 168 ? -1.169 -1.199 6.586 1 91.5 168 TYR B O 1
ATOM 2895 N N . SER B 1 169 ? -2.916 -0.826 5.246 1 91.12 169 SER B N 1
ATOM 2896 C CA . SER B 1 169 ? -3.9 -1.662 5.926 1 91.12 169 SER B CA 1
ATOM 2897 C C . SER B 1 169 ? -4.516 -2.678 4.973 1 91.12 169 SER B C 1
ATOM 2899 O O . SER B 1 169 ? -5.668 -2.527 4.555 1 91.12 169 SER B O 1
ATOM 2901 N N . PRO B 1 170 ? -3.76 -3.721 4.641 1 94.44 170 PRO B N 1
ATOM 2902 C CA . PRO B 1 170 ? -4.16 -4.637 3.568 1 94.44 170 PRO B CA 1
ATOM 2903 C C . PRO B 1 170 ? -5.391 -5.465 3.93 1 94.44 170 PRO B C 1
ATOM 2905 O O . PRO B 1 170 ? -5.957 -6.145 3.07 1 94.44 170 PRO B O 1
ATOM 2908 N N . TYR B 1 171 ? -5.82 -5.422 5.199 1 94.75 171 TYR B N 1
ATOM 2909 C CA . TYR B 1 171 ? -7.023 -6.102 5.672 1 94.75 171 TYR B CA 1
ATOM 2910 C C . TYR B 1 171 ? -7.594 -5.406 6.902 1 94.75 171 TYR B C 1
ATOM 2912 O O . TYR B 1 171 ? -7 -4.461 7.418 1 94.75 171 TYR B O 1
ATOM 2920 N N . THR B 1 172 ? -8.797 -5.84 7.293 1 92.94 172 THR B N 1
ATOM 2921 C CA . THR B 1 172 ? -9.422 -5.281 8.484 1 92.94 172 THR B CA 1
ATOM 2922 C C . THR B 1 172 ? -9.07 -6.098 9.719 1 92.94 172 THR B C 1
ATOM 2924 O O . THR B 1 172 ? -9.375 -7.289 9.797 1 92.94 172 THR B O 1
ATOM 2927 N N . PRO B 1 173 ? -8.406 -5.441 10.672 1 94.31 173 PRO B N 1
ATOM 2928 C CA . PRO B 1 173 ? -8.094 -6.176 11.906 1 94.31 173 PRO B CA 1
ATOM 2929 C C . PRO B 1 173 ? -9.344 -6.652 12.641 1 94.31 173 PRO B C 1
ATOM 2931 O O . PRO B 1 173 ? -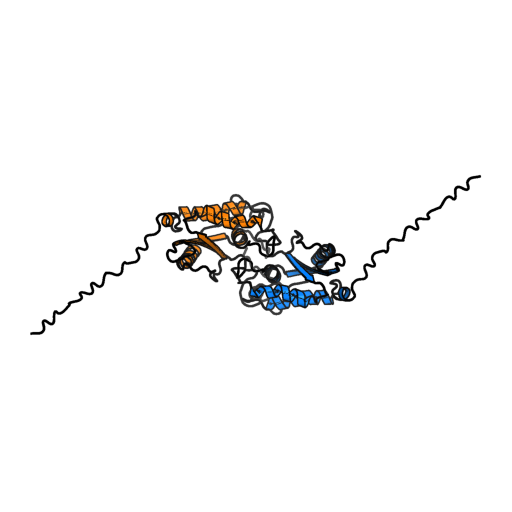10.359 -5.949 12.664 1 94.31 173 PRO B O 1
ATOM 2934 N N . GLY B 1 174 ? -9.266 -7.754 13.219 1 96.06 174 GLY B N 1
ATOM 2935 C CA . GLY B 1 174 ? -10.352 -8.344 13.984 1 96.06 174 GLY B CA 1
ATOM 2936 C C . GLY B 1 174 ? -10.25 -9.859 14.094 1 96.06 174 GLY B C 1
ATOM 2937 O O . GLY B 1 174 ? -9.289 -10.453 13.609 1 96.06 174 GLY B O 1
ATOM 2938 N N . ASN B 1 175 ? -11.258 -10.445 14.727 1 97.44 175 ASN B N 1
ATOM 2939 C CA . ASN B 1 175 ? -11.289 -11.898 14.812 1 97.44 175 ASN B CA 1
ATOM 2940 C C . ASN B 1 175 ? -11.398 -12.539 13.43 1 97.44 175 ASN B C 1
ATOM 2942 O O . ASN B 1 175 ? -12.141 -12.055 12.578 1 97.44 175 ASN B O 1
ATOM 2946 N N . PRO B 1 176 ? -10.594 -13.672 13.281 1 97.88 176 PRO B N 1
ATOM 2947 C CA . PRO B 1 176 ? -10.719 -14.344 11.984 1 97.88 176 PRO B CA 1
ATOM 2948 C C . PRO B 1 176 ? -12.172 -14.609 11.602 1 97.88 176 PRO B C 1
ATOM 2950 O O . PRO B 1 176 ? -12.953 -15.117 12.414 1 97.88 176 PRO B O 1
ATOM 2953 N N . CYS B 1 177 ? -12.562 -14.141 10.453 1 97.31 177 CYS B N 1
ATOM 2954 C CA . CYS B 1 177 ? -13.883 -14.312 9.867 1 97.31 177 CYS B CA 1
ATOM 2955 C C . CYS B 1 177 ? -14.906 -13.406 10.547 1 97.31 177 CYS B C 1
ATOM 2957 O O . CYS B 1 177 ? -16.109 -13.656 10.469 1 97.31 177 CYS B O 1
ATOM 2959 N N . GLY B 1 178 ? -14.5 -12.398 11.172 1 95.38 178 GLY B N 1
ATOM 2960 C CA . GLY B 1 178 ? -15.422 -11.469 11.805 1 95.38 178 GLY B CA 1
ATOM 2961 C C . GLY B 1 178 ? -16.359 -10.797 10.82 1 95.38 178 GLY B C 1
ATOM 2962 O O . GLY B 1 178 ? -17.5 -10.477 11.164 1 95.38 178 GLY B O 1
ATOM 2963 N N . ASP B 1 179 ? -15.93 -10.633 9.586 1 94.12 179 ASP B N 1
ATOM 2964 C CA . ASP B 1 179 ? -16.719 -9.938 8.57 1 94.12 179 ASP B CA 1
ATOM 2965 C C . ASP B 1 179 ? -17.453 -10.938 7.676 1 94.12 179 ASP B C 1
ATOM 2967 O O . ASP B 1 179 ? -18.141 -10.539 6.727 1 94.12 179 ASP B O 1
ATOM 2971 N N . CYS B 1 180 ? -17.328 -12.242 7.949 1 95.12 180 CYS B N 1
ATOM 2972 C CA . CYS B 1 180 ? -18 -13.273 7.18 1 95.12 180 CYS B CA 1
ATOM 2973 C C . CYS B 1 180 ? -18.391 -14.453 8.07 1 95.12 180 CYS B C 1
ATOM 2975 O O . CYS B 1 180 ? -18.078 -15.602 7.758 1 95.12 180 CYS B O 1
ATOM 2977 N N . PRO B 1 181 ? -19.141 -14.273 9.039 1 92.69 181 PRO B N 1
ATOM 2978 C CA . PRO B 1 181 ? -19.406 -15.328 10.016 1 92.69 181 PRO B CA 1
ATOM 2979 C C . PRO B 1 181 ? -20.078 -16.547 9.406 1 92.69 181 PRO B C 1
ATOM 2981 O O . PRO B 1 181 ? -19.859 -17.672 9.859 1 92.69 181 PRO B O 1
ATOM 2984 N N . ASP B 1 182 ? -20.859 -16.406 8.344 1 94.12 182 ASP B N 1
ATOM 2985 C CA . ASP B 1 182 ? -21.562 -17.531 7.742 1 94.12 182 ASP B CA 1
ATOM 2986 C C . ASP B 1 182 ? -20.797 -18.109 6.551 1 94.12 182 ASP B C 1
ATOM 2988 O O . ASP B 1 182 ? -21.328 -18.922 5.797 1 94.12 182 ASP B O 1
ATOM 2992 N N . ALA B 1 183 ? -19.547 -17.594 6.395 1 96.88 183 ALA B N 1
ATOM 2993 C CA . ALA B 1 183 ? -18.734 -18.016 5.258 1 96.88 183 ALA B CA 1
ATOM 2994 C C . ALA B 1 183 ? -17.281 -18.203 5.664 1 96.88 183 ALA B C 1
ATOM 2996 O O . ALA B 1 183 ? -16.375 -17.797 4.938 1 96.88 183 ALA B O 1
ATOM 2997 N N . CYS B 1 184 ? -17.172 -18.781 6.836 1 97.12 184 CYS B N 1
ATOM 2998 C CA . CYS B 1 184 ? -15.836 -18.938 7.391 1 97.12 184 CYS B CA 1
ATOM 2999 C C . CYS B 1 184 ? -15.25 -20.297 7.031 1 97.12 184 CYS B C 1
ATOM 3001 O O . CYS B 1 184 ? -15.867 -21.328 7.301 1 97.12 184 CYS B O 1
ATOM 3003 N N . ASP B 1 185 ? -14.148 -20.281 6.395 1 97.5 185 ASP B N 1
ATOM 3004 C CA . ASP B 1 185 ? -13.375 -21.484 6.094 1 97.5 185 ASP B CA 1
ATOM 3005 C C . ASP B 1 185 ? -12.023 -21.453 6.805 1 97.5 185 ASP B C 1
ATOM 3007 O O . ASP B 1 185 ? -11.031 -20.984 6.246 1 97.5 185 ASP B O 1
ATOM 3011 N N . ASN B 1 186 ? -11.992 -22.031 8.039 1 97.88 186 ASN B N 1
ATOM 3012 C CA . ASN B 1 186 ? -10.766 -22.125 8.828 1 97.88 186 ASN B CA 1
ATOM 3013 C C . ASN B 1 186 ? -10.07 -20.781 8.945 1 97.88 186 ASN B C 1
ATOM 3015 O O . ASN B 1 186 ? -8.891 -20.641 8.609 1 97.88 186 ASN B O 1
ATOM 3019 N N . GLY B 1 187 ? -10.836 -19.766 9.234 1 98.19 187 GLY B N 1
ATOM 3020 C CA . GLY B 1 187 ? -10.273 -18.453 9.531 1 98.19 187 GLY B CA 1
ATOM 3021 C C . GLY B 1 187 ? -10.219 -17.547 8.312 1 98.19 187 GLY B C 1
ATOM 3022 O O . GLY B 1 187 ? -9.828 -16.375 8.43 1 98.19 187 GLY B O 1
ATOM 3023 N N . LEU B 1 188 ? -10.57 -18.031 7.184 1 98.62 188 LEU B N 1
ATOM 3024 C CA . LEU B 1 188 ? -10.609 -17.234 5.957 1 98.62 188 LEU B CA 1
ATOM 3025 C C . LEU B 1 188 ? -12.039 -17.125 5.434 1 98.62 188 LEU B C 1
ATOM 3027 O O . LEU B 1 188 ? -12.836 -18.062 5.578 1 98.62 188 LEU B O 1
ATOM 3031 N N . CYS B 1 189 ? -12.352 -16.031 4.871 1 98 189 CYS B N 1
ATOM 3032 C CA . CYS B 1 189 ? -13.68 -15.797 4.328 1 98 189 CYS B CA 1
ATOM 3033 C C . CYS B 1 189 ? -13.82 -16.391 2.932 1 98 189 CYS B C 1
ATOM 3035 O O . CYS B 1 189 ? -12.977 -16.141 2.066 1 98 189 CYS B O 1
ATOM 3037 N N . SER B 1 190 ? -14.82 -17.094 2.668 1 96.38 190 SER B N 1
ATOM 3038 C CA . SER B 1 190 ? -15.125 -17.531 1.312 1 96.38 190 SER B CA 1
ATOM 3039 C C . SER B 1 190 ? -15.898 -16.469 0.541 1 96.38 190 SER B C 1
ATOM 3041 O O . SER B 1 190 ? -15.906 -16.469 -0.692 1 96.38 190 SER B O 1
ATOM 3043 N N . LYS B 1 191 ? -16.641 -15.656 1.311 1 92.88 191 LYS B N 1
ATOM 3044 C CA . LYS B 1 191 ? -17.375 -14.508 0.78 1 92.88 191 LYS B CA 1
ATOM 3045 C C . LYS B 1 191 ? -17.516 -13.414 1.831 1 92.88 191 LYS B C 1
ATOM 3047 O O . LYS B 1 191 ? -17.578 -13.695 3.027 1 92.88 191 LYS B O 1
ATOM 3052 N N . LEU B 1 192 ? -17.391 -12.234 1.229 1 89.06 192 LEU B N 1
ATOM 3053 C CA . LEU B 1 192 ? -17.609 -11.109 2.131 1 89.06 192 LEU B CA 1
ATOM 3054 C C . LEU B 1 192 ? -19.016 -10.555 1.958 1 89.06 192 LEU B C 1
ATOM 3056 O O . LEU B 1 192 ? -19.562 -10.539 0.846 1 89.06 192 LEU B O 1
ATOM 3060 N N . ILE B 1 193 ? -19.672 -10.406 3.016 1 72.5 193 ILE B N 1
ATOM 3061 C CA . ILE B 1 193 ? -21.016 -9.852 3.027 1 72.5 193 ILE B CA 1
ATOM 3062 C C . ILE B 1 193 ? -20.953 -8.352 3.314 1 72.5 193 ILE B C 1
ATOM 3064 O O . ILE B 1 193 ? -20.406 -7.93 4.328 1 72.5 193 ILE B O 1
ATOM 3068 N N . TYR B 1 194 ? -20.922 -7.586 2.299 1 61.16 194 TYR B N 1
ATOM 3069 C CA . TYR B 1 194 ? -20.969 -6.148 2.553 1 61.16 194 TYR B CA 1
ATOM 3070 C C . TYR B 1 194 ? -22.406 -5.656 2.684 1 61.16 194 TYR B C 1
ATOM 3072 O O . TYR B 1 194 ? -23.25 -5.996 1.864 1 61.16 194 TYR B O 1
ATOM 3080 N N . CYS B 1 195 ? -23.062 -5.676 3.861 1 49.81 195 CYS B N 1
ATOM 3081 C CA . CYS B 1 195 ? -24.406 -5.145 4.031 1 49.81 195 CYS B CA 1
ATOM 3082 C C . CYS B 1 195 ? -24.438 -3.635 3.826 1 49.81 195 CYS B C 1
ATOM 3084 O O . CYS B 1 195 ? -23.797 -2.895 4.574 1 49.81 195 CYS B O 1
ATOM 3086 N N . PHE B 1 196 ? -24.219 -3.158 2.67 1 43.22 196 PHE B N 1
ATOM 3087 C CA . PHE B 1 196 ? -24.5 -1.741 2.469 1 43.22 196 PHE B CA 1
ATOM 3088 C C . PHE B 1 196 ? -25.984 -1.459 2.619 1 43.22 196 PHE B C 1
ATOM 3090 O O . PHE B 1 196 ? -26.812 -2.207 2.105 1 43.22 196 PHE B O 1
ATOM 3097 N N . SER B 1 197 ? -26.547 -1.113 3.746 1 33.06 197 SER B N 1
ATOM 3098 C CA . SER B 1 197 ? -27.906 -0.573 3.73 1 33.06 197 SER B CA 1
ATOM 3099 C C . SER B 1 197 ? -28.094 0.418 2.586 1 33.06 197 SER B C 1
ATOM 3101 O O . SER B 1 197 ? -27.312 1.355 2.436 1 33.06 197 SER B O 1
ATOM 3103 N N . CYS B 1 198 ? -28.531 -0.087 1.365 1 31.77 198 CYS B N 1
ATOM 3104 C CA . CYS B 1 198 ? -29.203 0.876 0.499 1 31.77 198 CYS B CA 1
ATOM 3105 C C . CYS B 1 198 ? -30.375 1.522 1.213 1 31.77 198 CYS B C 1
ATOM 3107 O O . CYS B 1 198 ? -31.094 0.857 1.962 1 31.77 198 CYS B O 1
#

Sequence (396 aa):
SVCLTHVVFTVSNPIPCRPSTDPHPGFAILSTHLSERQEEIVNKHNDLRRMVEPTASNMLRMKWNATAAKNAESWANDCILGHNGLQCGENLYYASVPKSWSSGIQGWFDERSDFIFGKGPDEDTAIIGHYTQMVWYKSYEIGCAVAYCPKSALYKFFYVCHYCPAFYSPYTPGNPCGDCPDACDNGLCSKLIYCFSCSVCLTHVVFTVSNPIPCRPSTDPHPGFAILSTHLSERQEEIVNKHNDLRRMVEPTASNMLRMKWNATAAKNAESWANDCILGHNGLQCGENLYYASVPKSWSSGIQGWFDERSDFIFGKGPDEDTAIIGHYTQMVWYKSYEIGCAVAYCPKSALYKFFYVCHYCPAFYSPYTPGNPCGDCPDACDNGLCSKLIYCFSC

Nearest PDB structures (foldseek):
  1rc9-assembly1_A  TM=8.406E-01  e=5.523E-23  Trimeresurus stejnegeri
  6imf-assembly1_A  TM=8.139E-01  e=1.431E-22  Protobothrops flavoviridis
  3mz8-assembly2_B  TM=8.367E-01  e=5.205E-22  Naja atra
  1xta-assembly1_B  TM=8.138E-01  e=3.234E-22  Naja atra
  1wvr-assembly1_A  TM=8.389E-01  e=1.653E-21  Protobothrops flavoviridis

Secondary structure (DSSP, 8-state):
------------------------HHHHTT-TTSHHHHHHHHHHHHHHHTT-SS-BSS-BPPEE-HHHHHHHHHHHHHT--S----SSEEEEEEESS---HHHHHHHHHGGGGGEETTTEESSTT---HHHHHHH-TT--EEEEEEEE-TT-SS-SEEEEEEEES-SS--S-BSSTTTT-GGGEETTEESS-------/------------------------HHHHTT-TTSHHHHHHHHHHHHHHHTT-SS-BSS-BPPEE-HHHHHHHHHHHHHT--S----SSEEEEEEESS---HHHHHHHHHGGGGGEETTTEESSTT---HHHHHHH-TT--EEEEEEEE-TT-SS-SEEEEEEEES-SS--S-BSSTTTT-GGGEETTEES--------

pLDDT: mean 84.64, std 21.26, range [24.34, 98.94]

Radius of gyration: 29.51 Å; Cα contacts (8 Å, |Δi|>4): 738; chains: 2; bounding box: 75×69×139 Å

Foldseek 3Di:
DPCPPPPPPPPPVPPPPPPPPPPDPLQVVCFPVDVVNQCVLQVLLQVLLCVDPPGDPQADRADEDVVQQVVQAVVQAVVDPDDDPDQWAKDKDFAADDDRSNVVLVVLQVLSVQADPPPGGVDPPRDNQSNQQSNVRVQRYKHKGKDADVPDPPGGIMIMMTTPGHPPPPDDDDFQCPQPPPQHDPSHGPDGDDPPPD/DPCPPPPPPPPPVPDPPPPPPPPDPLQVVCFPVDVVNQCVLQVLLQVLLCVDPPGDPQADRADEDVVQQVVQAVVQAVVDPDDDPDQWAKDKDFAADDDRSNVVLVVLQVLSVQADPPPGGVDPPRDNQSNQQSNVRVQRYKHKGKDADVPDPPGGIMIMMTTPGHPPPPDDDDFQCPQPVPQHDPSHGPDGDDPPPD